Protein 3MCZ (pdb70)

Secondary structure (DSSP, 8-state):
-TTS---S-----SHHHHHHHHHTHHHHHHHHHHHHTTHHHHTTS-B-HHHHHHHH--HHHHHHHHHHHHHTTSEEEETTEEEE-HHHHHHHSTT-TT--HHHHHHHHTTTTTGGGHHHHHT-SS--TTSHHHHTTT-HHHHHHHHH--TTT---HHHHT-GGGTT--EEEEET-TT-HHHHHHHHH-TT-EEEEEE-GGGHHHHHHHHHHTT-GGGEEEEE--TT-GGGGTT--EEE--BS-GGGS-HHHHHHHHHHHHHTEEEEEEEEEE---TTSSSSHHHHHHHH---STT--PPPHHHHHHHHHHTT-EEEEEEETTEEEEEEE----/---SHHHHHHHHHTHHHHHHHHHHHHTTHHHHTTS-B-HHHHHHHH--HHHHHHHHHHHHHTTSEEEETTEEEE-HHHHHHSSTTSTT--HHHHHHHHTTTTTGGGHHHHHT-SS--TTSHHHHHHH-HHHHHHHHH---TT---HHHHT-GGGTT-SEEEEET-TT-HHHHHHHHH-TT-EEEEEE-GGGHHHHHHHHHHTT-TTTEEEEE--TT-GGGGTT--EEE--BS-GGGS-HHHHHHHHHHHHHHEEEEEEEEEE---TTSS-SHHHHHHHH---STT--PPPHHHHHHHHHHTTPEEEEEEETTEEEEEEEPPTT-

Radius of gyration: 29.86 Å; Cα contacts (8 Å, |Δi|>4): 1244; chains: 2; bounding box: 69×85×73 Å

Organism: Burkholderia thailandensis (strain ATCC 700388 / DSM 13276 / CCUG 48851 / CIP 106301 / E264) (NCBI:txid271848)

B-factor: mean 19.83, std 7.29, range [2.05, 66.86]

Solvent-accessible surface area: 27080 Å² total

Structure (mmCIF, N/CA/C/O backbone):
data_3MCZ
#
_entry.id   3MCZ
#
_cell.length_a   41.252
_cell.length_b   136.595
_cell.length_c   56.080
_cell.angle_alpha   90.000
_cell.angle_beta   102.550
_cell.angle_gamma   90.000
#
_symmetry.space_group_name_H-M   'P 1 21 1'
#
loop_
_entity.id
_entity.type
_entity.pdbx_description
1 polymer O-methyltransferase
2 non-polymer GLYCEROL
3 water water
#
loop_
_atom_site.group_PDB
_atom_site.id
_atom_site.type_symbol
_atom_site.label_atom_id
_atom_site.label_alt_id
_atom_site.label_comp_id
_atom_site.label_asym_id
_atom_site.label_entity_id
_atom_site.label_seq_id
_atom_site.pdbx_PDB_ins_code
_atom_site.Cartn_x
_atom_site.Cartn_y
_atom_site.Cartn_z
_atom_site.occupancy
_atom_site.B_iso_or_equiv
_atom_site.auth_seq_id
_atom_site.auth_comp_id
_atom_site.auth_asym_id
_atom_site.auth_atom_id
_atom_site.pdbx_PDB_model_num
ATOM 1 N N . THR A 1 11 ? -4.667 53.576 -0.709 1.00 48.82 8 THR A N 1
ATOM 2 C CA . THR A 1 11 ? -4.196 54.944 -1.091 1.00 48.84 8 THR A CA 1
ATOM 3 C C . THR A 1 11 ? -3.823 55.762 0.153 1.00 48.73 8 THR A C 1
ATOM 4 O O . THR A 1 11 ? -4.572 55.781 1.131 1.00 48.89 8 THR A O 1
ATOM 8 N N . ILE A 1 12 ? -2.678 56.445 0.107 1.00 48.35 9 ILE A N 1
ATOM 9 C CA . ILE A 1 12 ? -2.083 57.052 1.312 1.00 48.35 9 ILE A CA 1
ATOM 10 C C . ILE A 1 12 ? -2.975 58.152 1.908 1.00 48.25 9 ILE A C 1
ATOM 11 O O . ILE A 1 12 ? -3.080 58.279 3.139 1.00 48.30 9 ILE A O 1
ATOM 16 N N . TYR A 1 13 ? -3.621 58.916 1.018 1.00 47.60 10 TYR A N 1
ATOM 17 C CA . TYR A 1 13 ? -4.562 59.978 1.384 1.00 46.99 10 TYR A CA 1
ATOM 18 C C . TYR A 1 13 ? -5.759 59.509 2.234 1.00 46.38 10 TYR A C 1
ATOM 19 O O . TYR A 1 13 ? -6.405 60.344 2.866 1.00 45.55 10 TYR A O 1
ATOM 21 N N . GLU A 1 14 ? -6.054 58.198 2.241 1.00 45.77 11 GLU A N 1
ATOM 22 C CA . GLU A 1 14 ? -7.189 57.632 3.014 1.00 45.18 11 GLU A CA 1
ATOM 23 C C . GLU A 1 14 ? -7.131 58.066 4.480 1.00 44.43 11 GLU A C 1
ATOM 24 O O . GLU A 1 14 ? -6.041 58.268 5.032 1.00 44.83 11 GLU A O 1
ATOM 26 N N . SER A 1 15 ? -8.302 58.216 5.102 1.00 43.20 12 SER A N 1
ATOM 27 C CA . SER A 1 15 ? -8.409 58.922 6.388 1.00 42.26 12 SER A CA 1
ATOM 28 C C . SER A 1 15 ? -7.658 58.248 7.549 1.00 41.07 12 SER A C 1
ATOM 29 O O . SER A 1 15 ? -7.168 57.125 7.415 1.00 40.56 12 SER A O 1
ATOM 32 N N . THR A 1 16 ? -7.574 58.953 8.683 1.00 39.57 13 THR A N 1
ATOM 33 C CA . THR A 1 16 ? -6.768 58.507 9.829 1.00 38.22 13 THR A CA 1
ATOM 34 C C . THR A 1 16 ? -7.431 58.752 11.209 1.00 36.77 13 THR A C 1
ATOM 35 O O . THR A 1 16 ? -8.289 59.628 11.379 1.00 36.59 13 THR A O 1
ATOM 39 N N . GLU A 1 17 ? -6.962 57.988 12.190 1.00 34.64 14 GLU A N 1
ATOM 40 C CA . GLU A 1 17 ? -7.487 57.979 13.558 1.00 33.07 14 GLU A CA 1
ATOM 41 C C . GLU A 1 17 ? -7.297 59.276 14.339 1.00 32.40 14 GLU A C 1
ATOM 42 O O . GLU A 1 17 ? -6.263 59.936 14.231 1.00 32.11 14 GLU A O 1
ATOM 48 N N . ASP A 1 18 ? -8.262 59.602 15.187 1.00 31.19 15 ASP A N 1
ATOM 49 C CA . ASP A 1 18 ? -8.092 60.708 16.130 1.00 30.96 15 ASP A CA 1
ATOM 50 C C . ASP A 1 18 ? -6.879 60.506 17.071 1.00 30.63 15 ASP A C 1
ATOM 51 O O . ASP A 1 18 ? -6.154 61.454 17.378 1.00 29.34 15 ASP A O 1
ATOM 56 N N . LYS A 1 19 ? -6.671 59.262 17.508 1.00 29.67 16 LYS A N 1
ATOM 57 C CA . LYS A 1 19 ? -5.677 58.942 18.539 1.00 29.92 16 LYS A CA 1
ATOM 58 C C . LYS A 1 19 ? -4.550 58.043 18.004 1.00 28.67 16 LYS A C 1
ATOM 59 O O . LYS A 1 19 ? -4.803 57.123 17.242 1.00 28.50 16 LYS A O 1
ATOM 65 N N . ALA A 1 20 ? -3.314 58.341 18.401 1.00 27.75 17 ALA A N 1
ATOM 66 C CA . ALA A 1 20 ? -2.122 57.552 18.041 1.00 27.01 17 ALA A CA 1
ATOM 67 C C . ALA A 1 20 ? -1.202 57.366 19.268 1.00 26.21 17 ALA A C 1
ATOM 68 O O . ALA A 1 20 ? 0.002 57.236 19.120 1.00 26.11 17 ALA A O 1
ATOM 70 N N . ALA A 1 21 ? -1.769 57.361 20.470 1.00 24.83 18 ALA A N 1
ATOM 71 C CA . ALA A 1 21 ? -0.971 57.355 21.694 1.00 23.90 18 ALA A CA 1
ATOM 72 C C . ALA A 1 21 ? -0.210 56.025 21.870 1.00 22.87 18 ALA A C 1
ATOM 73 O O . ALA A 1 21 ? -0.762 54.945 21.592 1.00 21.48 18 ALA A O 1
ATOM 75 N N . LEU A 1 22 ? 1.055 56.116 22.304 1.00 21.37 19 LEU A N 1
ATOM 76 C CA . LEU A 1 22 ? 1.801 54.942 22.812 1.00 21.09 19 LEU A CA 1
ATOM 77 C C . LEU A 1 22 ? 1.270 54.642 24.195 1.00 20.33 19 LEU A C 1
ATOM 78 O O . LEU A 1 22 ? 1.023 55.568 24.969 1.00 20.94 19 LEU A O 1
ATOM 83 N N . THR A 1 23 ? 1.051 53.373 24.501 1.00 19.91 20 THR A N 1
ATOM 84 C CA . THR A 1 23 ? 0.431 53.032 25.773 1.00 20.33 20 THR A CA 1
ATOM 85 C C . THR A 1 23 ? 1.119 51.884 26.477 1.00 20.12 20 THR A C 1
ATOM 86 O O . THR A 1 23 ? 0.568 51.327 27.412 1.00 20.91 20 THR A O 1
ATOM 90 N N . SER A 1 24 ? 2.325 51.524 26.049 1.00 19.84 21 SER A N 1
ATOM 91 C CA . SER A 1 24 ? 3.082 50.457 26.710 1.00 19.51 21 SER A CA 1
ATOM 92 C C . SER A 1 24 ? 4.561 50.703 26.438 1.00 19.42 21 SER A C 1
ATOM 93 O O . SER A 1 24 ? 4.911 51.287 25.393 1.00 18.27 21 SER A O 1
ATOM 96 N N . VAL A 1 25 ? 5.412 50.221 27.343 1.00 18.74 22 VAL A N 1
ATOM 97 C CA . VAL A 1 25 ? 6.852 50.340 27.182 1.00 18.64 22 VAL A CA 1
ATOM 98 C C . VAL A 1 25 ? 7.353 49.537 25.980 1.00 19.14 22 VAL A C 1
ATOM 99 O O . VAL A 1 25 ? 8.290 49.968 25.305 1.00 17.75 22 VAL A O 1
ATOM 103 N N . VAL A 1 26 ? 6.705 48.405 25.692 1.00 19.76 23 VAL A N 1
ATOM 104 C CA . VAL A 1 26 ? 7.037 47.640 24.476 1.00 20.51 23 VAL A CA 1
ATOM 105 C C . VAL A 1 26 ? 6.887 48.538 23.218 1.00 20.77 23 VAL A C 1
ATOM 106 O O . VAL A 1 26 ? 7.779 48.610 22.367 1.00 18.99 23 VAL A O 1
ATOM 110 N N . ASP A 1 27 ? 5.763 49.242 23.132 1.00 20.84 24 ASP A N 1
ATOM 111 C CA . ASP A 1 27 ? 5.486 50.093 21.977 1.00 21.38 24 ASP A CA 1
ATOM 112 C C . ASP A 1 27 ? 6.503 51.249 21.921 1.00 19.88 24 ASP A C 1
ATOM 113 O O . ASP A 1 27 ? 6.954 51.649 20.848 1.00 19.09 24 ASP A O 1
ATOM 118 N N . LEU A 1 28 ? 6.937 51.716 23.082 1.00 18.61 25 LEU A N 1
ATOM 119 C CA . LEU A 1 28 ? 7.966 52.750 23.170 1.00 17.33 25 LEU A CA 1
ATOM 120 C C . LEU A 1 28 ? 9.345 52.316 22.634 1.00 16.59 25 LEU A C 1
ATOM 121 O O . LEU A 1 28 ? 9.954 53.017 21.794 1.00 13.75 25 LEU A O 1
ATOM 126 N N . VAL A 1 29 ? 9.822 51.146 23.068 1.00 14.33 26 VAL A N 1
ATOM 127 C CA . VAL A 1 29 ? 11.088 50.611 22.535 1.00 14.41 26 VAL A CA 1
ATOM 128 C C . VAL A 1 29 ? 10.969 50.305 21.036 1.00 13.79 26 VAL A C 1
ATOM 129 O O . VAL A 1 29 ? 11.916 50.527 20.291 1.00 13.31 26 VAL A O 1
ATOM 133 N N . LYS A 1 30 ? 9.822 49.789 20.602 1.00 13.36 27 LYS A N 1
ATOM 134 C CA . LYS A 1 30 ? 9.594 49.500 19.180 1.00 14.19 27 LYS A CA 1
ATOM 135 C C . LYS A 1 30 ? 9.668 50.780 18.357 1.00 13.06 27 LYS A C 1
ATOM 136 O O . LYS A 1 30 ? 10.327 50.819 17.324 1.00 11.41 27 LYS A O 1
ATOM 142 N N . LEU A 1 31 ? 9.056 51.844 18.866 1.00 12.84 28 LEU A N 1
ATOM 143 C CA . LEU A 1 31 ? 9.080 53.128 18.170 1.00 12.48 28 LEU A CA 1
ATOM 144 C C . LEU A 1 31 ? 10.496 53.682 18.019 1.00 11.83 28 LEU A C 1
ATOM 145 O O . LEU A 1 31 ? 10.849 54.161 16.960 1.00 11.34 28 LEU A O 1
ATOM 150 N N . SER A 1 32 ? 11.294 53.599 19.078 1.00 11.29 29 SER A N 1
ATOM 151 C CA . SER A 1 32 ? 12.672 54.052 19.063 1.00 11.62 29 SER A CA 1
ATOM 152 C C . SER A 1 32 ? 13.547 53.237 18.109 1.00 11.28 29 SER A C 1
ATOM 153 O O . SER A 1 32 ? 14.564 53.731 17.616 1.00 10.44 29 SER A O 1
ATOM 156 N N . ASP A 1 33 ? 13.120 52.016 17.821 1.00 11.52 30 ASP A N 1
ATOM 157 C CA . ASP A 1 33 ? 13.886 51.040 17.015 1.00 11.78 30 ASP A CA 1
ATOM 158 C C . ASP A 1 33 ? 13.432 50.971 15.558 1.00 11.80 30 ASP A C 1
ATOM 159 O O . ASP A 1 33 ? 14.122 50.391 14.703 1.00 9.92 30 ASP A O 1
ATOM 164 N N . GLN A 1 34 ? 12.251 51.533 15.273 1.00 12.84 31 GLN A N 1
ATOM 165 C CA . GLN A 1 34 ? 11.582 51.252 14.012 1.00 13.19 31 GLN A CA 1
ATOM 166 C C . GLN A 1 34 ? 12.252 51.857 12.791 1.00 13.54 31 GLN A C 1
ATOM 167 O O . GLN A 1 34 ? 11.963 51.440 11.657 1.00 14.02 31 GLN A O 1
ATOM 173 N N . TYR A 1 35 ? 13.167 52.806 12.999 1.00 12.89 32 TYR A N 1
ATOM 174 C CA . TYR A 1 35 ? 13.887 53.402 11.895 1.00 12.20 32 TYR A CA 1
ATOM 175 C C . TYR A 1 35 ? 14.650 52.341 11.086 1.00 12.03 32 TYR A C 1
ATOM 176 O O . TYR A 1 35 ? 14.875 52.520 9.896 1.00 11.17 32 TYR A O 1
ATOM 185 N N . ARG A 1 36 ? 15.075 51.261 11.724 1.00 11.12 33 ARG A N 1
ATOM 186 C CA . ARG A 1 36 ? 15.894 50.275 10.996 1.00 11.11 33 ARG A CA 1
ATOM 187 C C . ARG A 1 36 ? 15.187 49.729 9.780 1.00 10.99 33 ARG A C 1
ATOM 188 O O . ARG A 1 36 ? 15.811 49.528 8.752 1.00 10.85 33 ARG A O 1
ATOM 196 N N . GLN A 1 37 ? 13.900 49.424 9.899 1.00 10.30 34 GLN A N 1
ATOM 197 C CA . GLN A 1 37 ? 13.163 48.883 8.769 1.00 12.18 34 GLN A CA 1
ATOM 198 C C . GLN A 1 37 ? 13.138 49.869 7.591 1.00 12.66 34 GLN A C 1
ATOM 199 O O . GLN A 1 37 ? 13.251 49.460 6.427 1.00 13.54 34 GLN A O 1
ATOM 205 N N . SER A 1 38 ? 13.000 51.167 7.874 1.00 13.38 35 SER A N 1
ATOM 206 C CA . SER A 1 38 ? 13.091 52.193 6.810 1.00 13.17 35 SER A CA 1
ATOM 207 C C . SER A 1 38 ? 14.376 52.057 6.055 1.00 13.24 35 SER A C 1
ATOM 208 O O . SER A 1 38 ? 14.376 52.007 4.810 1.00 13.18 35 SER A O 1
ATOM 211 N N . ALA A 1 39 ? 15.483 52.013 6.811 1.00 13.02 36 ALA A N 1
ATOM 212 C CA . ALA A 1 39 ? 16.828 51.970 6.209 1.00 12.72 36 ALA A CA 1
ATOM 213 C C . ALA A 1 39 ? 17.015 50.755 5.305 1.00 12.56 36 ALA A C 1
ATOM 214 O O . ALA A 1 39 ? 17.629 50.854 4.259 1.00 12.85 36 ALA A O 1
ATOM 216 N N . ILE A 1 40 ? 16.464 49.611 5.711 1.00 13.40 37 ILE A N 1
ATOM 217 C CA . ILE A 1 40 ? 16.546 48.372 4.907 1.00 13.64 37 ILE A CA 1
ATOM 218 C C . ILE A 1 40 ? 15.856 48.569 3.538 1.00 13.75 37 ILE A C 1
ATOM 219 O O . ILE A 1 40 ? 16.423 48.253 2.485 1.00 13.38 37 ILE A O 1
ATOM 224 N N . LEU A 1 41 ? 14.625 49.073 3.563 1.00 12.96 38 LEU A N 1
ATOM 225 C CA . LEU A 1 41 ? 13.927 49.351 2.334 1.00 13.17 38 LEU A CA 1
ATOM 226 C C . LEU A 1 41 ? 14.613 50.400 1.498 1.00 13.07 38 LEU A C 1
ATOM 227 O O . LEU A 1 41 ? 14.693 50.268 0.278 1.00 14.16 38 LEU A O 1
ATOM 232 N N . HIS A 1 42 ? 15.086 51.465 2.146 1.00 13.31 39 HIS A N 1
ATOM 233 C CA . HIS A 1 42 ? 15.798 52.506 1.446 1.00 14.02 39 HIS A CA 1
ATOM 234 C C . HIS A 1 42 ? 16.972 51.913 0.708 1.00 14.01 39 HIS A C 1
ATOM 235 O O . HIS A 1 42 ? 17.192 52.246 -0.475 1.00 14.99 39 HIS A O 1
ATOM 242 N N . TYR A 1 43 ? 17.727 51.042 1.373 1.00 13.74 40 TYR A N 1
ATOM 243 C CA . TYR A 1 43 ? 18.910 50.432 0.749 1.00 12.78 40 TYR A CA 1
ATOM 244 C C . TYR A 1 43 ? 18.529 49.585 -0.487 1.00 12.72 40 TYR A C 1
ATOM 245 O O . TYR A 1 43 ? 19.144 49.726 -1.561 1.00 11.66 40 TYR A O 1
ATOM 254 N N . ALA A 1 44 ? 17.513 48.719 -0.333 1.00 12.05 41 ALA A N 1
ATOM 255 C CA . ALA A 1 44 ? 17.135 47.786 -1.380 1.00 12.48 41 ALA A CA 1
ATOM 256 C C . ALA A 1 44 ? 16.694 48.554 -2.633 1.00 12.76 41 ALA A C 1
ATOM 257 O O . ALA A 1 44 ? 17.021 48.180 -3.761 1.00 12.79 41 ALA A O 1
ATOM 259 N N . VAL A 1 45 ? 16.005 49.656 -2.406 1.00 12.73 42 VAL A N 1
ATOM 260 C CA . VAL A 1 45 ? 15.491 50.501 -3.475 1.00 13.92 42 VAL A CA 1
ATOM 261 C C . VAL A 1 45 ? 16.639 51.258 -4.153 1.00 14.74 42 VAL A C 1
ATOM 262 O O . VAL A 1 45 ? 16.699 51.280 -5.403 1.00 14.73 42 VAL A O 1
ATOM 266 N N . ALA A 1 46 ? 17.548 51.828 -3.342 1.00 15.89 43 ALA A N 1
ATOM 267 C CA . ALA A 1 46 ? 18.673 52.654 -3.856 1.00 16.40 43 ALA A CA 1
ATOM 268 C C . ALA A 1 46 ? 19.626 51.882 -4.721 1.00 17.54 43 ALA A C 1
ATOM 269 O O . ALA A 1 46 ? 20.111 52.400 -5.739 1.00 16.71 43 ALA A O 1
ATOM 271 N N . ASP A 1 47 ? 19.932 50.650 -4.308 1.00 17.50 44 ASP A N 1
ATOM 272 C CA . ASP A 1 47 ? 20.847 49.795 -5.046 1.00 18.26 44 ASP A CA 1
ATOM 273 C C . ASP A 1 47 ? 20.098 49.000 -6.127 1.00 17.53 44 ASP A C 1
ATOM 274 O O . ASP A 1 47 ? 20.698 48.182 -6.813 1.00 16.71 44 ASP A O 1
ATOM 279 N N . LYS A 1 48 ? 18.797 49.249 -6.286 1.00 16.56 45 LYS A N 1
ATOM 280 C CA . LYS A 1 48 ? 17.958 48.567 -7.289 1.00 16.89 45 LYS A CA 1
ATOM 281 C C . LYS A 1 48 ? 18.066 47.022 -7.210 1.00 15.36 45 LYS A C 1
ATOM 282 O O . LYS A 1 48 ? 18.172 46.333 -8.234 1.00 14.57 45 LYS A O 1
ATOM 288 N N . LEU A 1 49 ? 18.055 46.491 -5.997 1.00 14.44 46 LEU A N 1
ATOM 289 C CA A LEU A 1 49 ? 18.175 45.050 -5.796 0.50 14.69 46 LEU A CA 1
ATOM 290 C CA B LEU A 1 49 ? 18.193 45.041 -5.812 0.50 14.77 46 LEU A CA 1
ATOM 291 C C . LEU A 1 49 ? 17.012 44.306 -6.441 1.00 14.35 46 LEU A C 1
ATOM 292 O O . LEU A 1 49 ? 17.172 43.220 -6.998 1.00 14.82 46 LEU A O 1
ATOM 301 N N . PHE A 1 50 ? 15.828 44.900 -6.377 1.00 14.57 47 PHE A N 1
ATOM 302 C CA . PHE A 1 50 ? 14.610 44.217 -6.836 1.00 15.17 47 PHE A CA 1
ATOM 303 C C . PHE A 1 50 ? 14.481 44.086 -8.361 1.00 15.73 47 PHE A C 1
ATOM 304 O O . PHE A 1 50 ? 13.657 43.302 -8.864 1.00 15.09 47 PHE A O 1
ATOM 312 N N . ASP A 1 51 ? 15.295 44.845 -9.085 1.00 16.46 48 ASP A N 1
ATOM 313 C CA . ASP A 1 51 ? 15.395 44.694 -10.522 1.00 17.28 48 ASP A CA 1
ATOM 314 C C . ASP A 1 51 ? 16.103 43.379 -10.834 1.00 17.74 48 ASP A C 1
ATOM 315 O O . ASP A 1 51 ? 15.762 42.717 -11.815 1.00 17.72 48 ASP A O 1
ATOM 320 N N . LEU A 1 52 ? 17.096 43.008 -10.022 1.00 17.27 49 LEU A N 1
ATOM 321 C CA . LEU A 1 52 ? 17.804 41.725 -10.213 1.00 17.09 49 LEU A CA 1
ATOM 322 C C . LEU A 1 52 ? 16.903 40.533 -9.907 1.00 16.93 49 LEU A C 1
ATOM 323 O O . LEU A 1 52 ? 16.925 39.522 -10.622 1.00 16.83 49 LEU A O 1
ATOM 328 N N . THR A 1 53 ? 16.092 40.662 -8.857 1.00 16.82 50 THR A N 1
ATOM 329 C CA . THR A 1 53 ? 15.243 39.580 -8.387 1.00 16.93 50 THR A CA 1
ATOM 330 C C . THR A 1 53 ? 13.869 39.530 -9.085 1.00 17.80 50 THR A C 1
ATOM 331 O O . THR A 1 53 ? 12.964 38.864 -8.606 1.00 16.90 50 THR A O 1
ATOM 335 N N . GLN A 1 54 ? 13.719 40.203 -10.229 1.00 19.45 51 GLN A N 1
ATOM 336 C CA . GLN A 1 54 ? 12.536 40.004 -11.093 1.00 20.73 51 GLN A CA 1
ATOM 337 C C . GLN A 1 54 ? 12.461 38.554 -11.561 1.00 21.18 51 GLN A C 1
ATOM 338 O O . GLN A 1 54 ? 11.378 38.022 -11.836 1.00 21.38 51 GLN A O 1
ATOM 344 N N . THR A 1 55 ? 13.614 37.913 -11.640 1.00 20.82 52 THR A N 1
ATOM 345 C CA . THR A 1 55 ? 13.641 36.468 -11.745 1.00 21.33 52 THR A CA 1
ATOM 346 C C . THR A 1 55 ? 14.440 35.872 -10.577 1.00 20.84 52 THR A C 1
ATOM 347 O O . THR A 1 55 ? 15.200 36.575 -9.906 1.00 21.42 52 THR A O 1
ATOM 351 N N . GLY A 1 56 ? 14.219 34.598 -10.307 1.00 19.69 53 GLY A N 1
ATOM 352 C CA . GLY A 1 56 ? 14.804 33.968 -9.138 1.00 19.16 53 GLY A CA 1
ATOM 353 C C . GLY A 1 56 ? 16.326 34.032 -9.107 1.00 18.11 53 GLY A C 1
ATOM 354 O O . GLY A 1 56 ? 16.990 33.727 -10.097 1.00 17.69 53 GLY A O 1
ATOM 355 N N . ARG A 1 57 ? 16.885 34.411 -7.961 1.00 16.49 54 ARG A N 1
ATOM 356 C CA . ARG A 1 57 ? 18.325 34.425 -7.789 1.00 16.58 54 ARG A CA 1
ATOM 357 C C . ARG A 1 57 ? 18.735 33.787 -6.467 1.00 16.21 54 ARG A C 1
ATOM 358 O O . ARG A 1 57 ? 18.081 34.019 -5.426 1.00 15.94 54 ARG A O 1
ATOM 366 N N . THR A 1 58 ? 19.857 33.066 -6.491 1.00 15.04 55 THR A N 1
ATOM 367 C CA . THR A 1 58 ? 20.488 32.564 -5.255 1.00 14.85 55 THR A CA 1
ATOM 368 C C . THR A 1 58 ? 21.310 33.675 -4.610 1.00 14.73 55 THR A C 1
ATOM 369 O O . THR A 1 58 ? 21.666 34.643 -5.280 1.00 13.98 55 THR A O 1
ATOM 373 N N . PRO A 1 59 ? 21.616 33.541 -3.308 1.00 14.92 56 PRO A N 1
ATOM 374 C CA . PRO A 1 59 ? 22.531 34.520 -2.692 1.00 14.66 56 PRO A CA 1
ATOM 375 C C . PRO A 1 59 ? 23.890 34.610 -3.389 1.00 14.77 56 PRO A C 1
ATOM 376 O O . PRO A 1 59 ? 24.424 35.712 -3.513 1.00 14.14 56 PRO A O 1
ATOM 380 N N . ALA A 1 60 ? 24.427 33.482 -3.867 1.00 15.28 57 ALA A N 1
ATOM 381 C CA . ALA A 1 60 ? 25.649 33.503 -4.689 1.00 15.42 57 ALA A CA 1
ATOM 382 C C . ALA A 1 60 ? 25.524 34.405 -5.911 1.00 15.55 57 ALA A C 1
ATOM 383 O O . ALA A 1 60 ? 26.457 35.151 -6.216 1.00 15.37 57 ALA A O 1
ATOM 385 N N . GLU A 1 61 ? 24.393 34.318 -6.615 1.00 15.62 58 GLU A N 1
ATOM 386 C CA . GLU A 1 61 ? 24.157 35.121 -7.821 1.00 15.91 58 GLU A CA 1
ATOM 387 C C . GLU A 1 61 ? 23.975 36.599 -7.486 1.00 15.94 58 GLU A C 1
ATOM 388 O O . GLU A 1 61 ? 24.553 37.461 -8.144 1.00 15.91 58 GLU A O 1
ATOM 394 N N . VAL A 1 62 ? 23.177 36.900 -6.460 1.00 15.68 59 VAL A N 1
ATOM 395 C CA . VAL A 1 62 ? 23.036 38.276 -6.004 1.00 15.42 59 VAL A CA 1
ATOM 396 C C . VAL A 1 62 ? 24.400 38.856 -5.616 1.00 15.85 59 VAL A C 1
ATOM 397 O O . VAL A 1 62 ? 24.719 39.993 -5.992 1.00 17.14 59 VAL A O 1
ATOM 401 N N . ALA A 1 63 ? 25.190 38.081 -4.877 1.00 15.62 60 ALA A N 1
ATOM 402 C CA . ALA A 1 63 ? 26.492 38.522 -4.360 1.00 15.88 60 ALA A CA 1
ATOM 403 C C . ALA A 1 63 ? 27.468 38.778 -5.486 1.00 16.56 60 ALA A C 1
ATOM 404 O O . ALA A 1 63 ? 28.192 39.773 -5.461 1.00 17.21 60 ALA A O 1
ATOM 406 N N . ALA A 1 64 ? 27.469 37.891 -6.474 1.00 17.25 61 ALA A N 1
ATOM 407 C CA . ALA A 1 64 ? 28.356 38.048 -7.639 1.00 18.69 61 ALA A CA 1
ATOM 408 C C . ALA A 1 64 ? 28.001 39.326 -8.401 1.00 19.70 61 ALA A C 1
ATOM 409 O O . ALA A 1 64 ? 28.898 40.072 -8.791 1.00 20.63 61 ALA A O 1
ATOM 411 N N . SER A 1 65 ? 26.703 39.574 -8.594 1.00 20.71 62 SER A N 1
ATOM 412 C CA . SER A 1 65 ? 26.221 40.750 -9.323 1.00 21.30 62 SER A CA 1
ATOM 413 C C . SER A 1 65 ? 26.615 42.049 -8.670 1.00 21.21 62 SER A C 1
ATOM 414 O O . SER A 1 65 ? 27.001 42.986 -9.355 1.00 21.08 62 SER A O 1
ATOM 417 N N . PHE A 1 66 ? 26.456 42.114 -7.350 1.00 20.93 63 PHE A N 1
ATOM 418 C CA . PHE A 1 66 ? 26.637 43.336 -6.588 1.00 21.34 63 PHE A CA 1
ATOM 419 C C . PHE A 1 66 ? 27.997 43.436 -5.901 1.00 21.08 63 PHE A C 1
ATOM 420 O O . PHE A 1 66 ? 28.274 44.431 -5.233 1.00 22.16 63 PHE A O 1
ATOM 428 N N . GLY A 1 67 ? 28.817 42.399 -6.002 1.00 20.24 64 GLY A N 1
ATOM 429 C CA . GLY A 1 67 ? 30.095 42.388 -5.298 1.00 19.86 64 GLY A CA 1
ATOM 430 C C . GLY A 1 67 ? 29.969 42.305 -3.780 1.00 19.25 64 GLY A C 1
ATOM 431 O O . GLY A 1 67 ? 30.755 42.919 -3.044 1.00 19.18 64 GLY A O 1
ATOM 440 N N . VAL A 1 69 ? 29.717 39.981 -0.063 1.00 15.68 66 VAL A N 1
ATOM 441 C CA . VAL A 1 69 ? 30.002 38.745 0.624 1.00 15.12 66 VAL A CA 1
ATOM 442 C C . VAL A 1 69 ? 28.742 37.873 0.563 1.00 15.45 66 VAL A C 1
ATOM 443 O O . VAL A 1 69 ? 27.642 38.298 0.975 1.00 14.64 66 VAL A O 1
ATOM 447 N N . GLU A 1 70 ? 28.901 36.649 0.059 1.00 14.79 67 GLU A N 1
ATOM 448 C CA . GLU A 1 70 ? 27.769 35.758 -0.139 1.00 15.37 67 GLU A CA 1
ATOM 449 C C . GLU A 1 70 ? 26.956 35.551 1.139 1.00 14.30 67 GLU A C 1
ATOM 450 O O . GLU A 1 70 ? 25.728 35.651 1.127 1.00 14.33 67 GLU A O 1
ATOM 456 N N . GLY A 1 71 ? 27.635 35.282 2.239 1.00 13.27 68 GLY A N 1
ATOM 457 C CA . GLY A 1 71 ? 26.962 35.043 3.505 1.00 13.03 68 GLY A CA 1
ATOM 458 C C . GLY A 1 71 ? 26.122 36.221 3.971 1.00 13.39 68 GLY A C 1
ATOM 459 O O . GLY A 1 71 ? 25.018 36.050 4.513 1.00 13.23 68 GLY A O 1
ATOM 460 N N . LYS A 1 72 ? 26.636 37.424 3.748 1.00 12.44 69 LYS A N 1
ATOM 461 C CA . LYS A 1 72 ? 25.921 38.657 4.101 1.00 12.50 69 LYS A CA 1
ATOM 462 C C . LYS A 1 72 ? 24.759 38.940 3.163 1.00 12.04 69 LYS A C 1
ATOM 463 O O . LYS A 1 72 ? 23.680 39.332 3.619 1.00 12.32 69 LYS A O 1
ATOM 469 N N . ALA A 1 73 ? 24.929 38.666 1.871 1.00 12.03 70 ALA A N 1
ATOM 470 C CA . ALA A 1 73 ? 23.825 38.812 0.928 1.00 11.12 70 ALA A CA 1
ATOM 471 C C . ALA A 1 73 ? 22.686 37.901 1.329 1.00 10.78 70 ALA A C 1
ATOM 472 O O . ALA A 1 73 ? 21.527 38.310 1.247 1.00 9.59 70 ALA A O 1
ATOM 474 N N . ALA A 1 74 ? 23.018 36.677 1.757 1.00 11.91 71 ALA A N 1
ATOM 475 C CA . ALA A 1 74 ? 22.012 35.719 2.254 1.00 11.39 71 ALA A CA 1
ATOM 476 C C . ALA A 1 74 ? 21.234 36.280 3.436 1.00 11.03 71 ALA A C 1
ATOM 477 O O . ALA A 1 74 ? 20.038 36.174 3.469 1.00 11.45 71 ALA A O 1
ATOM 479 N N . ILE A 1 75 ? 21.920 36.880 4.395 1.00 10.71 72 ILE A N 1
ATOM 480 C CA . ILE A 1 75 ? 21.251 37.482 5.541 1.00 10.71 72 ILE A CA 1
ATOM 481 C C . ILE A 1 75 ? 20.232 38.577 5.086 1.00 10.71 72 ILE A C 1
ATOM 482 O O . ILE A 1 75 ? 19.092 38.626 5.567 1.00 9.68 72 ILE A O 1
ATOM 487 N N . LEU A 1 76 ? 20.654 39.437 4.152 1.00 10.36 73 LEU A N 1
ATOM 488 C CA . LEU A 1 76 ? 19.780 40.483 3.666 1.00 10.71 73 LEU A CA 1
ATOM 489 C C . LEU A 1 76 ? 18.575 39.874 2.952 1.00 10.99 73 LEU A C 1
ATOM 490 O O . LEU A 1 76 ? 17.455 40.311 3.163 1.00 10.43 73 LEU A O 1
ATOM 495 N N . LEU A 1 77 ? 18.816 38.876 2.108 1.00 11.68 74 LEU A N 1
ATOM 496 C CA . LEU A 1 77 ? 17.743 38.351 1.291 1.00 12.55 74 LEU A CA 1
ATOM 497 C C . LEU A 1 77 ? 16.706 37.693 2.182 1.00 13.00 74 LEU A C 1
ATOM 498 O O . LEU A 1 77 ? 15.516 37.829 1.940 1.00 11.88 74 LEU A O 1
ATOM 503 N N . HIS A 1 78 ? 17.179 36.961 3.193 1.00 13.46 75 HIS A N 1
ATOM 504 C CA . HIS A 1 78 ? 16.278 36.383 4.190 1.00 13.07 75 HIS A CA 1
ATOM 505 C C . HIS A 1 78 ? 15.441 37.415 4.911 1.00 12.09 75 HIS A C 1
ATOM 506 O O . HIS A 1 78 ? 14.246 37.234 5.069 1.00 11.57 75 HIS A O 1
ATOM 513 N N . ALA A 1 79 ? 16.030 38.533 5.315 1.00 11.22 76 ALA A N 1
ATOM 514 C CA . ALA A 1 79 ? 15.264 39.584 5.958 1.00 11.92 76 ALA A CA 1
ATOM 515 C C . ALA A 1 79 ? 14.226 40.217 5.016 1.00 12.00 76 ALA A C 1
ATOM 516 O O . ALA A 1 79 ? 13.092 40.522 5.444 1.00 12.49 76 ALA A O 1
ATOM 518 N N . LEU A 1 80 ? 14.593 40.391 3.743 1.00 12.07 77 LEU A N 1
ATOM 519 C CA . LEU A 1 80 ? 13.650 40.892 2.735 1.00 11.91 77 LEU A CA 1
ATOM 520 C C . LEU A 1 80 ? 12.495 39.919 2.469 1.00 12.39 77 LEU A C 1
ATOM 521 O O . LEU A 1 80 ? 11.340 40.336 2.319 1.00 13.17 77 LEU A O 1
ATOM 526 N N . ALA A 1 81 ? 12.790 38.627 2.476 1.00 12.66 78 ALA A N 1
ATOM 527 C CA . ALA A 1 81 ? 11.759 37.612 2.336 1.00 12.50 78 ALA A CA 1
ATOM 528 C C . ALA A 1 81 ? 10.782 37.659 3.527 1.00 13.52 78 ALA A C 1
ATOM 529 O O . ALA A 1 81 ? 9.537 37.664 3.365 1.00 14.71 78 ALA A O 1
ATOM 531 N N . ALA A 1 82 ? 11.343 37.740 4.723 1.00 13.58 79 ALA A N 1
ATOM 532 C CA . ALA A 1 82 ? 10.561 37.844 5.946 1.00 14.65 79 ALA A CA 1
ATOM 533 C C . ALA A 1 82 ? 9.675 39.076 5.963 1.00 15.48 79 ALA A C 1
ATOM 534 O O . ALA A 1 82 ? 8.586 39.029 6.526 1.00 15.52 79 ALA A O 1
ATOM 536 N N . LEU A 1 83 ? 10.149 40.177 5.385 1.00 16.16 80 LEU A N 1
ATOM 537 C CA . LEU A 1 83 ? 9.329 41.394 5.210 1.00 17.37 80 LEU A CA 1
ATOM 538 C C . LEU A 1 83 ? 8.168 41.271 4.205 1.00 18.08 80 LEU A C 1
ATOM 539 O O . LEU A 1 83 ? 7.275 42.127 4.192 1.00 19.80 80 LEU A O 1
ATOM 544 N N . GLY A 1 84 ? 8.157 40.225 3.383 1.00 17.92 81 GLY A N 1
ATOM 545 C CA . GLY A 1 84 ? 7.137 40.046 2.337 1.00 17.93 81 GLY A CA 1
ATOM 546 C C . GLY A 1 84 ? 7.536 40.674 1.013 1.00 17.77 81 GLY A C 1
ATOM 547 O O . GLY A 1 84 ? 6.696 40.868 0.110 1.00 19.26 81 GLY A O 1
ATOM 548 N N . LEU A 1 85 ? 8.819 40.994 0.874 1.00 17.82 82 LEU A N 1
ATOM 549 C CA . LEU A 1 85 ? 9.323 41.615 -0.345 1.00 17.26 82 LEU A CA 1
ATOM 550 C C . LEU A 1 85 ? 9.889 40.617 -1.328 1.00 17.20 82 LEU A C 1
ATOM 551 O O . LEU A 1 85 ? 9.975 40.919 -2.521 1.00 17.49 82 LEU A O 1
ATOM 556 N N . LEU A 1 86 ? 10.261 39.431 -0.836 1.00 16.89 83 LEU A N 1
ATOM 557 C CA . LEU A 1 86 ? 10.759 38.350 -1.657 1.00 16.42 83 LEU A CA 1
ATOM 558 C C . LEU A 1 86 ? 10.117 37.042 -1.243 1.00 17.11 83 LEU A C 1
ATOM 559 O O . LEU A 1 86 ? 9.603 36.916 -0.131 1.00 16.30 83 LEU A O 1
ATOM 564 N N . THR A 1 87 ? 10.135 36.093 -2.170 1.00 17.85 84 THR A N 1
ATOM 565 C CA . THR A 1 87 ? 9.677 34.733 -1.929 1.00 19.34 84 THR A CA 1
ATOM 566 C C . THR A 1 87 ? 10.888 33.848 -2.114 1.00 20.00 84 THR A C 1
ATOM 567 O O . THR A 1 87 ? 11.549 33.904 -3.165 1.00 20.13 84 THR A O 1
ATOM 571 N N . LYS A 1 88 ? 11.197 33.043 -1.097 1.00 20.85 85 LYS A N 1
ATOM 572 C CA . LYS A 1 88 ? 12.280 32.062 -1.208 1.00 21.28 85 LYS A CA 1
ATOM 573 C C . LYS A 1 88 ? 11.711 30.740 -1.727 1.00 22.27 85 LYS A C 1
ATOM 574 O O . LYS A 1 88 ? 10.865 30.143 -1.063 1.00 21.81 85 LYS A O 1
ATOM 580 N N . GLU A 1 89 ? 12.164 30.307 -2.907 1.00 23.20 86 GLU A N 1
ATOM 581 C CA . GLU A 1 89 ? 11.777 29.010 -3.483 1.00 23.86 86 GLU A CA 1
ATOM 582 C C . GLU A 1 89 ? 13.012 28.149 -3.646 1.00 24.11 86 GLU A C 1
ATOM 583 O O . GLU A 1 89 ? 13.851 28.437 -4.489 1.00 24.93 86 GLU A O 1
ATOM 585 N N . GLY A 1 90 ? 13.130 27.096 -2.845 1.00 24.52 87 GLY A N 1
ATOM 586 C CA . GLY A 1 90 ? 14.369 26.316 -2.789 1.00 24.59 87 GLY A CA 1
ATOM 587 C C . GLY A 1 90 ? 15.443 27.199 -2.185 1.00 24.00 87 GLY A C 1
ATOM 588 O O . GLY A 1 90 ? 15.264 27.695 -1.071 1.00 24.78 87 GLY A O 1
ATOM 589 N N . ASP A 1 91 ? 16.529 27.421 -2.928 1.00 23.21 88 ASP A N 1
ATOM 590 C CA . ASP A 1 91 ? 17.575 28.367 -2.524 1.00 23.37 88 ASP A CA 1
ATOM 591 C C . ASP A 1 91 ? 17.505 29.713 -3.263 1.00 21.58 88 ASP A C 1
ATOM 592 O O . ASP A 1 91 ? 18.391 30.530 -3.101 1.00 20.56 88 ASP A O 1
ATOM 597 N N . ALA A 1 92 ? 16.459 29.931 -4.062 1.00 20.41 89 ALA A N 1
ATOM 598 C CA . ALA A 1 92 ? 16.339 31.136 -4.880 1.00 19.35 89 ALA A CA 1
ATOM 599 C C . ALA A 1 92 ? 15.326 32.137 -4.304 1.00 18.32 89 ALA A C 1
ATOM 600 O O . ALA A 1 92 ? 14.331 31.754 -3.670 1.00 19.02 89 ALA A O 1
ATOM 602 N N . PHE A 1 93 ? 15.582 33.414 -4.551 1.00 16.20 90 PHE A N 1
ATOM 603 C CA . PHE A 1 93 ? 14.729 34.498 -4.112 1.00 15.25 90 PHE A CA 1
ATOM 604 C C . PHE A 1 93 ? 14.240 35.265 -5.315 1.00 15.29 90 PHE A C 1
ATOM 605 O O . PHE A 1 93 ? 15.037 35.623 -6.193 1.00 14.29 90 PHE A O 1
ATOM 613 N N . ARG A 1 94 ? 12.939 35.534 -5.315 1.00 15.51 91 ARG A N 1
ATOM 614 C CA A ARG A 1 94 ? 12.299 36.295 -6.376 0.50 15.77 91 ARG A CA 1
ATOM 615 C CA B ARG A 1 94 ? 12.255 36.248 -6.384 0.50 16.00 91 ARG A CA 1
ATOM 616 C C . ARG A 1 94 ? 11.283 37.257 -5.766 1.00 15.55 91 ARG A C 1
ATOM 617 O O . ARG A 1 94 ? 10.788 37.046 -4.654 1.00 15.61 91 ARG A O 1
ATOM 632 N N . ASN A 1 95 ? 11.000 38.332 -6.492 1.00 15.06 92 ASN A N 1
ATOM 633 C CA . ASN A 1 95 ? 10.063 39.353 -6.050 1.00 14.26 92 ASN A CA 1
ATOM 634 C C . ASN A 1 95 ? 8.666 38.844 -5.815 1.00 14.66 92 ASN A C 1
ATOM 635 O O . ASN A 1 95 ? 8.122 38.086 -6.611 1.00 14.83 92 ASN A O 1
ATOM 640 N N . THR A 1 96 ? 8.057 39.341 -4.751 1.00 14.38 93 THR A N 1
ATOM 641 C CA . THR A 1 96 ? 6.634 39.148 -4.535 1.00 15.34 93 THR A CA 1
ATOM 642 C C . THR A 1 96 ? 5.838 40.096 -5.436 1.00 15.54 93 THR A C 1
ATOM 643 O O . THR A 1 96 ? 6.412 40.985 -6.071 1.00 14.87 93 THR A O 1
ATOM 647 N N . ALA A 1 97 ? 4.520 39.891 -5.470 1.00 15.42 94 ALA A N 1
ATOM 648 C CA . ALA A 1 97 ? 3.627 40.717 -6.278 1.00 16.01 94 ALA A CA 1
ATOM 649 C C . ALA A 1 97 ? 3.777 42.198 -5.923 1.00 16.05 94 ALA A C 1
ATOM 650 O O . ALA A 1 97 ? 3.950 43.041 -6.788 1.00 15.87 94 ALA A O 1
ATOM 652 N N . LEU A 1 98 ? 3.744 42.507 -4.632 1.00 16.26 95 LEU A N 1
ATOM 653 C CA . LEU A 1 98 ? 3.921 43.891 -4.164 1.00 15.61 95 LEU A CA 1
ATOM 654 C C . LEU A 1 98 ? 5.236 44.504 -4.678 1.00 15.05 95 LEU A C 1
ATOM 655 O O . LEU A 1 98 ? 5.268 45.602 -5.228 1.00 14.52 95 LEU A O 1
ATOM 660 N N . THR A 1 99 ? 6.327 43.785 -4.487 1.00 14.53 96 THR A N 1
ATOM 661 C CA . THR A 1 99 ? 7.625 44.251 -4.943 1.00 14.87 96 THR A CA 1
ATOM 662 C C . THR A 1 99 ? 7.648 44.444 -6.452 1.00 14.69 96 THR A C 1
ATOM 663 O O . THR A 1 99 ? 8.120 45.448 -6.951 1.00 14.09 96 THR A O 1
ATOM 667 N N . GLU A 1 100 ? 7.107 43.485 -7.194 1.00 14.69 97 GLU A N 1
ATOM 668 C CA . GLU A 1 100 ? 7.165 43.586 -8.635 1.00 14.91 97 GLU A CA 1
ATOM 669 C C . GLU A 1 100 ? 6.415 44.852 -9.096 1.00 14.39 97 GLU A C 1
ATOM 670 O O . GLU A 1 100 ? 6.907 45.606 -9.942 1.00 13.92 97 GLU A O 1
ATOM 676 N N . ARG A 1 101 ? 5.254 45.103 -8.502 1.00 13.07 98 ARG A N 1
ATOM 677 C CA . ARG A 1 101 ? 4.438 46.209 -8.925 1.00 13.76 98 ARG A CA 1
ATOM 678 C C . ARG A 1 101 ? 5.012 47.575 -8.540 1.00 13.33 98 ARG A C 1
ATOM 679 O O . ARG A 1 101 ? 4.943 48.509 -9.313 1.00 13.98 98 ARG A O 1
ATOM 687 N N . TYR A 1 102 ? 5.534 47.713 -7.334 1.00 12.94 99 TYR A N 1
ATOM 688 C CA . TYR A 1 102 ? 5.869 49.056 -6.809 1.00 13.63 99 TYR A CA 1
ATOM 689 C C . TYR A 1 102 ? 7.345 49.335 -6.646 1.00 14.07 99 TYR A C 1
ATOM 690 O O . TYR A 1 102 ? 7.746 50.478 -6.459 1.00 14.29 99 TYR A O 1
ATOM 699 N N . LEU A 1 103 ? 8.182 48.302 -6.696 1.00 14.63 100 LEU A N 1
ATOM 700 C CA . LEU A 1 103 ? 9.597 48.474 -6.349 1.00 14.51 100 LEU A CA 1
ATOM 701 C C . LEU A 1 103 ? 10.560 48.077 -7.472 1.00 15.01 100 LEU A C 1
ATOM 702 O O . LEU A 1 103 ? 11.772 47.997 -7.255 1.00 15.77 100 LEU A O 1
ATOM 707 N N . THR A 1 104 ? 10.026 47.824 -8.669 1.00 15.91 101 THR A N 1
ATOM 708 C CA . THR A 1 104 ? 10.837 47.569 -9.844 1.00 16.04 101 THR A CA 1
ATOM 709 C C . THR A 1 104 ? 10.860 48.828 -10.723 1.00 17.13 101 THR A C 1
ATOM 710 O O . THR A 1 104 ? 9.809 49.429 -10.980 1.00 16.23 101 THR A O 1
ATOM 714 N N . THR A 1 105 ? 12.049 49.216 -11.186 1.00 17.52 102 THR A N 1
ATOM 715 C CA . THR A 1 105 ? 12.220 50.494 -11.886 1.00 18.89 102 THR A CA 1
ATOM 716 C C . THR A 1 105 ? 11.401 50.587 -13.197 1.00 20.11 102 THR A C 1
ATOM 717 O O . THR A 1 105 ? 11.035 51.673 -13.637 1.00 20.97 102 THR A O 1
ATOM 721 N N . THR A 1 106 ? 11.100 49.440 -13.784 1.00 20.52 103 THR A N 1
ATOM 722 C CA . THR A 1 106 ? 10.387 49.377 -15.042 1.00 21.48 103 THR A CA 1
ATOM 723 C C . THR A 1 106 ? 8.874 49.424 -14.849 1.00 21.04 103 THR A C 1
ATOM 724 O O . THR A 1 106 ? 8.146 49.473 -15.842 1.00 21.63 103 THR A O 1
ATOM 728 N N . SER A 1 107 ? 8.377 49.388 -13.610 1.00 20.23 104 SER A N 1
ATOM 729 C CA . SER A 1 107 ? 6.933 49.338 -13.423 1.00 19.58 104 SER A CA 1
ATOM 730 C C . SER A 1 107 ? 6.340 50.712 -13.533 1.00 19.77 104 SER A C 1
ATOM 731 O O . SER A 1 107 ? 6.845 51.668 -12.934 1.00 20.52 104 SER A O 1
ATOM 734 N N . ALA A 1 108 ? 5.215 50.800 -14.233 1.00 19.25 105 ALA A N 1
ATOM 735 C CA . ALA A 1 108 ? 4.434 52.035 -14.274 1.00 19.14 105 ALA A CA 1
ATOM 736 C C . ALA A 1 108 ? 4.013 52.529 -12.872 1.00 18.97 105 ALA A C 1
ATOM 737 O O . ALA A 1 108 ? 3.728 53.704 -12.695 1.00 18.42 105 ALA A O 1
ATOM 739 N N . ASP A 1 109 ? 3.960 51.626 -11.887 1.00 18.54 106 ASP A N 1
ATOM 740 C CA . ASP A 1 109 ? 3.542 51.978 -10.540 1.00 18.25 106 ASP A CA 1
ATOM 741 C C . ASP A 1 109 ? 4.717 52.149 -9.590 1.00 17.13 106 ASP A C 1
ATOM 742 O O . ASP A 1 109 ? 4.514 52.297 -8.388 1.00 16.18 106 ASP A O 1
ATOM 747 N N . TYR A 1 110 ? 5.931 52.169 -10.121 1.00 16.50 107 TYR A N 1
ATOM 748 C CA . TYR A 1 110 ? 7.146 52.280 -9.308 1.00 16.14 107 TYR A CA 1
ATOM 749 C C . TYR A 1 110 ? 7.086 53.451 -8.339 1.00 16.46 107 TYR A C 1
ATOM 750 O O . TYR A 1 110 ? 6.818 54.565 -8.753 1.00 15.65 107 TYR A O 1
ATOM 759 N N . ILE A 1 111 ? 7.350 53.207 -7.052 1.00 15.39 108 ILE A N 1
ATOM 760 C CA . ILE A 1 111 ? 7.355 54.307 -6.046 1.00 15.76 108 ILE A CA 1
ATOM 761 C C . ILE A 1 111 ? 8.773 54.776 -5.703 1.00 15.42 108 ILE A C 1
ATOM 762 O O . ILE A 1 111 ? 9.005 55.390 -4.677 1.00 16.67 108 ILE A O 1
ATOM 767 N N . GLY A 1 112 ? 9.729 54.529 -6.584 1.00 16.21 109 GLY A N 1
ATOM 768 C CA . GLY A 1 112 ? 11.113 54.945 -6.324 1.00 17.15 109 GLY A CA 1
ATOM 769 C C . GLY A 1 112 ? 11.232 56.382 -5.821 1.00 17.74 109 GLY A C 1
ATOM 770 O O . GLY A 1 112 ? 11.873 56.644 -4.801 1.00 18.47 109 GLY A O 1
ATOM 771 N N . PRO A 1 113 ? 10.634 57.336 -6.556 1.00 18.25 110 PRO A N 1
ATOM 772 C CA . PRO A 1 113 ? 10.796 58.741 -6.161 1.00 17.91 110 PRO A CA 1
ATOM 773 C C . PRO A 1 113 ? 10.354 59.054 -4.726 1.00 17.41 110 PRO A C 1
ATOM 774 O O . PRO A 1 113 ? 10.986 59.871 -4.058 1.00 17.54 110 PRO A O 1
ATOM 778 N N . ILE A 1 114 ? 9.265 58.427 -4.278 1.00 17.04 111 ILE A N 1
ATOM 779 C CA . ILE A 1 114 ? 8.760 58.599 -2.929 1.00 16.51 111 ILE A CA 1
ATOM 780 C C . ILE A 1 114 ? 9.807 58.079 -1.942 1.00 17.62 111 ILE A C 1
ATOM 781 O O . ILE A 1 114 ? 10.170 58.778 -0.984 1.00 17.50 111 ILE A O 1
ATOM 786 N N . VAL A 1 115 ? 10.293 56.849 -2.169 1.00 16.91 112 VAL A N 1
ATOM 787 C CA . VAL A 1 115 ? 11.294 56.248 -1.286 1.00 16.91 112 VAL A CA 1
ATOM 788 C C . VAL A 1 115 ? 12.574 57.093 -1.227 1.00 16.64 112 VAL A C 1
ATOM 789 O O . VAL A 1 115 ? 13.097 57.371 -0.143 1.00 16.15 112 VAL A O 1
ATOM 793 N N . GLU A 1 116 ? 12.996 57.586 -2.384 1.00 17.58 113 GLU A N 1
ATOM 794 C CA . GLU A 1 116 ? 14.212 58.390 -2.495 1.00 18.21 113 GLU A CA 1
ATOM 795 C C . GLU A 1 116 ? 14.067 59.725 -1.778 1.00 18.83 113 GLU A C 1
ATOM 796 O O . GLU A 1 116 ? 14.989 60.175 -1.086 1.00 19.29 113 GLU A O 1
ATOM 802 N N . HIS A 1 117 ? 12.899 60.339 -1.922 1.00 18.42 114 HIS A N 1
ATOM 803 C CA . HIS A 1 117 ? 12.628 61.591 -1.246 1.00 18.65 114 HIS A CA 1
ATOM 804 C C . HIS A 1 117 ? 12.735 61.350 0.274 1.00 18.48 114 HIS A C 1
ATOM 805 O O . HIS A 1 117 ? 13.310 62.152 1.014 1.00 18.80 114 HIS A O 1
ATOM 812 N N . GLN A 1 118 ? 12.151 60.249 0.727 1.00 18.34 115 GLN A N 1
ATOM 813 C CA . GLN A 1 118 ? 12.183 59.902 2.150 1.00 17.51 115 GLN A CA 1
ATOM 814 C C . GLN A 1 118 ? 13.608 59.588 2.642 1.00 17.29 115 GLN A C 1
ATOM 815 O O . GLN A 1 118 ? 14.037 60.114 3.656 1.00 17.98 115 GLN A O 1
ATOM 821 N N . TYR A 1 119 ? 14.361 58.753 1.952 1.00 16.62 116 TYR A N 1
ATOM 822 C CA . TYR A 1 119 ? 15.706 58.488 2.464 1.00 16.92 116 TYR A CA 1
ATOM 823 C C . TYR A 1 119 ? 16.649 59.653 2.387 1.00 16.19 116 TYR A C 1
ATOM 824 O O . TYR A 1 119 ? 17.570 59.751 3.177 1.00 13.80 116 TYR A O 1
ATOM 833 N N . LEU A 1 120 ? 16.381 60.590 1.486 1.00 16.99 117 LEU A N 1
ATOM 834 C CA . LEU A 1 120 ? 17.194 61.814 1.442 1.00 18.11 117 LEU A CA 1
ATOM 835 C C . LEU A 1 120 ? 17.008 62.750 2.663 1.00 18.59 117 LEU A C 1
ATOM 836 O O . LEU A 1 120 ? 17.791 63.710 2.822 1.00 19.70 117 LEU A O 1
ATOM 841 N N . GLN A 1 121 ? 15.996 62.510 3.510 1.00 17.70 118 GLN A N 1
ATOM 842 C CA . GLN A 1 121 ? 15.846 63.327 4.734 1.00 17.42 118 GLN A CA 1
ATOM 843 C C . GLN A 1 121 ? 16.439 62.661 5.986 1.00 16.55 118 GLN A C 1
ATOM 844 O O . GLN A 1 121 ? 16.323 63.201 7.092 1.00 15.34 118 GLN A O 1
ATOM 850 N N . TRP A 1 122 ? 17.118 61.521 5.811 1.00 15.07 119 TRP A N 1
ATOM 851 C CA . TRP A 1 122 ? 17.598 60.735 6.948 1.00 15.67 119 TRP A CA 1
ATOM 852 C C . TRP A 1 122 ? 18.470 61.519 7.915 1.00 15.96 119 TRP A C 1
ATOM 853 O O . TRP A 1 122 ? 18.352 61.390 9.140 1.00 16.13 119 TRP A O 1
ATOM 864 N N . ASP A 1 123 ? 19.393 62.282 7.360 1.00 16.65 120 ASP A N 1
ATOM 865 C CA . ASP A 1 123 ? 20.315 63.061 8.174 1.00 18.14 120 ASP A CA 1
ATOM 866 C C . ASP A 1 123 ? 19.708 64.334 8.772 1.00 18.33 120 ASP A C 1
ATOM 867 O O . ASP A 1 123 ? 20.317 64.961 9.641 1.00 19.60 120 ASP A O 1
ATOM 872 N N . ASN A 1 124 ? 18.534 64.754 8.312 1.00 17.36 121 ASN A N 1
ATOM 873 C CA . ASN A 1 124 ? 17.968 65.988 8.829 1.00 17.18 121 ASN A CA 1
ATOM 874 C C . ASN A 1 124 ? 17.257 65.816 10.182 1.00 16.83 121 ASN A C 1
ATOM 875 O O . ASN A 1 124 ? 17.291 66.704 11.036 1.00 15.95 121 ASN A O 1
ATOM 880 N N . TRP A 1 125 ? 16.625 64.650 10.354 1.00 15.88 122 TRP A N 1
ATOM 881 C CA . TRP A 1 125 ? 15.788 64.375 11.522 1.00 15.32 122 TRP A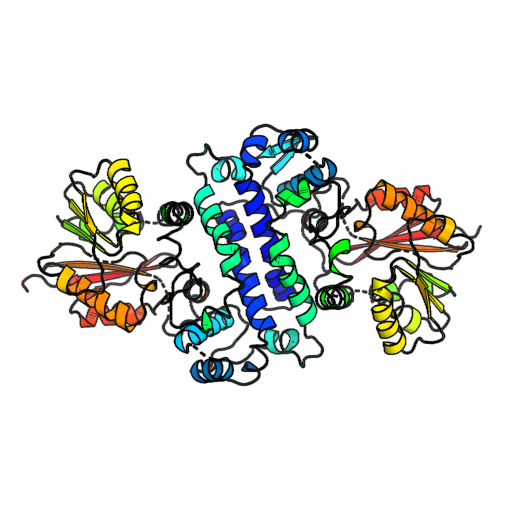 CA 1
ATOM 882 C C . TRP A 1 125 ? 16.514 64.391 12.859 1.00 14.57 122 TRP A C 1
ATOM 883 O O . TRP A 1 125 ? 16.001 64.983 13.816 1.00 14.84 122 TRP A O 1
ATOM 894 N N . PRO A 1 126 ? 17.741 63.849 12.936 1.00 14.47 123 PRO A N 1
ATOM 895 C CA . PRO A 1 126 ? 18.488 63.961 14.167 1.00 14.31 123 PRO A CA 1
ATOM 896 C C . PRO A 1 126 ? 18.932 65.392 14.480 1.00 13.57 123 PRO A C 1
ATOM 897 O O . PRO A 1 126 ? 19.470 65.638 15.553 1.00 13.08 123 PRO A O 1
ATOM 901 N N . ARG A 1 127 ? 18.687 66.327 13.562 1.00 12.58 124 ARG A N 1
ATOM 902 C CA . ARG A 1 127 ? 19.090 67.712 13.789 1.00 13.50 124 ARG A CA 1
ATOM 903 C C . ARG A 1 127 ? 17.933 68.549 14.244 1.00 13.02 124 ARG A C 1
ATOM 904 O O . ARG A 1 127 ? 18.005 69.787 14.198 1.00 12.27 124 ARG A O 1
ATOM 912 N N . LEU A 1 128 ? 16.881 67.891 14.753 1.00 13.31 125 LEU A N 1
ATOM 913 C CA . LEU A 1 128 ? 15.758 68.576 15.310 1.00 13.86 125 LEU A CA 1
ATOM 914 C C . LEU A 1 128 ? 16.119 69.675 16.266 1.00 13.11 125 LEU A C 1
ATOM 915 O O . LEU A 1 128 ? 15.497 70.740 16.235 1.00 12.13 125 LEU A O 1
ATOM 920 N N . GLY A 1 129 ? 17.043 69.391 17.186 1.00 12.30 126 GLY A N 1
ATOM 921 C CA . GLY A 1 129 ? 17.461 70.364 18.206 1.00 11.68 126 GLY A CA 1
ATOM 922 C C . GLY A 1 129 ? 17.940 71.677 17.607 1.00 13.06 126 GLY A C 1
ATOM 923 O O . GLY A 1 129 ? 17.700 72.735 18.164 1.00 12.46 126 GLY A O 1
ATOM 924 N N . GLU A 1 130 ? 18.633 71.614 16.472 1.00 13.58 127 GLU A N 1
ATOM 925 C CA . GLU A 1 130 ? 19.114 72.828 15.803 1.00 13.48 127 GLU A CA 1
ATOM 926 C C . GLU A 1 130 ? 17.958 73.611 15.167 1.00 12.77 127 GLU A C 1
ATOM 927 O O . GLU A 1 130 ? 17.953 74.851 15.183 1.00 12.34 127 GLU A O 1
ATOM 933 N N . ILE A 1 131 ? 17.040 72.887 14.548 1.00 11.60 128 ILE A N 1
ATOM 934 C CA . ILE A 1 131 ? 15.884 73.490 13.858 1.00 11.91 128 ILE A CA 1
ATOM 935 C C . ILE A 1 131 ? 15.011 74.221 14.834 1.00 11.03 128 ILE A C 1
ATOM 936 O O . ILE A 1 131 ? 14.578 75.352 14.564 1.00 10.93 128 ILE A O 1
ATOM 941 N N . LEU A 1 132 ? 14.766 73.585 15.980 1.00 9.83 129 LEU A N 1
ATOM 942 C CA . LEU A 1 132 ? 13.956 74.173 17.021 1.00 10.11 129 LEU A CA 1
ATOM 943 C C . LEU A 1 132 ? 14.541 75.486 17.544 1.00 10.32 129 LEU A C 1
ATOM 944 O O . LEU A 1 132 ? 13.813 76.356 18.022 1.00 9.27 129 LEU A O 1
ATOM 949 N N . ARG A 1 133 ? 15.855 75.612 17.453 1.00 10.16 130 ARG A N 1
ATOM 950 C CA . ARG A 1 133 ? 16.523 76.775 17.997 1.00 12.03 130 ARG A CA 1
ATOM 951 C C . ARG A 1 133 ? 16.889 77.861 16.962 1.00 13.75 130 ARG A C 1
ATOM 952 O O . ARG A 1 133 ? 17.536 78.860 17.309 1.00 14.37 130 ARG A O 1
ATOM 960 N N . SER A 1 134 ? 16.459 77.694 15.712 1.00 14.15 131 SER A N 1
ATOM 961 C CA . SER A 1 134 ? 16.802 78.646 14.669 1.00 14.95 131 SER A CA 1
ATOM 962 C C . SER A 1 134 ? 15.591 79.404 14.164 1.00 14.57 131 SER A C 1
ATOM 963 O O . SER A 1 134 ? 14.594 78.798 13.761 1.00 12.26 131 SER A O 1
ATOM 966 N N . GLU A 1 135 ? 15.699 80.728 14.159 1.00 15.08 132 GLU A N 1
ATOM 967 C CA . GLU A 1 135 ? 14.654 81.583 13.551 1.00 18.11 132 GLU A CA 1
ATOM 968 C C . GLU A 1 135 ? 14.806 81.654 12.026 1.00 17.56 132 GLU A C 1
ATOM 969 O O . GLU A 1 135 ? 13.907 82.100 11.332 1.00 17.26 132 GLU A O 1
ATOM 975 N N . LYS A 1 136 ? 15.955 81.221 11.523 1.00 18.20 133 LYS A N 1
ATOM 976 C CA . LYS A 1 136 ? 16.303 81.288 10.105 1.00 18.85 133 LYS A CA 1
ATOM 977 C C . LYS A 1 136 ? 16.400 79.878 9.482 1.00 18.25 133 LYS A C 1
ATOM 978 O O . LYS A 1 136 ? 16.647 78.895 10.190 1.00 17.21 133 LYS A O 1
ATOM 984 N N . PRO A 1 137 ? 16.246 79.786 8.156 1.00 17.59 134 PRO A N 1
ATOM 985 C CA . PRO A 1 137 ? 16.337 78.484 7.511 1.00 17.24 134 PRO A CA 1
ATOM 986 C C . PRO A 1 137 ? 17.725 77.910 7.720 1.00 17.22 134 PRO A C 1
ATOM 987 O O . PRO A 1 137 ? 18.708 78.652 7.733 1.00 16.82 134 PRO A O 1
ATOM 991 N N . LEU A 1 138 ? 17.806 76.611 7.910 1.00 16.76 135 LEU A N 1
ATOM 992 C CA . LEU A 1 138 ? 19.091 75.941 8.104 1.00 17.84 135 LEU A CA 1
ATOM 993 C C . LEU A 1 138 ? 19.562 75.375 6.774 1.00 16.98 135 LEU A C 1
ATOM 994 O O . LEU A 1 138 ? 18.779 75.205 5.829 1.00 16.80 135 LEU A O 1
ATOM 999 N N . ALA A 1 139 ? 20.852 75.122 6.697 1.00 18.87 136 ALA A N 1
ATOM 1000 C CA . ALA A 1 139 ? 21.483 74.769 5.416 1.00 19.65 136 ALA A CA 1
ATOM 1001 C C . ALA A 1 139 ? 20.890 73.515 4.741 1.00 20.18 136 ALA A C 1
ATOM 1002 O O . ALA A 1 139 ? 20.929 73.418 3.522 1.00 20.91 136 ALA A O 1
ATOM 1004 N N . PHE A 1 140 ? 20.275 72.610 5.510 1.00 21.50 137 PHE A N 1
ATOM 1005 C CA . PHE A 1 140 ? 19.672 71.359 4.980 1.00 21.51 137 PHE A CA 1
ATOM 1006 C C . PHE A 1 140 ? 18.156 71.407 4.616 1.00 22.62 137 PHE A C 1
ATOM 1007 O O . PHE A 1 140 ? 17.612 70.486 3.985 1.00 23.24 137 PHE A O 1
ATOM 1015 N N . GLN A 1 141 ? 17.464 72.490 4.969 1.00 22.24 138 GLN A N 1
ATOM 1016 C CA . GLN A 1 141 ? 16.050 72.611 4.664 1.00 21.32 138 GLN A CA 1
ATOM 1017 C C . GLN A 1 141 ? 15.799 72.955 3.178 1.00 22.50 138 GLN A C 1
ATOM 1018 O O . GLN A 1 141 ? 16.722 73.384 2.456 1.00 22.33 138 GLN A O 1
ATOM 1024 N N . GLN A 1 142 ? 14.562 72.767 2.726 1.00 22.18 139 GLN A N 1
ATOM 1025 C CA . GLN A 1 142 ? 14.248 72.754 1.283 1.00 23.18 139 GLN A CA 1
ATOM 1026 C C . GLN A 1 142 ? 14.578 74.044 0.538 1.00 23.23 139 GLN A C 1
ATOM 1027 O O . GLN A 1 142 ? 15.071 74.014 -0.606 1.00 22.34 139 GLN A O 1
ATOM 1033 N N . GLU A 1 143 ? 14.314 75.171 1.183 1.00 23.49 140 GLU A N 1
ATOM 1034 C CA . GLU A 1 143 ? 14.587 76.463 0.572 1.00 24.73 140 GLU A CA 1
ATOM 1035 C C . GLU A 1 143 ? 16.097 76.666 0.315 1.00 24.89 140 GLU A C 1
ATOM 1036 O O . GLU A 1 143 ? 16.458 77.384 -0.625 1.00 25.94 140 GLU A O 1
ATOM 1042 N N . SER A 1 144 ? 16.958 75.982 1.081 1.00 24.55 141 SER A N 1
ATOM 1043 C CA . SER A 1 144 ? 18.434 76.076 0.929 1.00 24.10 141 SER A CA 1
ATOM 1044 C C . SER A 1 144 ? 19.014 74.964 0.076 1.00 23.16 141 SER A C 1
ATOM 1045 O O . SER A 1 144 ? 20.194 75.036 -0.338 1.00 22.90 141 SER A O 1
ATOM 1048 N N . ARG A 1 145 ? 18.217 73.914 -0.132 1.00 22.46 142 ARG A N 1
ATOM 1049 C CA . ARG A 1 145 ? 18.668 72.657 -0.743 1.00 22.36 142 ARG A CA 1
ATOM 1050 C C . ARG A 1 145 ? 18.305 72.535 -2.219 1.00 22.67 142 ARG A C 1
ATOM 1051 O O . ARG A 1 145 ? 19.111 72.072 -2.996 1.00 21.72 142 ARG A O 1
ATOM 1059 N N . PHE A 1 146 ? 17.096 72.917 -2.601 1.00 23.57 143 PHE A N 1
ATOM 1060 C CA . PHE A 1 146 ? 16.638 72.606 -3.968 1.00 24.93 143 PHE A CA 1
ATOM 1061 C C . PHE A 1 146 ? 17.353 73.320 -5.142 1.00 26.27 143 PHE A C 1
ATOM 1062 O O . PHE A 1 146 ? 17.271 72.832 -6.288 1.00 27.72 143 PHE A O 1
ATOM 1070 N N . ALA A 1 147 ? 18.078 74.416 -4.903 1.00 27.16 144 ALA A N 1
ATOM 1071 C CA . ALA A 1 147 ? 18.809 75.059 -6.017 1.00 27.32 144 ALA A CA 1
ATOM 1072 C C . ALA A 1 147 ? 19.998 74.227 -6.501 1.00 27.37 144 ALA A C 1
ATOM 1073 O O . ALA A 1 147 ? 20.358 74.304 -7.670 1.00 29.34 144 ALA A O 1
ATOM 1075 N N . HIS A 1 148 ? 20.603 73.426 -5.630 1.00 26.30 145 HIS A N 1
ATOM 1076 C CA . HIS A 1 148 ? 21.795 72.659 -6.002 1.00 24.94 145 HIS A CA 1
ATOM 1077 C C . HIS A 1 148 ? 21.557 71.140 -6.019 1.00 24.86 145 HIS A C 1
ATOM 1078 O O . HIS A 1 148 ? 22.306 70.387 -6.686 1.00 22.78 145 HIS A O 1
ATOM 1085 N N . ASP A 1 149 ? 20.548 70.678 -5.265 1.00 24.00 146 ASP A N 1
ATOM 1086 C CA . ASP A 1 149 ? 20.320 69.228 -5.121 1.00 24.64 146 ASP A CA 1
ATOM 1087 C C . ASP A 1 149 ? 19.155 68.863 -6.053 1.00 24.94 146 ASP A C 1
ATOM 1088 O O . ASP A 1 149 ? 17.974 68.786 -5.632 1.00 23.88 146 ASP A O 1
ATOM 1093 N N . THR A 1 150 ? 19.499 68.714 -7.331 1.00 25.12 147 THR A N 1
ATOM 1094 C CA . THR A 1 150 ? 18.521 68.364 -8.374 1.00 25.74 147 THR A CA 1
ATOM 1095 C C . THR A 1 150 ? 17.845 67.036 -8.069 1.00 25.64 147 THR A C 1
ATOM 1096 O O . THR A 1 150 ? 16.641 66.893 -8.282 1.00 25.67 147 THR A O 1
ATOM 1100 N N . ARG A 1 151 ? 18.617 66.090 -7.549 1.00 25.73 148 ARG A N 1
ATOM 1101 C CA . ARG A 1 151 ? 18.111 64.788 -7.149 1.00 26.30 148 ARG A CA 1
ATOM 1102 C C . ARG A 1 151 ? 16.991 64.936 -6.109 1.00 25.21 148 ARG A C 1
ATOM 1103 O O . ARG A 1 151 ? 15.921 64.341 -6.253 1.00 24.16 148 ARG A O 1
ATOM 1111 N N . ALA A 1 152 ? 17.235 65.724 -5.065 1.00 23.33 149 ALA A N 1
ATOM 1112 C CA . ALA A 1 152 ? 16.255 65.870 -3.998 1.00 22.61 149 ALA A CA 1
ATOM 1113 C C . ALA A 1 152 ? 15.041 66.696 -4.472 1.00 21.66 149 ALA A C 1
ATOM 1114 O O . ALA A 1 152 ? 13.908 66.417 -4.060 1.00 21.89 149 ALA A O 1
ATOM 1116 N N . ARG A 1 153 ? 15.286 67.706 -5.307 1.00 20.29 150 ARG A N 1
ATOM 1117 C CA A ARG A 1 153 ? 14.202 68.516 -5.875 0.50 20.66 150 ARG A CA 1
ATOM 1118 C CA B ARG A 1 153 ? 14.215 68.524 -5.882 0.50 20.81 150 ARG A CA 1
ATOM 1119 C C . ARG A 1 153 ? 13.287 67.642 -6.736 1.00 20.46 150 ARG A C 1
ATOM 1120 O O . ARG A 1 153 ? 12.066 67.665 -6.580 1.00 18.41 150 ARG A O 1
ATOM 1135 N N . ASP A 1 154 ? 13.884 66.860 -7.630 1.00 19.81 151 ASP A N 1
ATOM 1136 C CA . ASP A 1 154 ? 13.124 66.001 -8.546 1.00 20.50 151 ASP A CA 1
ATOM 1137 C C . ASP A 1 154 ? 12.393 64.839 -7.830 1.00 20.30 151 ASP A C 1
ATOM 1138 O O . ASP A 1 154 ? 11.248 64.514 -8.174 1.00 20.53 151 ASP A O 1
ATOM 1143 N N . ALA A 1 155 ? 13.041 64.234 -6.836 1.00 19.45 152 ALA A N 1
ATOM 1144 C CA . ALA A 1 155 ? 12.408 63.206 -6.024 1.00 19.49 152 ALA A CA 1
ATOM 1145 C C . ALA A 1 155 ? 11.191 63.777 -5.298 1.00 19.54 152 ALA A C 1
ATOM 1146 O O . ALA A 1 155 ? 10.114 63.171 -5.291 1.00 18.87 152 ALA A O 1
ATOM 1148 N N . PHE A 1 156 ? 11.366 64.944 -4.698 1.00 19.91 153 PHE A N 1
ATOM 1149 C CA . PHE A 1 156 ? 10.288 65.600 -3.980 1.00 20.34 153 PHE A CA 1
ATOM 1150 C C . PHE A 1 156 ? 9.138 65.899 -4.949 1.00 20.53 153 PHE A C 1
ATOM 1151 O O . PHE A 1 156 ? 8.006 65.522 -4.666 1.00 19.57 153 PHE A O 1
ATOM 1159 N N . ASN A 1 157 ? 9.424 66.528 -6.089 1.00 20.32 154 ASN A N 1
ATOM 1160 C CA . ASN A 1 157 ? 8.368 66.869 -7.062 1.00 20.97 154 ASN A CA 1
ATOM 1161 C C . ASN A 1 157 ? 7.651 65.599 -7.610 1.00 20.56 154 ASN A C 1
ATOM 1162 O O . ASN A 1 157 ? 6.413 65.522 -7.654 1.00 19.59 154 ASN A O 1
ATOM 1167 N N . ASP A 1 158 ? 8.430 64.597 -8.005 1.00 19.90 155 ASP A N 1
ATOM 1168 C CA . ASP A 1 158 ? 7.865 63.328 -8.476 1.00 20.03 155 ASP A CA 1
ATOM 1169 C C . ASP A 1 158 ? 7.069 62.605 -7.368 1.00 18.74 155 ASP A C 1
ATOM 1170 O O . ASP A 1 158 ? 6.033 61.999 -7.647 1.00 18.96 155 ASP A O 1
ATOM 1175 N N . ALA A 1 159 ? 7.540 62.680 -6.133 1.00 17.92 156 ALA A N 1
ATOM 1176 C CA . ALA A 1 159 ? 6.855 62.033 -5.003 1.00 18.41 156 ALA A CA 1
ATOM 1177 C C . ALA A 1 159 ? 5.487 62.685 -4.760 1.00 19.00 156 ALA A C 1
ATOM 1178 O O . ALA A 1 159 ? 4.526 61.994 -4.448 1.00 17.60 156 ALA A O 1
ATOM 1188 N N . VAL A 1 161 ? 3.669 64.349 -7.003 1.00 21.41 158 VAL A N 1
ATOM 1189 C CA . VAL A 1 161 ? 2.766 64.057 -8.107 1.00 21.97 158 VAL A CA 1
ATOM 1190 C C . VAL A 1 161 ? 2.059 62.742 -7.854 1.00 21.65 158 VAL A C 1
ATOM 1191 O O . VAL A 1 161 ? 0.848 62.608 -8.085 1.00 21.88 158 VAL A O 1
ATOM 1195 N N . ARG A 1 162 ? 2.817 61.774 -7.378 1.00 21.08 159 ARG A N 1
ATOM 1196 C CA . ARG A 1 162 ? 2.278 60.451 -7.157 1.00 22.22 159 ARG A CA 1
ATOM 1197 C C . ARG A 1 162 ? 1.328 60.472 -5.951 1.00 22.34 159 ARG A C 1
ATOM 1198 O O . ARG A 1 162 ? 0.171 60.034 -6.030 1.00 22.41 159 ARG A O 1
ATOM 1206 N N . LEU A 1 163 ? 1.810 61.029 -4.849 1.00 22.56 160 LEU A N 1
ATOM 1207 C CA . LEU A 1 163 ? 1.051 61.042 -3.600 1.00 23.65 160 LEU A CA 1
ATOM 1208 C C . LEU A 1 163 ? -0.226 61.889 -3.704 1.00 23.60 160 LEU A C 1
ATOM 1209 O O . LEU A 1 163 ? -1.202 61.618 -3.007 1.00 23.78 160 LEU A O 1
ATOM 1214 N N . SER A 1 164 ? -0.226 62.884 -4.594 1.00 22.97 161 SER A N 1
ATOM 1215 C CA . SER A 1 164 ? -1.362 63.764 -4.749 1.00 23.10 161 SER A CA 1
ATOM 1216 C C . SER A 1 164 ? -2.492 63.214 -5.627 1.00 22.72 161 SER A C 1
ATOM 1217 O O . SER A 1 164 ? -3.573 63.785 -5.625 1.00 22.23 161 SER A O 1
ATOM 1220 N N . GLN A 1 165 ? -2.270 62.118 -6.350 1.00 22.32 162 GLN A N 1
ATOM 1221 C CA . GLN A 1 165 ? -3.254 61.674 -7.367 1.00 22.89 162 GLN A CA 1
ATOM 1222 C C . GLN A 1 165 ? -4.689 61.468 -6.876 1.00 22.74 162 GLN A C 1
ATOM 1223 O O . GLN A 1 165 ? -5.645 61.793 -7.597 1.00 22.56 162 GLN A O 1
ATOM 1229 N N . PRO A 1 166 ? -4.862 60.878 -5.690 1.00 22.51 163 PRO A N 1
ATOM 1230 C CA . PRO A 1 166 ? -6.259 60.694 -5.247 1.00 22.14 163 PRO A CA 1
ATOM 1231 C C . PRO A 1 166 ? -7.002 61.996 -5.151 1.00 20.75 163 PRO A C 1
ATOM 1232 O O . PRO A 1 166 ? -8.137 62.063 -5.558 1.00 21.86 163 PRO A O 1
ATOM 1249 N N . VAL A 1 168 ? -6.213 64.848 -6.725 1.00 18.21 165 VAL A N 1
ATOM 1250 C CA . VAL A 1 168 ? -6.310 65.400 -8.093 1.00 17.88 165 VAL A CA 1
ATOM 1251 C C . VAL A 1 168 ? -7.602 64.972 -8.783 1.00 18.48 165 VAL A C 1
ATOM 1252 O O . VAL A 1 168 ? -8.301 65.781 -9.394 1.00 17.34 165 VAL A O 1
ATOM 1256 N N . ASP A 1 169 ? -7.927 63.697 -8.665 1.00 19.82 166 ASP A N 1
ATOM 1257 C CA . ASP A 1 169 ? -9.137 63.152 -9.286 1.00 20.86 166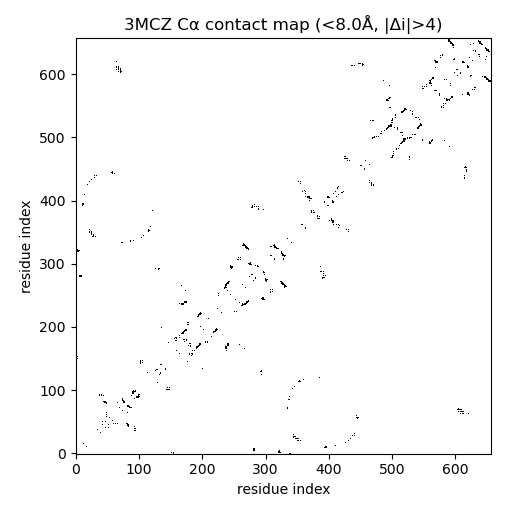 ASP A CA 1
ATOM 1258 C C . ASP A 1 169 ? -10.406 63.784 -8.705 1.00 20.56 166 ASP A C 1
ATOM 1259 O O . ASP A 1 169 ? -11.323 64.108 -9.453 1.00 20.81 166 ASP A O 1
ATOM 1264 N N . VAL A 1 170 ? -10.428 64.025 -7.392 1.00 19.56 167 VAL A N 1
ATOM 1265 C CA . VAL A 1 170 ? -11.571 64.694 -6.753 1.00 19.41 167 VAL A CA 1
ATOM 1266 C C . VAL A 1 170 ? -11.682 66.156 -7.136 1.00 18.21 167 VAL A C 1
ATOM 1267 O O . VAL A 1 170 ? -12.759 66.630 -7.494 1.00 18.53 167 VAL A O 1
ATOM 1271 N N . VAL A 1 171 ? -10.567 66.882 -7.108 1.00 16.67 168 VAL A N 1
ATOM 1272 C CA . VAL A 1 171 ? -10.589 68.284 -7.508 1.00 16.16 168 VAL A CA 1
ATOM 1273 C C . VAL A 1 171 ? -11.079 68.444 -8.953 1.00 16.92 168 VAL A C 1
ATOM 1274 O O . VAL A 1 171 ? -11.897 69.327 -9.257 1.00 15.66 168 VAL A O 1
ATOM 1278 N N . SER A 1 172 ? -10.601 67.583 -9.848 1.00 17.32 169 SER A N 1
ATOM 1279 C CA . SER A 1 172 ? -10.963 67.728 -11.262 1.00 19.13 169 SER A CA 1
ATOM 1280 C C . SER A 1 172 ? -12.470 67.546 -11.528 1.00 19.49 169 SER A C 1
ATOM 1281 O O . SER A 1 172 ? -12.971 68.090 -12.517 1.00 21.78 169 SER A O 1
ATOM 1284 N N . GLU A 1 173 ? -13.186 66.818 -10.665 1.00 19.57 170 GLU A N 1
ATOM 1285 C CA . GLU A 1 173 ? -14.661 66.623 -10.808 1.00 19.21 170 GLU A CA 1
ATOM 1286 C C . GLU A 1 173 ? -15.522 67.654 -10.092 1.00 18.95 170 GLU A C 1
ATOM 1287 O O . GLU A 1 173 ? -16.745 67.537 -10.093 1.00 18.34 170 GLU A O 1
ATOM 1289 N N . LEU A 1 174 ? -14.915 68.648 -9.465 1.00 17.93 171 LEU A N 1
ATOM 1290 C CA . LEU A 1 174 ? -15.700 69.679 -8.791 1.00 18.41 171 LEU A CA 1
ATOM 1291 C C . LEU A 1 174 ? -16.616 70.424 -9.770 1.00 17.59 171 LEU A C 1
ATOM 1292 O O . LEU A 1 174 ? -16.218 70.721 -10.882 1.00 15.28 171 LEU A O 1
ATOM 1297 N N . GLY A 1 175 ? -17.822 70.744 -9.322 1.00 16.67 172 GLY A N 1
ATOM 1298 C CA . GLY A 1 175 ? -18.793 71.466 -10.137 1.00 16.52 172 GLY A CA 1
ATOM 1299 C C . GLY A 1 175 ? -18.451 72.911 -10.464 1.00 16.08 172 GLY A C 1
ATOM 1300 O O . GLY A 1 175 ? -18.976 73.470 -11.433 1.00 17.13 172 GLY A O 1
ATOM 1301 N N . VAL A 1 176 ? -17.536 73.516 -9.721 1.00 14.97 173 VAL A N 1
ATOM 1302 C CA . VAL A 1 176 ? -17.177 74.895 -9.966 1.00 14.38 173 VAL A CA 1
ATOM 1303 C C . VAL A 1 176 ? -16.482 75.073 -11.318 1.00 13.08 173 VAL A C 1
ATOM 1304 O O . VAL A 1 176 ? -16.356 76.191 -11.781 1.00 13.09 173 VAL A O 1
ATOM 1308 N N . PHE A 1 177 ? -16.016 73.983 -11.925 1.00 12.26 174 PHE A N 1
ATOM 1309 C CA . PHE A 1 177 ? -15.268 74.062 -13.193 1.00 12.25 174 PHE A CA 1
ATOM 1310 C C . PHE A 1 177 ? -16.150 74.056 -14.430 1.00 12.20 174 PHE A C 1
ATOM 1311 O O . PHE A 1 177 ? -15.733 74.577 -15.444 1.00 11.30 174 PHE A O 1
ATOM 1319 N N . ALA A 1 178 ? -17.380 73.531 -14.324 1.00 11.37 175 ALA A N 1
ATOM 1320 C CA . ALA A 1 178 ? -18.225 73.226 -15.495 1.00 12.69 175 ALA A CA 1
ATOM 1321 C C . ALA A 1 178 ? -18.569 74.498 -16.286 1.00 13.65 175 ALA A C 1
ATOM 1322 O O . ALA A 1 178 ? -18.564 74.469 -17.499 1.00 12.57 175 ALA A O 1
ATOM 1324 N N . ARG A 1 179 ? -18.822 75.613 -15.587 1.00 14.01 176 ARG A N 1
ATOM 1325 C CA . ARG A 1 179 ? -19.190 76.874 -16.235 1.00 15.65 176 ARG A CA 1
ATOM 1326 C C . ARG A 1 179 ? -18.084 77.941 -16.124 1.00 15.04 176 ARG A C 1
ATOM 1327 O O . ARG A 1 179 ? -18.298 79.110 -16.466 1.00 15.43 176 ARG A O 1
ATOM 1335 N N . ALA A 1 180 ? -16.930 77.537 -15.608 1.00 13.08 177 ALA A N 1
ATOM 1336 C CA . ALA A 1 180 ? -15.769 78.399 -15.475 1.00 12.21 177 ALA A CA 1
ATOM 1337 C C . ALA A 1 180 ? -15.067 78.481 -16.863 1.00 11.92 177 ALA A C 1
ATOM 1338 O O . ALA A 1 180 ? -15.299 77.641 -17.756 1.00 11.70 177 ALA A O 1
ATOM 1340 N N . ARG A 1 181 ? -14.267 79.526 -17.049 1.00 11.65 178 ARG A N 1
ATOM 1341 C CA . ARG A 1 181 ? -13.399 79.646 -18.216 1.00 11.68 178 ARG A CA 1
ATOM 1342 C C . ARG A 1 181 ? -11.942 79.731 -17.882 1.00 12.22 178 ARG A C 1
ATOM 1343 O O . ARG A 1 181 ? -11.120 79.296 -18.661 1.00 12.92 178 ARG A O 1
ATOM 1351 N N . THR A 1 182 ? -11.612 80.337 -16.742 1.00 11.94 179 THR A N 1
ATOM 1352 C CA . THR A 1 182 ? -10.223 80.562 -16.389 1.00 12.21 179 THR A CA 1
ATOM 1353 C C . THR A 1 182 ? -9.923 80.099 -14.976 1.00 11.77 179 THR A C 1
ATOM 1354 O O . THR A 1 182 ? -10.777 80.196 -14.075 1.00 11.54 179 THR A O 1
ATOM 1358 N N . VAL A 1 183 ? -8.702 79.588 -14.824 1.00 10.91 180 VAL A N 1
ATOM 1359 C CA . VAL A 1 183 ? -8.179 79.061 -13.585 1.00 11.28 180 VAL A CA 1
ATOM 1360 C C . VAL A 1 183 ? -6.757 79.589 -13.334 1.00 12.25 180 VAL A C 1
ATOM 1361 O O . VAL A 1 183 ? -5.903 79.601 -14.235 1.00 12.39 180 VAL A O 1
ATOM 1365 N N . ILE A 1 184 ? -6.487 79.957 -12.092 1.00 12.87 181 ILE A N 1
ATOM 1366 C CA . ILE A 1 184 ? -5.155 80.292 -11.629 1.00 12.93 181 ILE A CA 1
ATOM 1367 C C . ILE A 1 184 ? -4.741 79.290 -10.526 1.00 13.89 181 ILE A C 1
ATOM 1368 O O . ILE A 1 184 ? -5.470 79.115 -9.546 1.00 13.42 181 ILE A O 1
ATOM 1373 N N . ASP A 1 185 ? -3.608 78.606 -10.725 1.00 14.50 182 ASP A N 1
ATOM 1374 C CA . ASP A 1 185 ? -3.048 77.620 -9.761 1.00 16.17 182 ASP A CA 1
ATOM 1375 C C . ASP A 1 185 ? -1.849 78.285 -9.045 1.00 16.22 182 ASP A C 1
ATOM 1376 O O . ASP A 1 185 ? -0.747 78.422 -9.611 1.00 15.36 182 ASP A O 1
ATOM 1381 N N . LEU A 1 186 ? -2.070 78.693 -7.810 1.00 15.81 183 LEU A N 1
ATOM 1382 C CA . LEU A 1 186 ? -1.087 79.436 -7.049 1.00 16.52 183 LEU A CA 1
ATOM 1383 C C . LEU A 1 186 ? -0.117 78.447 -6.372 1.00 17.83 183 LEU A C 1
ATOM 1384 O O . LEU A 1 186 ? -0.537 77.520 -5.688 1.00 18.02 183 LEU A O 1
ATOM 1389 N N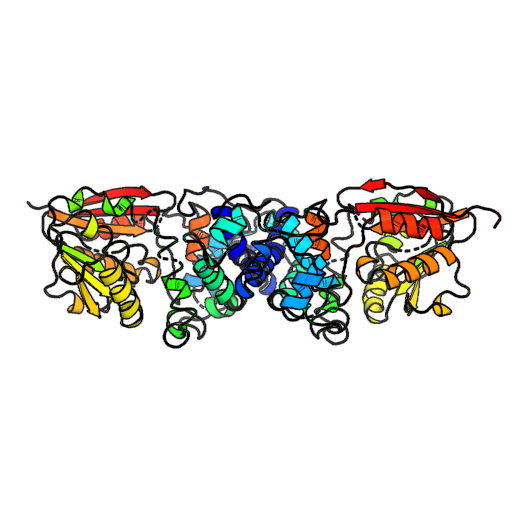 . ALA A 1 187 ? 1.184 78.627 -6.583 1.00 19.83 184 ALA A N 1
ATOM 1390 C CA . ALA A 1 187 ? 2.141 77.691 -6.007 1.00 21.48 184 ALA A CA 1
ATOM 1391 C C . ALA A 1 187 ? 1.894 76.325 -6.638 1.00 23.42 184 ALA A C 1
ATOM 1392 O O . ALA A 1 187 ? 2.041 75.285 -5.975 1.00 24.50 184 ALA A O 1
ATOM 1394 N N . GLY A 1 188 ? 1.501 76.335 -7.912 1.00 24.70 185 GLY A N 1
ATOM 1395 C CA . GLY A 1 188 ? 0.987 75.140 -8.570 1.00 25.98 185 GLY A CA 1
ATOM 1396 C C . GLY A 1 188 ? 2.024 74.051 -8.731 1.00 27.74 185 GLY A C 1
ATOM 1397 O O . GLY A 1 188 ? 1.675 72.867 -8.845 1.00 28.87 185 GLY A O 1
ATOM 1398 N N . GLY A 1 189 ? 3.295 74.456 -8.781 1.00 28.36 186 GLY A N 1
ATOM 1399 C CA . GLY A 1 189 ? 4.429 73.524 -8.727 1.00 28.70 186 GLY A CA 1
ATOM 1400 C C . GLY A 1 189 ? 4.460 72.552 -9.869 1.00 28.96 186 GLY A C 1
ATOM 1401 O O . GLY A 1 189 ? 4.571 72.958 -11.038 1.00 29.01 186 GLY A O 1
ATOM 1402 N N . HIS A 1 190 ? 4.363 71.263 -9.529 1.00 29.17 187 HIS A N 1
ATOM 1403 C CA . HIS A 1 190 ? 4.344 70.202 -10.543 1.00 29.04 187 HIS A CA 1
ATOM 1404 C C . HIS A 1 190 ? 3.173 70.407 -11.505 1.00 28.41 187 HIS A C 1
ATOM 1405 O O . HIS A 1 190 ? 3.304 70.211 -12.720 1.00 28.54 187 HIS A O 1
ATOM 1412 N N . GLY A 1 191 ? 2.044 70.842 -10.954 1.00 27.23 188 GLY A N 1
ATOM 1413 C CA . GLY A 1 191 ? 0.937 71.331 -11.759 1.00 25.73 188 GLY A CA 1
ATOM 1414 C C . GLY A 1 191 ? -0.081 70.280 -12.138 1.00 24.67 188 GLY A C 1
ATOM 1415 O O . GLY A 1 191 ? -0.870 70.488 -13.081 1.00 23.04 188 GLY A O 1
ATOM 1416 N N . THR A 1 192 ? -0.087 69.164 -11.400 1.00 22.22 189 THR A N 1
ATOM 1417 C CA . THR A 1 192 ? -0.924 68.040 -11.772 1.00 21.43 189 THR A CA 1
ATOM 1418 C C . THR A 1 192 ? -2.407 68.374 -11.589 1.00 19.73 189 THR A C 1
ATOM 1419 O O . THR A 1 192 ? -3.222 67.914 -12.381 1.00 19.39 189 THR A O 1
ATOM 1423 N N . TYR A 1 193 ? -2.756 69.174 -10.581 1.00 18.10 190 TYR A N 1
ATOM 1424 C CA . TYR A 1 193 ? -4.170 69.513 -10.387 1.00 17.98 190 TYR A CA 1
ATOM 1425 C C . TYR A 1 193 ? -4.667 70.314 -11.599 1.00 17.55 190 TYR A C 1
ATOM 1426 O O . TYR A 1 193 ? -5.695 69.986 -12.181 1.00 17.84 190 TYR A O 1
ATOM 1435 N N . LEU A 1 194 ? -3.929 71.341 -11.986 1.00 16.50 191 LEU A N 1
ATOM 1436 C CA . LEU A 1 194 ? -4.387 72.185 -13.090 1.00 16.71 191 LEU A CA 1
ATOM 1437 C C . LEU A 1 194 ? -4.496 71.415 -14.392 1.00 16.35 191 LEU A C 1
ATOM 1438 O O . LEU A 1 194 ? -5.488 71.540 -15.102 1.00 15.03 191 LEU A O 1
ATOM 1443 N N . ALA A 1 195 ? -3.473 70.610 -14.697 1.00 16.33 192 ALA A N 1
ATOM 1444 C CA . ALA A 1 195 ? -3.441 69.851 -15.919 1.00 16.51 192 ALA A CA 1
ATOM 1445 C C . ALA A 1 195 ? -4.628 68.893 -16.000 1.00 16.55 192 ALA A C 1
ATOM 1446 O O . ALA A 1 195 ? -5.270 68.784 -17.047 1.00 16.16 192 ALA A O 1
ATOM 1448 N N . GLN A 1 196 ? -4.930 68.193 -14.906 1.00 15.89 193 GLN A N 1
ATOM 1449 C CA A GLN A 1 196 ? -6.003 67.215 -14.927 0.50 16.31 193 GLN A CA 1
ATOM 1450 C CA B GLN A 1 196 ? -5.998 67.219 -14.943 0.50 16.04 193 GLN A CA 1
ATOM 1451 C C . GLN A 1 196 ? -7.356 67.912 -15.032 1.00 16.06 193 GLN A C 1
ATOM 1452 O O . GLN A 1 196 ? -8.271 67.394 -15.665 1.00 17.20 193 GLN A O 1
ATOM 1463 N N . VAL A 1 197 ? -7.468 69.073 -14.405 1.00 15.56 194 VAL A N 1
ATOM 1464 C CA . VAL A 1 197 ? -8.673 69.900 -14.473 1.00 15.05 194 VAL A CA 1
ATOM 1465 C C . VAL A 1 197 ? -8.874 70.344 -15.941 1.00 14.25 194 VAL A C 1
ATOM 1466 O O . VAL A 1 197 ? -9.948 70.184 -16.477 1.00 13.22 194 VAL A O 1
ATOM 1470 N N . LEU A 1 198 ? -7.828 70.858 -16.593 1.00 13.22 195 LEU A N 1
ATOM 1471 C CA . LEU A 1 198 ? -7.962 71.302 -17.993 1.00 13.87 195 LEU A CA 1
ATOM 1472 C C . LEU A 1 198 ? -8.304 70.143 -18.944 1.00 14.85 195 LEU A C 1
ATOM 1473 O O . LEU A 1 198 ? -9.079 70.327 -19.871 1.00 14.88 195 LEU A O 1
ATOM 1478 N N . ARG A 1 199 ? -7.780 68.949 -18.697 1.00 16.13 196 ARG A N 1
ATOM 1479 C CA . ARG A 1 199 ? -8.022 67.803 -19.582 1.00 17.92 196 ARG A CA 1
ATOM 1480 C C . ARG A 1 199 ? -9.489 67.470 -19.650 1.00 17.85 196 ARG A C 1
ATOM 1481 O O . ARG A 1 199 ? -10.032 67.184 -20.716 1.00 16.68 196 ARG A O 1
ATOM 1489 N N . ARG A 1 200 ? -10.119 67.566 -18.485 1.00 17.41 197 ARG A N 1
ATOM 1490 C CA . ARG A 1 200 ? -11.492 67.184 -18.287 1.00 18.49 197 ARG A CA 1
ATOM 1491 C C . ARG A 1 200 ? -12.481 68.276 -18.741 1.00 16.85 197 ARG A C 1
ATOM 1492 O O . ARG A 1 200 ? -13.651 67.996 -19.002 1.00 16.27 197 ARG A O 1
ATOM 1500 N N . HIS A 1 201 ? -12.003 69.510 -18.796 1.00 14.89 198 HIS A N 1
ATOM 1501 C CA . HIS A 1 201 ? -12.839 70.681 -19.046 1.00 13.33 198 HIS A CA 1
ATOM 1502 C C . HIS A 1 201 ? -12.254 71.502 -20.191 1.00 12.64 198 HIS A C 1
ATOM 1503 O O . HIS A 1 201 ? -11.494 72.446 -19.962 1.00 11.89 198 HIS A O 1
ATOM 1510 N N . PRO A 1 202 ? -12.604 71.155 -21.453 1.00 12.00 199 PRO A N 1
ATOM 1511 C CA . PRO A 1 202 ? -11.916 71.733 -22.617 1.00 12.33 199 PRO A CA 1
ATOM 1512 C C . PRO A 1 202 ? -12.084 73.239 -22.784 1.00 12.80 199 PRO A C 1
ATOM 1513 O O . PRO A 1 202 ? -11.311 73.860 -23.515 1.00 13.09 199 PRO A O 1
ATOM 1517 N N . GLN A 1 203 ? -13.097 73.821 -22.139 1.00 12.33 200 GLN A N 1
ATOM 1518 C CA . GLN A 1 203 ? -13.311 75.261 -22.197 1.00 12.71 200 GLN A CA 1
ATOM 1519 C C . GLN A 1 203 ? -12.348 76.076 -21.343 1.00 12.40 200 GLN A C 1
ATOM 1520 O O . GLN A 1 203 ? -12.356 77.315 -21.409 1.00 13.33 200 GLN A O 1
ATOM 1526 N N . LEU A 1 204 ? -11.578 75.418 -20.481 1.00 11.92 201 LEU A N 1
ATOM 1527 C CA . LEU A 1 204 ? -10.748 76.134 -19.511 1.00 11.64 201 LEU A CA 1
ATOM 1528 C C . LEU A 1 204 ? -9.340 76.449 -20.082 1.00 11.05 201 LEU A C 1
ATOM 1529 O O . LEU A 1 204 ? -8.754 75.659 -20.815 1.00 10.75 201 LEU A O 1
ATOM 1534 N N . THR A 1 205 ? -8.826 77.609 -19.716 1.00 11.05 202 THR A N 1
ATOM 1535 C CA . THR A 1 205 ? -7.403 77.917 -19.826 1.00 11.34 202 THR A CA 1
ATOM 1536 C C . THR A 1 205 ? -6.863 78.235 -18.427 1.00 11.71 202 THR A C 1
ATOM 1537 O O . THR A 1 205 ? -7.624 78.522 -17.495 1.00 11.84 202 THR A O 1
ATOM 1541 N N . GLY A 1 206 ? -5.543 78.139 -18.260 1.00 11.92 203 GLY A N 1
ATOM 1542 C CA . GLY A 1 206 ? -4.950 78.115 -16.940 1.00 12.02 203 GLY A CA 1
ATOM 1543 C C . GLY A 1 206 ? -3.665 78.903 -16.852 1.00 12.56 203 GLY A C 1
ATOM 1544 O O . GLY A 1 206 ? -2.962 79.086 -17.856 1.00 13.36 203 GLY A O 1
ATOM 1545 N N . GLN A 1 207 ? -3.381 79.413 -15.660 1.00 13.25 204 GLN A N 1
ATOM 1546 C CA . GLN A 1 207 ? -2.050 79.993 -15.336 1.00 13.92 204 GLN A CA 1
ATOM 1547 C C . GLN A 1 207 ? -1.518 79.302 -14.090 1.00 14.68 204 GLN A C 1
ATOM 1548 O O . GLN A 1 207 ? -2.295 78.992 -13.154 1.00 12.14 204 GLN A O 1
ATOM 1554 N N . ILE A 1 208 ? -0.217 79.019 -14.101 1.00 14.91 205 ILE A N 1
ATOM 1555 C CA . ILE A 1 208 ? 0.466 78.523 -12.940 1.00 16.68 205 ILE A CA 1
ATOM 1556 C C . ILE A 1 208 ? 1.363 79.675 -12.469 1.00 16.63 205 ILE A C 1
ATOM 1557 O O . ILE A 1 208 ? 2.145 80.224 -13.252 1.00 16.43 205 ILE A O 1
ATOM 1562 N N . TRP A 1 209 ? 1.220 80.024 -11.193 1.00 17.03 206 TRP A N 1
ATOM 1563 C CA . TRP A 1 209 ? 1.989 81.085 -10.502 1.00 17.72 206 TRP A CA 1
ATOM 1564 C C . TRP A 1 209 ? 2.842 80.403 -9.451 1.00 18.90 206 TRP A C 1
ATOM 1565 O O . TRP A 1 209 ? 2.320 79.911 -8.451 1.00 18.75 206 TRP A O 1
ATOM 1576 N N . ASP A 1 210 ? 4.155 80.374 -9.661 1.00 21.16 207 ASP A N 1
ATOM 1577 C CA . ASP A 1 210 ? 5.070 79.752 -8.700 1.00 22.86 207 ASP A CA 1
ATOM 1578 C C . ASP A 1 210 ? 6.492 80.327 -8.856 1.00 23.80 207 ASP A C 1
ATOM 1579 O O . ASP A 1 210 ? 6.703 81.257 -9.632 1.00 21.98 207 ASP A O 1
ATOM 1584 N N . LEU A 1 211 ? 7.438 79.777 -8.095 1.00 26.28 208 LEU A N 1
ATOM 1585 C CA . LEU A 1 211 ? 8.840 80.244 -8.103 1.00 27.74 208 LEU A CA 1
ATOM 1586 C C . LEU A 1 211 ? 9.622 79.613 -9.266 1.00 28.89 208 LEU A C 1
ATOM 1587 O O . LEU A 1 211 ? 9.136 78.683 -9.904 1.00 29.38 208 LEU A O 1
ATOM 1592 N N . PRO A 1 212 ? 10.829 80.131 -9.566 1.00 30.42 209 PRO A N 1
ATOM 1593 C CA . PRO A 1 212 ? 11.695 79.550 -10.625 1.00 31.23 209 PRO A CA 1
ATOM 1594 C C . PRO A 1 212 ? 11.977 78.041 -10.489 1.00 32.33 209 PRO A C 1
ATOM 1595 O O . PRO A 1 212 ? 12.073 77.350 -11.505 1.00 32.23 209 PRO A O 1
ATOM 1599 N N . THR A 1 213 ? 12.088 77.547 -9.248 1.00 33.37 210 THR A N 1
ATOM 1600 C CA . THR A 1 213 ? 12.449 76.138 -8.978 1.00 34.23 210 THR A CA 1
ATOM 1601 C C . THR A 1 213 ? 11.450 75.114 -9.540 1.00 33.95 210 THR A C 1
ATOM 1602 O O . THR A 1 213 ? 11.845 73.997 -9.900 1.00 34.17 210 THR A O 1
ATOM 1606 N N . THR A 1 214 ? 10.175 75.509 -9.625 1.00 33.75 211 THR A N 1
ATOM 1607 C CA . THR A 1 214 ? 9.088 74.658 -10.119 1.00 32.92 211 THR A CA 1
ATOM 1608 C C . THR A 1 214 ? 8.902 74.654 -11.643 1.00 32.09 211 THR A C 1
ATOM 1609 O O . THR A 1 214 ? 8.211 73.778 -12.172 1.00 30.94 211 THR A O 1
ATOM 1613 N N . ARG A 1 215 ? 9.490 75.632 -12.333 1.00 31.21 212 ARG A N 1
ATOM 1614 C CA . ARG A 1 215 ? 9.160 75.904 -13.741 1.00 30.91 212 ARG A CA 1
ATOM 1615 C C . ARG A 1 215 ? 9.442 74.779 -14.769 1.00 29.85 212 ARG A C 1
ATOM 1616 O O . ARG A 1 215 ? 8.708 74.629 -15.748 1.00 29.70 212 ARG A O 1
ATOM 1624 N N . ASP A 1 216 ? 10.501 74.013 -14.570 1.00 29.16 213 ASP A N 1
ATOM 1625 C CA . ASP A 1 216 ? 10.794 72.892 -15.460 1.00 28.05 213 ASP A CA 1
ATOM 1626 C C . ASP A 1 216 ? 9.818 71.750 -15.200 1.00 26.98 213 ASP A C 1
ATOM 1627 O O . ASP A 1 216 ? 9.447 71.031 -16.124 1.00 26.56 213 ASP A O 1
ATOM 1632 N N . ALA A 1 217 ? 9.410 71.581 -13.947 1.00 25.74 214 ALA A N 1
ATOM 1633 C CA . ALA A 1 217 ? 8.480 70.524 -13.597 1.00 25.86 214 ALA A CA 1
ATOM 1634 C C . ALA A 1 217 ? 7.102 70.823 -14.233 1.00 25.55 214 ALA A C 1
ATOM 1635 O O . ALA A 1 217 ? 6.412 69.906 -14.680 1.00 24.87 214 ALA A O 1
ATOM 1637 N N . ALA A 1 218 ? 6.757 72.110 -14.309 1.00 25.50 215 ALA A N 1
ATOM 1638 C CA . ALA A 1 218 ? 5.476 72.549 -14.884 1.00 26.24 215 ALA A CA 1
ATOM 1639 C C . ALA A 1 218 ? 5.456 72.321 -16.385 1.00 25.77 215 ALA A C 1
ATOM 1640 O O . ALA A 1 218 ? 4.447 71.848 -16.918 1.00 25.94 215 ALA A O 1
ATOM 1642 N N . ARG A 1 219 ? 6.559 72.666 -17.051 1.00 25.04 216 ARG A N 1
ATOM 1643 C CA . ARG A 1 219 ? 6.709 72.493 -18.500 1.00 24.57 216 ARG A CA 1
ATOM 1644 C C . ARG A 1 219 ? 6.567 71.014 -18.908 1.00 24.04 216 ARG A C 1
ATOM 1645 O O . ARG A 1 219 ? 5.919 70.714 -19.899 1.00 23.26 216 ARG A O 1
ATOM 1653 N N . LYS A 1 220 ? 7.180 70.108 -18.137 1.00 23.54 217 LYS A N 1
ATOM 1654 C CA . LYS A 1 220 ? 6.964 68.655 -18.288 1.00 22.88 217 LYS A CA 1
ATOM 1655 C C . LYS A 1 220 ? 5.482 68.285 -18.204 1.00 21.15 217 LYS A C 1
ATOM 1656 O O . LYS A 1 220 ? 4.918 67.714 -19.137 1.00 21.45 217 LYS A O 1
ATOM 1662 N N . THR A 1 221 ? 4.859 68.607 -17.083 1.00 20.12 218 THR A N 1
ATOM 1663 C CA . THR A 1 221 ? 3.430 68.315 -16.885 1.00 19.55 218 THR A CA 1
ATOM 1664 C C . THR A 1 221 ? 2.576 68.857 -18.035 1.00 17.81 218 THR A C 1
ATOM 1665 O O . THR A 1 221 ? 1.789 68.129 -18.614 1.00 16.42 218 THR A O 1
ATOM 1669 N N . ILE A 1 222 ? 2.738 70.135 -18.354 1.00 17.34 219 ILE A N 1
ATOM 1670 C CA . ILE A 1 222 ? 1.957 70.776 -19.425 1.00 16.92 219 ILE A CA 1
ATOM 1671 C C . ILE A 1 222 ? 2.072 70.043 -20.754 1.00 17.16 219 ILE A C 1
ATOM 1672 O O . ILE A 1 222 ? 1.060 69.763 -21.382 1.00 16.62 219 ILE A O 1
ATOM 1677 N N . HIS A 1 223 ? 3.303 69.757 -21.199 1.00 16.76 220 HIS A N 1
ATOM 1678 C CA . HIS A 1 223 ? 3.503 69.042 -22.452 1.00 16.17 220 HIS A CA 1
ATOM 1679 C C . HIS A 1 223 ? 3.030 67.592 -22.350 1.00 15.63 220 HIS A C 1
ATOM 1680 O O . HIS A 1 223 ? 2.504 67.039 -23.320 1.00 13.97 220 HIS A O 1
ATOM 1687 N N . ALA A 1 224 ? 3.222 66.984 -21.183 1.00 15.37 221 ALA A N 1
ATOM 1688 C CA . ALA A 1 224 ? 2.818 65.593 -20.953 1.00 16.02 221 ALA A CA 1
ATOM 1689 C C . ALA A 1 224 ? 1.320 65.401 -21.155 1.00 16.84 221 ALA A C 1
ATOM 1690 O O . ALA A 1 224 ? 0.890 64.341 -21.618 1.00 16.18 221 ALA A O 1
ATOM 1692 N N . HIS A 1 225 ? 0.534 66.427 -20.809 1.00 17.76 222 HIS A N 1
ATOM 1693 C CA . HIS A 1 225 ? -0.913 66.395 -21.010 1.00 19.43 222 HIS A CA 1
ATOM 1694 C C . HIS A 1 225 ? -1.381 67.107 -22.283 1.00 19.75 222 HIS A C 1
ATOM 1695 O O . HIS A 1 225 ? -2.578 67.317 -22.465 1.00 19.05 222 HIS A O 1
ATOM 1702 N N . ASP A 1 226 ? -0.450 67.494 -23.152 1.00 20.42 223 ASP A N 1
ATOM 1703 C CA . ASP A 1 226 ? -0.783 68.194 -24.403 1.00 21.09 223 ASP A CA 1
ATOM 1704 C C . ASP A 1 226 ? -1.550 69.501 -24.179 1.00 20.07 223 ASP A C 1
ATOM 1705 O O . ASP A 1 226 ? -2.516 69.759 -24.890 1.00 20.21 223 ASP A O 1
ATOM 1710 N N . LEU A 1 227 ? -1.117 70.328 -23.227 1.00 18.74 224 LEU A N 1
ATOM 1711 C CA . LEU A 1 227 ? -1.865 71.549 -22.876 1.00 18.66 224 LEU A CA 1
ATOM 1712 C C . LEU A 1 227 ? -1.119 72.842 -23.246 1.00 19.28 224 LEU A C 1
ATOM 1713 O O . LEU A 1 227 ? -1.393 73.916 -22.691 1.00 18.91 224 LEU A O 1
ATOM 1718 N N . GLY A 1 228 ? -0.193 72.737 -24.198 1.00 19.92 225 GLY A N 1
ATOM 1719 C CA . GLY A 1 228 ? 0.682 73.837 -24.574 1.00 20.64 225 GLY A CA 1
ATOM 1720 C C . GLY A 1 228 ? 0.013 75.187 -24.748 1.00 20.38 225 GLY A C 1
ATOM 1721 O O . GLY A 1 228 ? 0.417 76.168 -24.120 1.00 22.07 225 GLY A O 1
ATOM 1722 N N . GLY A 1 229 ? -1.014 75.244 -25.580 1.00 19.37 226 GLY A N 1
ATOM 1723 C CA . GLY A 1 229 ? -1.686 76.513 -25.819 1.00 18.94 226 GLY A CA 1
ATOM 1724 C C . GLY A 1 229 ? -2.731 76.905 -24.783 1.00 18.23 226 GLY A C 1
ATOM 1725 O O . GLY A 1 229 ? -3.449 77.868 -24.991 1.00 19.52 226 GLY A O 1
ATOM 1726 N N . ARG A 1 230 ? -2.844 76.172 -23.680 1.00 16.22 227 ARG A N 1
ATOM 1727 C CA . ARG A 1 230 ? -3.937 76.435 -22.723 1.00 15.84 227 ARG A CA 1
ATOM 1728 C C . ARG A 1 230 ? -3.473 76.882 -21.340 1.00 15.69 227 ARG A C 1
ATOM 1729 O O . ARG A 1 230 ? -4.305 77.314 -20.525 1.00 16.13 227 ARG A O 1
ATOM 1737 N N . VAL A 1 231 ? -2.164 76.747 -21.080 1.00 15.31 228 VAL A N 1
ATOM 1738 C CA . VAL A 1 231 ? -1.558 77.065 -19.785 1.00 16.01 228 VAL A CA 1
ATOM 1739 C C . VAL A 1 231 ? -0.371 77.977 -20.010 1.00 17.51 228 VAL A C 1
ATOM 1740 O O . VAL A 1 231 ? 0.409 77.799 -20.965 1.00 16.58 228 VAL A O 1
ATOM 1744 N N . GLU A 1 232 ? -0.250 78.998 -19.169 1.00 19.17 229 GLU A N 1
ATOM 1745 C CA . GLU A 1 232 ? 0.963 79.836 -19.127 1.00 20.73 229 GLU A CA 1
ATOM 1746 C C . GLU A 1 232 ? 1.576 79.745 -17.721 1.00 20.78 229 GLU A C 1
ATOM 1747 O O . GLU A 1 232 ? 0.845 79.757 -16.729 1.00 19.33 229 GLU A O 1
ATOM 1753 N N . PHE A 1 233 ? 2.910 79.714 -17.649 1.00 21.26 230 PHE A N 1
ATOM 1754 C CA . PHE A 1 233 ? 3.622 79.744 -16.373 1.00 21.94 230 PHE A CA 1
ATOM 1755 C C . PHE A 1 233 ? 4.085 81.155 -16.066 1.00 21.45 230 PHE A C 1
ATOM 1756 O O . PHE A 1 233 ? 4.596 81.819 -16.934 1.00 20.75 230 PHE A O 1
ATOM 1764 N N . PHE A 1 234 ? 3.906 81.585 -14.815 1.00 21.02 231 PHE A N 1
ATOM 1765 C CA . PHE A 1 234 ? 4.314 82.909 -14.362 1.00 20.95 231 PHE A CA 1
ATOM 1766 C C . PHE A 1 234 ? 5.130 82.772 -13.107 1.00 20.51 231 PHE A C 1
ATOM 1767 O O . PHE A 1 234 ? 4.690 82.134 -12.146 1.00 19.45 231 PHE A O 1
ATOM 1775 N N . GLU A 1 235 ? 6.307 83.391 -13.106 1.00 20.15 232 GLU A N 1
ATOM 1776 C CA . GLU A 1 235 ? 7.126 83.457 -11.911 1.00 20.74 232 GLU A CA 1
ATOM 1777 C C . GLU A 1 235 ? 6.535 84.516 -10.973 1.00 20.91 232 GLU A C 1
ATOM 1778 O O . GLU A 1 235 ? 6.549 85.705 -11.293 1.00 20.81 232 GLU A O 1
ATOM 1780 N N . LYS A 1 236 ? 6.045 84.086 -9.814 1.00 21.12 233 LYS A N 1
ATOM 1781 C CA . LYS A 1 236 ? 5.371 84.992 -8.878 1.00 21.63 233 LYS A CA 1
ATOM 1782 C C . LYS A 1 236 ? 5.735 84.686 -7.429 1.00 21.79 233 LYS A C 1
ATOM 1783 O O . LYS A 1 236 ? 5.909 83.518 -7.056 1.00 22.36 233 LYS A O 1
ATOM 1789 N N . ASN A 1 237 ? 5.865 85.745 -6.627 1.00 20.55 234 ASN A N 1
ATOM 1790 C CA . ASN A 1 237 ? 6.023 85.629 -5.187 1.00 20.45 234 ASN A CA 1
ATOM 1791 C C . ASN A 1 237 ? 4.679 85.891 -4.545 1.00 19.98 234 ASN A C 1
ATOM 1792 O O . ASN A 1 237 ? 4.177 87.021 -4.563 1.00 20.18 234 ASN A O 1
ATOM 1797 N N . LEU A 1 238 ? 4.104 84.851 -3.965 1.00 19.67 235 LEU A N 1
ATOM 1798 C CA . LEU A 1 238 ? 2.756 84.945 -3.413 1.00 19.90 235 LEU A CA 1
ATOM 1799 C C . LEU A 1 238 ? 2.680 85.864 -2.190 1.00 20.26 235 LEU A C 1
ATOM 1800 O O . LEU A 1 238 ? 1.616 86.325 -1.826 1.00 19.36 235 LEU A O 1
ATOM 1805 N N . LEU A 1 239 ? 3.816 86.147 -1.575 1.00 21.43 236 LEU A N 1
ATOM 1806 C CA . LEU A 1 239 ? 3.865 87.115 -0.453 1.00 22.61 236 LEU A CA 1
ATOM 1807 C C . LEU A 1 239 ? 3.912 88.592 -0.875 1.00 23.02 236 LEU A C 1
ATOM 1808 O O . LEU A 1 239 ? 3.813 89.475 -0.040 1.00 23.95 236 LEU A O 1
ATOM 1813 N N . ASP A 1 240 ? 4.056 88.869 -2.166 1.00 23.44 237 ASP A N 1
ATOM 1814 C CA . ASP A 1 240 ? 4.148 90.242 -2.649 1.00 23.14 237 ASP A CA 1
ATOM 1815 C C . ASP A 1 240 ? 2.809 90.675 -3.211 1.00 22.16 237 ASP A C 1
ATOM 1816 O O . ASP A 1 240 ? 2.394 90.181 -4.250 1.00 22.06 237 ASP A O 1
ATOM 1821 N N . ALA A 1 241 ? 2.128 91.587 -2.521 1.00 20.83 238 ALA A N 1
ATOM 1822 C CA . ALA A 1 241 ? 0.784 91.980 -2.921 1.00 20.90 238 ALA A CA 1
ATOM 1823 C C . ALA A 1 241 ? 0.721 92.510 -4.329 1.00 20.68 238 ALA A C 1
ATOM 1824 O O . ALA A 1 241 ? -0.279 92.327 -5.018 1.00 20.63 238 ALA A O 1
ATOM 1826 N N . ARG A 1 242 ? 1.775 93.185 -4.777 1.00 20.35 239 ARG A N 1
ATOM 1827 C CA . ARG A 1 242 ? 1.727 93.831 -6.086 1.00 19.98 239 ARG A CA 1
ATOM 1828 C C . ARG A 1 242 ? 1.657 92.815 -7.214 1.00 19.27 239 ARG A C 1
ATOM 1829 O O . ARG A 1 242 ? 1.122 93.115 -8.274 1.00 17.75 239 ARG A O 1
ATOM 1837 N N . ASN A 1 243 ? 2.189 91.619 -6.975 1.00 19.34 240 ASN A N 1
ATOM 1838 C CA . ASN A 1 243 ? 2.105 90.504 -7.936 1.00 19.85 240 ASN A CA 1
ATOM 1839 C C . ASN A 1 243 ? 0.700 90.070 -8.262 1.00 19.22 240 ASN A C 1
ATOM 1840 O O . ASN A 1 243 ? 0.488 89.392 -9.249 1.00 20.48 240 ASN A O 1
ATOM 1845 N N . PHE A 1 244 ? -0.260 90.450 -7.441 1.00 18.87 241 PHE A N 1
ATOM 1846 C CA . PHE A 1 244 ? -1.660 90.109 -7.694 1.00 18.04 241 PHE A CA 1
ATOM 1847 C C . PHE A 1 244 ? -2.452 91.194 -8.422 1.00 18.61 241 PHE A C 1
ATOM 1848 O O . PHE A 1 244 ? -3.576 90.945 -8.873 1.00 17.20 241 PHE A O 1
ATOM 1856 N N . GLU A 1 245 ? -1.873 92.395 -8.554 1.00 18.99 242 GLU A N 1
ATOM 1857 C CA . GLU A 1 245 ? -2.516 93.473 -9.320 1.00 19.13 242 GLU A CA 1
ATOM 1858 C C . GLU A 1 245 ? -2.911 93.016 -10.721 1.00 19.32 242 GLU A C 1
ATOM 1859 O O . GLU A 1 245 ? -2.104 92.450 -11.467 1.00 19.69 242 GLU A O 1
ATOM 1861 N N . GLY A 1 246 ? -4.173 93.248 -11.069 1.00 19.55 243 GLY A N 1
ATOM 1862 C CA . GLY A 1 246 ? -4.697 92.926 -12.393 1.00 19.40 243 GLY A CA 1
ATOM 1863 C C . GLY A 1 246 ? -4.907 91.456 -12.710 1.00 19.05 243 GLY A C 1
ATOM 1864 O O . GLY A 1 246 ? -5.145 91.124 -13.856 1.00 19.20 243 GLY A O 1
ATOM 1865 N N . GLY A 1 247 ? -4.779 90.562 -11.720 1.00 18.54 244 GLY A N 1
ATOM 1866 C CA . GLY A 1 247 ? -5.053 89.146 -11.966 1.00 17.90 244 GLY A CA 1
ATOM 1867 C C . GLY A 1 247 ? -6.509 88.889 -11.663 1.00 16.89 244 GLY A C 1
ATOM 1868 O O . GLY A 1 247 ? -7.091 89.557 -10.811 1.00 16.66 244 GLY A O 1
ATOM 1869 N N . ALA A 1 248 ? -7.095 87.931 -12.364 1.00 16.06 245 ALA A N 1
ATOM 1870 C CA . ALA A 1 248 ? -8.482 87.539 -12.128 1.00 15.02 245 ALA A CA 1
ATOM 1871 C C . ALA A 1 248 ? -8.731 86.180 -12.790 1.00 14.15 245 ALA A C 1
ATOM 1872 O O . ALA A 1 248 ? -8.261 85.929 -13.933 1.00 15.46 245 ALA A O 1
ATOM 1874 N N . ALA A 1 249 ? -9.462 85.303 -12.099 1.00 12.17 246 ALA A N 1
ATOM 1875 C CA . ALA A 1 249 ? -9.906 84.053 -12.700 1.00 11.12 246 ALA A CA 1
ATOM 1876 C C . ALA A 1 249 ? -11.212 83.624 -12.083 1.00 11.02 246 ALA A C 1
ATOM 1877 O O . ALA A 1 249 ? -11.567 84.076 -10.993 1.00 11.18 246 ALA A O 1
ATOM 1879 N N . ASP A 1 250 ? -11.900 82.709 -12.768 1.00 10.52 247 ASP A N 1
ATOM 1880 C CA . ASP A 1 250 ? -13.124 82.111 -12.232 1.00 11.35 247 ASP A CA 1
ATOM 1881 C C . ASP A 1 250 ? -12.859 81.162 -11.058 1.00 11.58 247 ASP A C 1
ATOM 1882 O O . ASP A 1 250 ? -13.669 81.071 -10.134 1.00 12.48 247 ASP A O 1
ATOM 1887 N N . VAL A 1 251 ? -11.752 80.440 -11.137 1.00 11.29 248 VAL A N 1
ATOM 1888 C CA . VAL A 1 251 ? -11.297 79.538 -10.100 1.00 12.05 248 VAL A CA 1
ATOM 1889 C C . VAL A 1 251 ? -9.826 79.769 -9.782 1.00 11.68 248 VAL A C 1
ATOM 1890 O O . VAL A 1 251 ? -8.963 79.839 -10.668 1.00 13.72 248 VAL A O 1
ATOM 1894 N N . VAL A 1 252 ? -9.531 79.947 -8.489 1.00 12.47 249 VAL A N 1
ATOM 1895 C CA . VAL A 1 252 ? -8.172 80.175 -8.023 1.00 11.36 249 VAL A CA 1
ATOM 1896 C C . VAL A 1 252 ? -7.868 79.039 -7.061 1.00 12.41 249 VAL A C 1
ATOM 1897 O O . VAL A 1 252 ? -8.681 78.718 -6.209 1.00 10.68 249 VAL A O 1
ATOM 1909 N N . LEU A 1 254 ? -5.223 77.079 -4.255 1.00 16.41 251 LEU A N 1
ATOM 1910 C CA . LEU A 1 254 ? -4.121 77.005 -3.304 1.00 17.71 251 LEU A CA 1
ATOM 1911 C C . LEU A 1 254 ? -4.086 75.573 -2.779 1.00 18.43 251 LEU A C 1
ATOM 1912 O O . LEU A 1 254 ? -4.654 75.285 -1.734 1.00 18.61 251 LEU A O 1
ATOM 1917 N N . ASN A 1 255 ? -3.433 74.669 -3.491 1.00 19.21 252 ASN A N 1
ATOM 1918 C CA . ASN A 1 255 ? -3.573 73.255 -3.159 1.00 20.70 252 ASN A CA 1
ATOM 1919 C C . ASN A 1 255 ? -2.369 72.765 -2.377 1.00 20.39 252 ASN A C 1
ATOM 1920 O O . ASN A 1 255 ? -1.261 72.812 -2.893 1.00 19.40 252 ASN A O 1
ATOM 1925 N N . ASP A 1 256 ? -2.588 72.360 -1.112 1.00 20.19 253 ASP A N 1
ATOM 1926 C CA . ASP A 1 256 ? -1.591 71.622 -0.328 1.00 18.53 253 ASP A CA 1
ATOM 1927 C C . ASP A 1 256 ? -0.291 72.415 -0.274 1.00 18.52 253 ASP A C 1
ATOM 1928 O O . ASP A 1 256 ? 0.780 71.843 -0.499 1.00 18.23 253 ASP A O 1
ATOM 1933 N N . CYS A 1 257 ? -0.392 73.720 0.044 1.00 17.44 254 CYS A N 1
ATOM 1934 C CA . CYS A 1 257 ? 0.755 74.646 0.082 1.00 17.44 254 CYS A CA 1
ATOM 1935 C C . CYS A 1 257 ? 0.738 75.679 1.206 1.00 16.09 254 CYS A C 1
ATOM 1936 O O . CYS A 1 257 ? 1.753 76.337 1.451 1.00 14.55 254 CYS A O 1
ATOM 1939 N N . LEU A 1 258 ? -0.387 75.856 1.904 1.00 15.23 255 LEU A N 1
ATOM 1940 C CA . LEU A 1 258 ? -0.415 76.8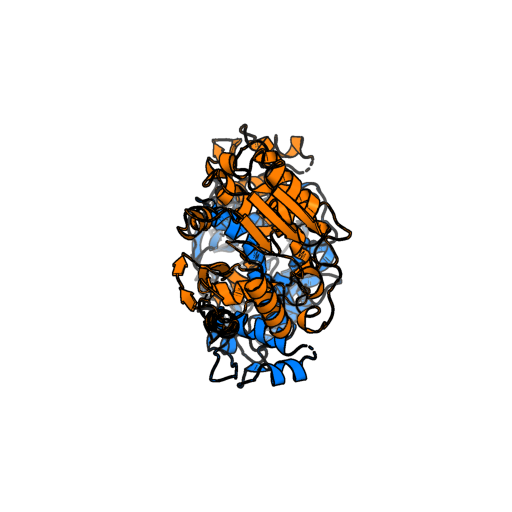59 2.981 1.00 15.01 255 LEU A CA 1
ATOM 1941 C C . LEU A 1 258 ? 0.524 76.554 4.152 1.00 14.06 255 LEU A C 1
ATOM 1942 O O . LEU A 1 258 ? 0.934 77.472 4.909 1.00 13.92 255 LEU A O 1
ATOM 1947 N N . HIS A 1 259 ? 0.934 75.292 4.275 1.00 12.44 256 HIS A N 1
ATOM 1948 C CA . HIS A 1 259 ? 1.808 74.891 5.330 1.00 12.59 256 HIS A CA 1
ATOM 1949 C C . HIS A 1 259 ? 3.287 75.296 5.148 1.00 12.37 256 HIS A C 1
ATOM 1950 O O . HIS A 1 259 ? 4.092 74.974 6.002 1.00 11.48 256 HIS A O 1
ATOM 1957 N N . TYR A 1 260 ? 3.619 75.980 4.053 1.00 11.73 257 TYR A N 1
ATOM 1958 C CA . TYR A 1 260 ? 4.917 76.633 3.909 1.00 13.12 257 TYR A CA 1
ATOM 1959 C C . TYR A 1 260 ? 4.984 78.011 4.554 1.00 13.47 257 TYR A C 1
ATOM 1960 O O . TYR A 1 260 ? 6.053 78.608 4.629 1.00 12.78 257 TYR A O 1
ATOM 1969 N N . PHE A 1 261 ? 3.844 78.507 5.021 1.00 13.65 258 PHE A N 1
ATOM 1970 C CA . PHE A 1 261 ? 3.740 79.864 5.518 1.00 14.48 258 PHE A CA 1
ATOM 1971 C C . PHE A 1 261 ? 3.473 79.870 7.020 1.00 14.57 258 PHE A C 1
ATOM 1972 O O . PHE A 1 261 ? 2.766 78.987 7.508 1.00 13.25 258 PHE A O 1
ATOM 1980 N N . ASP A 1 262 ? 4.041 80.842 7.753 1.00 15.48 259 ASP A N 1
ATOM 1981 C CA . ASP A 1 262 ? 3.537 81.116 9.117 1.00 16.27 259 ASP A CA 1
ATOM 1982 C C . ASP A 1 262 ? 2.111 81.693 9.073 1.00 16.07 259 ASP A C 1
ATOM 1983 O O . ASP A 1 262 ? 1.614 82.048 8.016 1.00 15.12 259 ASP A O 1
ATOM 1988 N N . ALA A 1 263 ? 1.465 81.813 10.214 1.00 16.15 260 ALA A N 1
ATOM 1989 C CA . ALA A 1 263 ? 0.042 82.231 10.216 1.00 16.33 260 ALA A CA 1
ATOM 1990 C C . ALA A 1 263 ? -0.160 83.623 9.615 1.00 16.30 260 ALA A C 1
ATOM 1991 O O . ALA A 1 263 ? -1.130 83.873 8.926 1.00 17.98 260 ALA A O 1
ATOM 1993 N N . ARG A 1 264 ? 0.744 84.542 9.875 1.00 16.38 261 ARG A N 1
ATOM 1994 C CA . ARG A 1 264 ? 0.615 85.877 9.331 1.00 17.61 261 ARG A CA 1
ATOM 1995 C C . ARG A 1 264 ? 0.686 85.822 7.805 1.00 16.62 261 ARG A C 1
ATOM 1996 O O . ARG A 1 264 ? -0.112 86.438 7.097 1.00 15.41 261 ARG A O 1
ATOM 2004 N N . GLU A 1 265 ? 1.698 85.115 7.329 1.00 16.16 262 GLU A N 1
ATOM 2005 C CA . GLU A 1 265 ? 1.903 84.968 5.903 1.00 17.47 262 GLU A CA 1
ATOM 2006 C C . GLU A 1 265 ? 0.718 84.268 5.240 1.00 17.10 262 GLU A C 1
ATOM 2007 O O . GLU A 1 265 ? 0.246 84.711 4.194 1.00 18.48 262 GLU A O 1
ATOM 2013 N N . ALA A 1 266 ? 0.242 83.195 5.858 1.00 17.09 263 ALA A N 1
ATOM 2014 C CA . ALA A 1 266 ? -0.859 82.411 5.320 1.00 16.72 263 ALA A CA 1
ATOM 2015 C C . ALA A 1 266 ? -2.131 83.270 5.206 1.00 16.85 263 ALA A C 1
ATOM 2016 O O . ALA A 1 266 ? -2.866 83.193 4.212 1.00 15.03 263 ALA A O 1
ATOM 2018 N N . ARG A 1 267 ? -2.370 84.135 6.196 1.00 17.15 264 ARG A N 1
ATOM 2019 C CA . ARG A 1 267 ? -3.542 85.043 6.132 1.00 17.27 264 ARG A CA 1
ATOM 2020 C C . ARG A 1 267 ? -3.409 86.003 4.952 1.00 16.90 264 ARG A C 1
ATOM 2021 O O . ARG A 1 267 ? -4.358 86.228 4.248 1.00 16.13 264 ARG A O 1
ATOM 2029 N N . GLU A 1 268 ? -2.209 86.538 4.707 1.00 16.44 265 GLU A N 1
ATOM 2030 C CA . GLU A 1 268 ? -2.001 87.418 3.572 1.00 17.14 265 GLU A CA 1
ATOM 2031 C C . GLU A 1 268 ? -2.167 86.735 2.223 1.00 15.80 265 GLU A C 1
ATOM 2032 O O . GLU A 1 268 ? -2.728 87.336 1.307 1.00 15.79 265 GLU A O 1
ATOM 2038 N N . VAL A 1 269 ? -1.687 85.500 2.110 1.00 15.15 266 VAL A N 1
ATOM 2039 C CA . VAL A 1 269 ? -1.775 84.725 0.865 1.00 15.23 266 VAL A CA 1
ATOM 2040 C C . VAL A 1 269 ? -3.227 84.410 0.546 1.00 14.38 266 VAL A C 1
ATOM 2041 O O . VAL A 1 269 ? -3.634 84.492 -0.589 1.00 14.55 266 VAL A O 1
ATOM 2045 N N . ILE A 1 270 ? -3.983 84.029 1.560 1.00 13.40 267 ILE A N 1
ATOM 2046 C CA . ILE A 1 270 ? -5.400 83.705 1.395 1.00 13.47 267 ILE A CA 1
ATOM 2047 C C . ILE A 1 270 ? -6.145 84.948 0.930 1.00 14.21 267 ILE A C 1
ATOM 2048 O O . ILE A 1 270 ? -6.937 84.887 -0.003 1.00 15.25 267 ILE A O 1
ATOM 2053 N N . GLY A 1 271 ? -5.887 86.092 1.563 1.00 14.69 268 GLY A N 1
ATOM 2054 C CA . GLY A 1 271 ? -6.486 87.333 1.110 1.00 15.67 268 GLY A CA 1
ATOM 2055 C C . GLY A 1 271 ? -6.198 87.732 -0.334 1.00 16.33 268 GLY A C 1
ATOM 2056 O O . GLY A 1 271 ? -7.093 88.155 -1.069 1.00 15.63 268 GLY A O 1
ATOM 2057 N N . HIS A 1 272 ? -4.941 87.614 -0.730 1.00 16.35 269 HIS A N 1
ATOM 2058 C CA . HIS A 1 272 ? -4.544 87.939 -2.084 1.00 17.04 269 HIS A CA 1
ATOM 2059 C C . HIS A 1 272 ? -5.233 86.984 -3.064 1.00 15.92 269 HIS A C 1
ATOM 2060 O O . HIS A 1 272 ? -5.710 87.407 -4.128 1.00 16.66 269 HIS A O 1
ATOM 2067 N N . ALA A 1 273 ? -5.252 85.711 -2.704 1.00 14.75 270 ALA A N 1
ATOM 2068 C CA . ALA A 1 273 ? -5.864 84.676 -3.527 1.00 14.43 270 ALA A CA 1
ATOM 2069 C C . ALA A 1 273 ? -7.331 84.965 -3.740 1.00 14.52 270 ALA A C 1
ATOM 2070 O O . ALA A 1 273 ? -7.841 84.888 -4.870 1.00 14.68 270 ALA A O 1
ATOM 2072 N N . ALA A 1 274 ? -7.998 85.284 -2.643 1.00 14.65 271 ALA A N 1
ATOM 2073 C CA . ALA A 1 274 ? -9.419 85.567 -2.673 1.00 15.18 271 ALA A CA 1
ATOM 2074 C C . ALA A 1 274 ? -9.666 86.782 -3.591 1.00 15.50 271 ALA A C 1
ATOM 2075 O O . ALA A 1 274 ? -10.621 86.787 -4.346 1.00 15.35 271 ALA A O 1
ATOM 2077 N N . GLY A 1 275 ? -8.792 87.785 -3.530 1.00 15.77 272 GLY A N 1
ATOM 2078 C CA . GLY A 1 275 ? -8.938 88.971 -4.376 1.00 16.10 272 GLY A CA 1
ATOM 2079 C C . GLY A 1 275 ? -8.898 88.650 -5.877 1.00 16.52 272 GLY A C 1
ATOM 2080 O O . GLY A 1 275 ? -9.438 89.397 -6.700 1.00 15.67 272 GLY A O 1
ATOM 2081 N N . LEU A 1 276 ? -8.279 87.526 -6.247 1.00 15.65 273 LEU A N 1
ATOM 2082 C CA . LEU A 1 276 ? -8.231 87.128 -7.667 1.00 15.91 273 LEU A CA 1
ATOM 2083 C C . LEU A 1 276 ? -9.543 86.509 -8.174 1.00 15.83 273 LEU A C 1
ATOM 2084 O O . LEU A 1 276 ? -9.733 86.402 -9.391 1.00 17.25 273 LEU A O 1
ATOM 2089 N N . VAL A 1 277 ? -10.427 86.107 -7.265 1.00 15.74 274 VAL A N 1
ATOM 2090 C CA . VAL A 1 277 ? -11.635 85.367 -7.601 1.00 15.00 274 VAL A CA 1
ATOM 2091 C C . VAL A 1 277 ? -12.728 86.298 -8.194 1.00 16.05 274 VAL A C 1
ATOM 2092 O O . VAL A 1 277 ? -13.207 87.203 -7.520 1.00 15.05 274 VAL A O 1
ATOM 2096 N N . LYS A 1 278 ? -13.134 86.029 -9.430 1.00 16.57 275 LYS A N 1
ATOM 2097 C CA . LYS A 1 278 ? -14.164 86.835 -10.097 1.00 17.16 275 LYS A CA 1
ATOM 2098 C C . LYS A 1 278 ? -15.489 86.580 -9.442 1.00 17.49 275 LYS A C 1
ATOM 2099 O O . LYS A 1 278 ? -15.680 85.558 -8.762 1.00 17.17 275 LYS A O 1
ATOM 2105 N N . PRO A 1 279 ? -16.431 87.514 -9.613 1.00 17.64 276 PRO A N 1
ATOM 2106 C CA . PRO A 1 279 ? -17.782 87.248 -9.123 1.00 17.60 276 PRO A CA 1
ATOM 2107 C C . PRO A 1 279 ? -18.348 85.958 -9.661 1.00 17.52 276 PRO A C 1
ATOM 2108 O O . PRO A 1 279 ? -18.180 85.646 -10.827 1.00 17.98 276 PRO A O 1
ATOM 2112 N N . GLY A 1 280 ? -19.015 85.211 -8.788 1.00 18.01 277 GLY A N 1
ATOM 2113 C CA . GLY A 1 280 ? -19.542 83.900 -9.109 1.00 17.81 277 GLY A CA 1
ATOM 2114 C C . GLY A 1 280 ? -18.490 82.797 -9.068 1.00 17.28 277 GLY A C 1
ATOM 2115 O O . GLY A 1 280 ? -18.823 81.647 -9.299 1.00 17.35 277 GLY A O 1
ATOM 2116 N N . GLY A 1 281 ? -17.228 83.156 -8.815 1.00 15.59 278 GLY A N 1
ATOM 2117 C CA . GLY A 1 281 ? -16.110 82.219 -8.887 1.00 14.25 278 GLY A CA 1
ATOM 2118 C C . GLY A 1 281 ? -15.821 81.575 -7.535 1.00 13.28 278 GLY A C 1
ATOM 2119 O O . GLY A 1 281 ? -16.547 81.765 -6.561 1.00 12.54 278 GLY A O 1
ATOM 2120 N N . ALA A 1 282 ? -14.735 80.823 -7.484 1.00 12.63 279 ALA A N 1
ATOM 2121 C CA . ALA A 1 282 ? -14.393 80.056 -6.283 1.00 11.98 279 ALA A CA 1
ATOM 2122 C C . ALA A 1 282 ? -12.903 80.060 -6.023 1.00 12.45 279 ALA A C 1
ATOM 2123 O O . ALA A 1 282 ? -12.085 80.013 -6.951 1.00 11.84 279 ALA A O 1
ATOM 2125 N N . LEU A 1 283 ? -12.577 80.081 -4.742 1.00 12.97 280 LEU A N 1
ATOM 2126 C CA . LEU A 1 283 ? -11.239 79.833 -4.247 1.00 13.31 280 LEU A CA 1
ATOM 2127 C C . LEU A 1 283 ? -11.217 78.412 -3.655 1.00 13.69 280 LEU A C 1
ATOM 2128 O O . LEU A 1 283 ? -12.073 78.065 -2.799 1.00 14.10 280 LEU A O 1
ATOM 2133 N N . LEU A 1 284 ? -10.266 77.587 -4.103 1.00 12.94 281 LEU A N 1
ATOM 2134 C CA . LEU A 1 284 ? -10.137 76.225 -3.606 1.00 13.61 281 LEU A CA 1
ATOM 2135 C C . LEU A 1 284 ? -8.880 76.137 -2.775 1.00 14.26 281 LEU A C 1
ATOM 2136 O O . LEU A 1 284 ? -7.813 76.545 -3.225 1.00 13.39 281 LEU A O 1
ATOM 2141 N N . ILE A 1 285 ? -9.016 75.624 -1.557 1.00 14.34 282 ILE A N 1
ATOM 2142 C CA . ILE A 1 285 ? -7.860 75.350 -0.720 1.00 15.28 282 ILE A CA 1
ATOM 2143 C C . ILE A 1 285 ? -7.902 73.909 -0.239 1.00 15.01 282 ILE A C 1
ATOM 2144 O O . ILE A 1 285 ? -8.805 73.512 0.454 1.00 15.84 282 ILE A O 1
ATOM 2149 N N . LEU A 1 286 ? -6.902 73.138 -0.632 1.00 15.67 283 LEU A N 1
ATOM 2150 C CA . LEU A 1 286 ? -6.763 71.778 -0.189 1.00 16.03 283 LEU A CA 1
ATOM 2151 C C . LEU A 1 286 ? -5.736 71.781 0.939 1.00 15.03 283 LEU A C 1
ATOM 2152 O O . LEU A 1 286 ? -4.628 72.290 0.780 1.00 14.77 283 LEU A O 1
ATOM 2157 N N . THR A 1 287 ? -6.104 71.211 2.071 1.00 15.36 284 THR A N 1
ATOM 2158 C CA . THR A 1 287 ? -5.264 71.263 3.237 1.00 15.48 284 THR A CA 1
ATOM 2159 C C . THR A 1 287 ? -5.483 70.009 4.096 1.00 16.11 284 THR A C 1
ATOM 2160 O O . THR A 1 287 ? -6.610 69.478 4.187 1.00 14.70 284 THR A O 1
ATOM 2172 N N . THR A 1 289 ? -6.458 67.899 7.068 1.00 14.03 286 THR A N 1
ATOM 2173 C CA . THR A 1 289 ? -7.453 68.238 8.097 1.00 14.26 286 THR A CA 1
ATOM 2174 C C . THR A 1 289 ? -6.799 68.314 9.485 1.00 14.96 286 THR A C 1
ATOM 2175 O O . THR A 1 289 ? -6.079 67.390 9.900 1.00 14.42 286 THR A O 1
ATOM 2192 N N . ASN A 1 291 ? -7.867 69.872 13.477 1.00 15.38 288 ASN A N 1
ATOM 2193 C CA . ASN A 1 291 ? -8.787 70.560 14.352 1.00 15.67 288 ASN A CA 1
ATOM 2194 C C . ASN A 1 291 ? -8.088 71.718 15.082 1.00 15.90 288 ASN A C 1
ATOM 2195 O O . ASN A 1 291 ? -6.842 71.796 15.113 1.00 14.11 288 ASN A O 1
ATOM 2200 N N . ASP A 1 292 ? -8.882 72.598 15.695 1.00 15.34 289 ASP A N 1
ATOM 2201 C CA . ASP A 1 292 ? -8.324 73.719 16.510 1.00 15.79 289 ASP A CA 1
ATOM 2202 C C . ASP A 1 292 ? -7.423 73.291 17.688 1.00 15.31 289 ASP A C 1
ATOM 2203 O O . ASP A 1 292 ? -6.563 74.039 18.114 1.00 15.81 289 ASP A O 1
ATOM 2208 N N . ASP A 1 293 ? -7.564 72.075 18.174 1.00 14.33 290 ASP A N 1
ATOM 2209 C CA . ASP A 1 293 ? -6.717 71.596 19.267 1.00 15.66 290 ASP A CA 1
ATOM 2210 C C . ASP A 1 293 ? -5.275 71.263 18.841 1.00 15.93 290 ASP A C 1
ATOM 2211 O O . ASP A 1 293 ? -4.419 71.061 19.680 1.00 16.64 290 ASP A O 1
ATOM 2216 N N . ARG A 1 294 ? -5.021 71.236 17.536 1.00 14.90 291 ARG A N 1
ATOM 2217 C CA . ARG A 1 294 ? -3.679 70.963 16.962 1.00 15.66 291 ARG A CA 1
ATOM 2218 C C . ARG A 1 294 ? -3.133 69.544 17.231 1.00 14.94 291 ARG A C 1
ATOM 2219 O O . ARG A 1 294 ? -1.984 69.249 16.922 1.00 13.86 291 ARG A O 1
ATOM 2227 N N . VAL A 1 295 ? -3.970 68.664 17.772 1.00 14.50 292 VAL A N 1
ATOM 2228 C CA . VAL A 1 295 ? -3.546 67.292 18.054 1.00 14.98 292 VAL A CA 1
ATOM 2229 C C . VAL A 1 295 ? -4.450 66.245 17.440 1.00 15.86 292 VAL A C 1
ATOM 2230 O O . VAL A 1 295 ? -4.131 65.059 17.527 1.00 16.84 292 VAL A O 1
ATOM 2234 N N . THR A 1 296 ? -5.573 66.661 16.852 1.00 15.27 293 THR A N 1
ATOM 2235 C CA . THR A 1 296 ? -6.506 65.754 16.260 1.00 16.64 293 THR A CA 1
ATOM 2236 C C . THR A 1 296 ? -6.810 66.214 14.844 1.00 17.72 293 THR A C 1
ATOM 2237 O O . THR A 1 296 ? -6.970 67.415 14.626 1.00 19.66 293 THR A O 1
ATOM 2241 N N . PRO A 1 297 ? -6.839 65.279 13.876 1.00 18.06 294 PRO A N 1
ATOM 2242 C CA . PRO A 1 297 ? -6.370 63.875 13.981 1.00 17.42 294 PRO A CA 1
ATOM 2243 C C . PRO A 1 297 ? -4.883 63.795 14.275 1.00 16.47 294 PRO A C 1
ATOM 2244 O O . PRO A 1 297 ? -4.146 64.702 13.914 1.00 14.55 294 PRO A O 1
ATOM 2248 N N . ALA A 1 298 ? -4.442 62.718 14.942 1.00 16.69 295 ALA A N 1
ATOM 2249 C CA . ALA A 1 298 ? -3.075 62.657 15.434 1.00 17.68 295 ALA A CA 1
ATOM 2250 C C . ALA A 1 298 ? -2.053 62.866 14.321 1.00 17.83 295 ALA A C 1
ATOM 2251 O O . ALA A 1 298 ? -0.990 63.486 14.528 1.00 18.78 295 ALA A O 1
ATOM 2253 N N . LEU A 1 299 ? -2.320 62.295 13.155 1.00 17.56 296 LEU A N 1
ATOM 2254 C CA . LEU A 1 299 ? -1.342 62.397 12.068 1.00 18.11 296 LEU A CA 1
ATOM 2255 C C . LEU A 1 299 ? -1.185 63.849 11.547 1.00 16.87 296 LEU A C 1
ATOM 2256 O O . LEU A 1 299 ? -0.149 64.195 10.989 1.00 15.86 296 LEU A O 1
ATOM 2261 N N . SER A 1 300 ? -2.134 64.731 11.838 1.00 15.42 297 SER A N 1
ATOM 2262 C CA . SER A 1 300 ? -1.978 66.164 11.531 1.00 15.48 297 SER A CA 1
ATOM 2263 C C . SER A 1 300 ? -0.882 66.851 12.329 1.00 13.72 297 SER A C 1
ATOM 2264 O O . SER A 1 300 ? -0.143 67.667 11.779 1.00 11.62 297 SER A O 1
ATOM 2267 N N . ALA A 1 301 ? -0.736 66.509 13.606 1.00 13.34 298 ALA A N 1
ATOM 2268 C CA . ALA A 1 301 ? 0.356 67.043 14.421 1.00 12.95 298 ALA A CA 1
ATOM 2269 C C . ALA A 1 301 ? 1.722 66.564 13.913 1.00 11.68 298 ALA A C 1
ATOM 2270 O O . ALA A 1 301 ? 2.686 67.339 13.875 1.00 11.02 298 ALA A O 1
ATOM 2272 N N . ASP A 1 302 ? 1.756 65.311 13.483 1.00 12.13 299 ASP A N 1
ATOM 2273 C CA . ASP A 1 302 ? 2.962 64.743 12.879 1.00 13.22 299 ASP A CA 1
ATOM 2274 C C . ASP A 1 302 ? 3.294 65.498 11.620 1.00 12.71 299 ASP A C 1
ATOM 2275 O O . ASP A 1 302 ? 4.440 65.849 11.396 1.00 11.76 299 ASP A O 1
ATOM 2280 N N . PHE A 1 303 ? 2.296 65.750 10.784 1.00 12.19 300 PHE A N 1
ATOM 2281 C CA . PHE A 1 303 ? 2.528 66.482 9.531 1.00 12.26 300 PHE A CA 1
ATOM 2282 C C . PHE A 1 303 ? 3.054 67.897 9.797 1.00 12.11 300 PHE A C 1
ATOM 2283 O O . PHE A 1 303 ? 3.957 68.332 9.113 1.00 11.83 300 PHE A O 1
ATOM 2291 N N . SER A 1 304 ? 2.477 68.597 10.782 1.00 11.42 301 SER A N 1
ATOM 2292 C CA . SER A 1 304 ? 2.972 69.932 11.151 1.00 12.05 301 SER A CA 1
ATOM 2293 C C . SER A 1 304 ? 4.454 69.921 11.487 1.00 11.12 301 SER A C 1
ATOM 2294 O O . SER A 1 304 ? 5.221 70.770 11.011 1.00 11.52 301 SER A O 1
ATOM 2297 N N . LEU A 1 305 ? 4.863 68.953 12.303 1.00 11.33 302 LEU A N 1
ATOM 2298 C CA . LEU A 1 305 ? 6.261 68.798 12.639 1.00 10.35 302 LEU A CA 1
ATOM 2299 C C . LEU A 1 305 ? 7.129 68.431 11.432 1.00 11.52 302 LEU A C 1
ATOM 2300 O O . LEU A 1 305 ? 8.260 68.915 11.303 1.00 11.44 302 LEU A O 1
ATOM 2305 N N . HIS A 1 306 ? 6.634 67.534 10.578 1.00 11.78 303 HIS A N 1
ATOM 2306 C CA . HIS A 1 306 ? 7.314 67.158 9.341 1.00 12.06 303 HIS A CA 1
ATOM 2307 C C . HIS A 1 306 ? 7.635 68.417 8.516 1.00 11.92 303 HIS A C 1
ATOM 2308 O O . HIS A 1 306 ? 8.758 68.607 8.028 1.00 12.54 303 HIS A O 1
ATOM 2331 N N . VAL A 1 309 ? 10.329 70.483 10.020 1.00 10.87 306 VAL A N 1
ATOM 2332 C CA . VAL A 1 309 ? 11.675 69.988 9.698 1.00 10.29 306 VAL A CA 1
ATOM 2333 C C . VAL A 1 309 ? 12.075 70.414 8.264 1.00 10.92 306 VAL A C 1
ATOM 2334 O O . VAL A 1 309 ? 13.247 70.795 8.034 1.00 11.02 306 VAL A O 1
ATOM 2338 N N . ASN A 1 310 ? 11.143 70.304 7.327 1.00 11.88 307 ASN A N 1
ATOM 2339 C CA . ASN A 1 310 ? 11.410 70.586 5.914 1.00 13.46 307 ASN A CA 1
ATOM 2340 C C . ASN A 1 310 ? 11.677 72.048 5.565 1.00 13.68 307 ASN A C 1
ATOM 2341 O O . ASN A 1 310 ? 12.467 72.322 4.687 1.00 13.05 307 ASN A O 1
ATOM 2346 N N . THR A 1 311 ? 10.993 72.973 6.204 1.00 13.16 308 THR A N 1
ATOM 2347 C CA . THR A 1 311 ? 11.139 74.388 5.854 1.00 14.94 308 THR A CA 1
ATOM 2348 C C . THR A 1 311 ? 11.003 75.284 7.105 1.00 13.85 308 THR A C 1
ATOM 2349 O O . THR A 1 311 ? 10.224 74.962 8.029 1.00 13.29 308 THR A O 1
ATOM 2353 N N . ASN A 1 312 ? 11.669 76.435 7.099 1.00 13.73 309 ASN A N 1
ATOM 2354 C CA . ASN A 1 312 ? 11.726 77.297 8.292 1.00 13.74 309 ASN A CA 1
ATOM 2355 C C . ASN A 1 312 ? 10.352 77.561 8.924 1.00 13.20 309 ASN A C 1
ATOM 2356 O O . ASN A 1 312 ? 10.179 77.357 10.097 1.00 12.96 309 ASN A O 1
ATOM 2361 N N . HIS A 1 313 ? 9.416 78.059 8.131 1.00 12.94 310 HIS A N 1
ATOM 2362 C CA . HIS A 1 313 ? 8.073 78.391 8.610 1.00 14.00 310 HIS A CA 1
ATOM 2363 C C . HIS A 1 313 ? 7.071 77.275 8.460 1.00 13.76 310 HIS A C 1
ATOM 2364 O O . HIS A 1 313 ? 5.868 77.492 8.612 1.00 15.17 310 HIS A O 1
ATOM 2371 N N . GLY A 1 314 ? 7.539 76.052 8.217 1.00 13.56 311 GLY A N 1
ATOM 2372 C CA . GLY A 1 314 ? 6.635 74.925 7.994 1.00 13.11 311 GLY A CA 1
ATOM 2373 C C . GLY A 1 314 ? 5.706 74.719 9.176 1.00 12.77 311 GLY A C 1
ATOM 2374 O O . GLY A 1 314 ? 6.149 74.675 10.344 1.00 13.17 311 GLY A O 1
ATOM 2375 N N . GLU A 1 315 ? 4.412 74.586 8.910 1.00 14.29 312 GLU A N 1
ATOM 2376 C CA . GLU A 1 315 ? 3.459 74.406 9.985 1.00 14.47 312 GLU A CA 1
ATOM 2377 C C . GLU A 1 315 ? 2.104 74.149 9.383 1.00 15.29 312 GLU A C 1
ATOM 2378 O O . GLU A 1 315 ? 1.734 74.848 8.420 1.00 17.10 312 GLU A O 1
ATOM 2384 N N . LEU A 1 316 ? 1.356 73.194 9.921 1.00 15.13 313 LEU A N 1
ATOM 2385 C CA . LEU A 1 316 ? 0.008 72.934 9.434 1.00 14.85 313 LEU A CA 1
ATOM 2386 C C . LEU A 1 316 ? -0.906 73.829 10.247 1.00 15.28 313 LEU A C 1
ATOM 2387 O O . LEU A 1 316 ? -0.888 73.759 11.435 1.00 17.31 313 LEU A O 1
ATOM 2392 N N . HIS A 1 317 ? -1.694 74.673 9.586 1.00 14.28 314 HIS A N 1
ATOM 2393 C CA . HIS A 1 317 ? -2.649 75.537 10.239 1.00 15.05 314 HIS A CA 1
ATOM 2394 C C . HIS A 1 317 ? -4.007 74.838 10.384 1.00 14.54 314 HIS A C 1
ATOM 2395 O O . HIS A 1 317 ? -4.419 74.085 9.481 1.00 13.91 314 HIS A O 1
ATOM 2402 N N . PRO A 1 318 ? -4.687 75.072 11.509 1.00 15.40 315 PRO A N 1
ATOM 2403 C CA . PRO A 1 318 ? -5.987 74.434 11.669 1.00 15.33 315 PRO A CA 1
ATOM 2404 C C . PRO A 1 318 ? -6.978 74.776 10.572 1.00 15.61 315 PRO A C 1
ATOM 2405 O O . PRO A 1 318 ? -7.078 75.921 10.141 1.00 15.52 315 PRO A O 1
ATOM 2409 N N . THR A 1 319 ? -7.744 73.766 10.174 1.00 14.92 316 THR A N 1
ATOM 2410 C CA . THR A 1 319 ? -8.699 73.905 9.096 1.00 14.76 316 THR A CA 1
ATOM 2411 C C . THR A 1 319 ? -9.801 74.904 9.393 1.00 14.83 316 THR A C 1
ATOM 2412 O O . THR A 1 319 ? -10.139 75.677 8.517 1.00 13.93 316 THR A O 1
ATOM 2416 N N . PRO A 1 320 ? -10.367 74.897 10.615 1.00 14.45 317 PRO A N 1
ATOM 2417 C CA . PRO A 1 320 ? -11.331 75.939 10.937 1.00 14.97 317 PRO A CA 1
ATOM 2418 C C . PRO A 1 320 ? -10.745 77.347 10.906 1.00 15.30 317 PRO A C 1
ATOM 2419 O O . PRO A 1 320 ? -11.469 78.302 10.605 1.00 14.68 317 PRO A O 1
ATOM 2423 N N . TRP A 1 321 ? -9.456 77.483 11.209 1.00 15.30 318 TRP A N 1
ATOM 2424 C CA . TRP A 1 321 ? -8.809 78.800 11.164 1.00 15.49 318 TRP A CA 1
ATOM 2425 C C . TRP A 1 321 ? -8.687 79.257 9.701 1.00 15.82 318 TRP A C 1
ATOM 2426 O O . TRP A 1 321 ? -9.010 80.406 9.374 1.00 14.67 318 TRP A O 1
ATOM 2437 N N . ILE A 1 322 ? -8.238 78.354 8.833 1.00 15.44 319 ILE A N 1
ATOM 2438 C CA . ILE A 1 322 ? -8.196 78.655 7.395 1.00 15.60 319 ILE A CA 1
ATOM 2439 C C . ILE A 1 322 ? -9.594 79.066 6.886 1.00 14.94 319 ILE A C 1
ATOM 2440 O O . ILE A 1 322 ? -9.743 80.068 6.184 1.00 13.69 319 ILE A O 1
ATOM 2445 N N . ALA A 1 323 ? -10.612 78.290 7.246 1.00 14.73 320 ALA A N 1
ATOM 2446 C CA . ALA A 1 323 ? -11.946 78.587 6.803 1.00 14.16 320 ALA A CA 1
ATOM 2447 C C . ALA A 1 323 ? -12.401 79.961 7.263 1.00 14.07 320 ALA A C 1
ATOM 2448 O O . ALA A 1 323 ? -13.046 80.691 6.488 1.00 14.74 320 ALA A O 1
ATOM 2450 N N . GLY A 1 324 ? -12.060 80.350 8.497 1.00 14.10 321 GLY A N 1
ATOM 2451 C CA . GLY A 1 324 ? -12.412 81.682 9.012 1.00 14.18 321 GLY A CA 1
ATOM 2452 C C . GLY A 1 324 ? -11.726 82.790 8.231 1.00 14.00 321 GLY A C 1
ATOM 2453 O O . GLY A 1 324 ? -12.343 83.822 7.964 1.00 14.69 321 GLY A O 1
ATOM 2454 N N . VAL A 1 325 ? -10.478 82.564 7.809 1.00 13.93 322 VAL A N 1
ATOM 2455 C CA . VAL A 1 325 ? -9.778 83.564 6.991 1.00 14.16 322 VAL A CA 1
ATOM 2456 C C . VAL A 1 325 ? -10.469 83.784 5.630 1.00 15.08 322 VAL A C 1
ATOM 2457 O O . VAL A 1 325 ? -10.672 84.917 5.173 1.00 15.04 322 VAL A O 1
ATOM 2461 N N . VAL A 1 326 ? -10.909 82.694 5.015 1.00 14.88 323 VAL A N 1
ATOM 2462 C CA . VAL A 1 326 ? -11.654 82.774 3.757 1.00 14.49 323 VAL A CA 1
ATOM 2463 C C . VAL A 1 326 ? -12.968 83.554 3.937 1.00 16.31 323 VAL A C 1
ATOM 2464 O O . VAL A 1 326 ? -13.300 84.425 3.105 1.00 15.11 323 VAL A O 1
ATOM 2468 N N . ARG A 1 327 ? -13.693 83.267 5.019 1.00 17.67 324 ARG A N 1
ATOM 2469 C CA . ARG A 1 327 ? -14.892 84.055 5.355 1.00 19.51 324 ARG A CA 1
ATOM 2470 C C . ARG A 1 327 ? -14.573 85.529 5.577 1.00 19.82 324 ARG A C 1
ATOM 2471 O O . ARG A 1 327 ? -15.261 86.383 5.044 1.00 19.04 324 ARG A O 1
ATOM 2479 N N . ASP A 1 328 ? -13.486 85.809 6.300 1.00 21.06 325 ASP A N 1
ATOM 2480 C CA . ASP A 1 328 ? -13.047 87.189 6.546 1.00 21.30 325 ASP A CA 1
ATOM 2481 C C . ASP A 1 328 ? -12.787 87.906 5.227 1.00 21.31 325 ASP A C 1
ATOM 2482 O O . ASP A 1 328 ? -12.965 89.111 5.161 1.00 21.62 325 ASP A O 1
ATOM 2487 N N . ALA A 1 329 ? -12.395 87.170 4.188 1.00 20.61 326 ALA A N 1
ATOM 2488 C CA . ALA A 1 329 ? -12.163 87.744 2.855 1.00 21.13 326 ALA A CA 1
ATOM 2489 C C . ALA A 1 329 ? -13.444 87.979 2.082 1.00 20.47 326 ALA A C 1
ATOM 2490 O O . ALA A 1 329 ? -13.406 88.468 0.965 1.00 22.30 326 ALA A O 1
ATOM 2492 N N . GLY A 1 330 ? -14.588 87.655 2.677 1.00 20.63 327 GLY A N 1
ATOM 2493 C CA . GLY A 1 330 ? -15.879 87.888 2.057 1.00 20.37 327 GLY A CA 1
ATOM 2494 C C . GLY A 1 330 ? -16.391 86.762 1.174 1.00 20.06 327 GLY A C 1
ATOM 2495 O O . GLY A 1 330 ? -17.264 86.996 0.359 1.00 21.82 327 GLY A O 1
ATOM 2496 N N . LEU A 1 331 ? -15.858 85.550 1.304 1.00 18.91 328 LEU A N 1
ATOM 2497 C CA . LEU A 1 331 ? -16.318 84.426 0.489 1.00 18.63 328 LEU A CA 1
ATOM 2498 C C . LEU A 1 331 ? -17.152 83.475 1.347 1.00 18.38 328 LEU A C 1
ATOM 2499 O O . LEU A 1 331 ? -16.928 83.368 2.544 1.00 18.44 328 LEU A O 1
ATOM 2504 N N . ALA A 1 332 ? -18.143 82.831 0.747 1.00 18.17 329 ALA A N 1
ATOM 2505 C CA . ALA A 1 332 ? -18.977 81.849 1.463 1.00 18.19 329 ALA A CA 1
ATOM 2506 C C . ALA A 1 332 ? -18.235 80.535 1.380 1.00 18.51 329 ALA A C 1
ATOM 2507 O O . ALA A 1 332 ? -17.799 80.163 0.280 1.00 20.22 329 ALA A O 1
ATOM 2509 N N . VAL A 1 333 ? -18.072 79.817 2.489 1.00 17.37 330 VAL A N 1
ATOM 2510 C CA . VAL A 1 333 ? -17.196 78.641 2.501 1.00 17.23 330 VAL A CA 1
ATOM 2511 C C . VAL A 1 333 ? -18.005 77.364 2.480 1.00 17.63 330 VAL A C 1
ATOM 2512 O O . VAL A 1 333 ? -18.916 77.202 3.283 1.00 17.26 330 VAL A O 1
ATOM 2516 N N . GLY A 1 334 ? -17.710 76.498 1.520 1.00 16.89 331 GLY A N 1
ATOM 2517 C CA . GLY A 1 334 ? -18.149 75.105 1.523 1.00 17.29 331 GLY A CA 1
ATOM 2518 C C . GLY A 1 334 ? -16.947 74.199 1.756 1.00 17.43 331 GLY A C 1
ATOM 2519 O O . GLY A 1 334 ? -15.826 74.647 1.742 1.00 15.86 331 GLY A O 1
ATOM 2520 N N . GLU A 1 335 ? -17.188 72.922 1.981 1.00 19.85 332 GLU A N 1
ATOM 2521 C CA . GLU A 1 335 ? -16.130 71.950 2.157 1.00 21.61 332 GLU A CA 1
ATOM 2522 C C . GLU A 1 335 ? -16.447 70.537 1.641 1.00 23.25 332 GLU A C 1
ATOM 2523 O O . GLU A 1 335 ? -17.607 70.178 1.390 1.00 24.90 332 GLU A O 1
ATOM 2529 N N . ARG A 1 336 ? -15.378 69.773 1.508 1.00 23.57 333 ARG A N 1
ATOM 2530 C CA . ARG A 1 336 ? -15.386 68.430 1.015 1.00 25.28 333 ARG A CA 1
ATOM 2531 C C . ARG A 1 336 ? -14.230 67.699 1.715 1.00 24.37 333 ARG A C 1
ATOM 2532 O O . ARG A 1 336 ? -13.107 68.189 1.725 1.00 23.97 333 ARG A O 1
ATOM 2540 N N . SER A 1 337 ? -14.517 66.530 2.287 1.00 23.68 334 SER A N 1
ATOM 2541 C CA . SER A 1 337 ? -13.495 65.653 2.859 1.00 23.74 334 SER A CA 1
ATOM 2542 C C . SER A 1 337 ? -12.919 64.806 1.759 1.00 22.93 334 SER A C 1
ATOM 2543 O O . SER A 1 337 ? -13.676 64.168 1.024 1.00 22.35 334 SER A O 1
ATOM 2546 N N . ILE A 1 338 ? -11.592 64.773 1.662 1.00 22.20 335 ILE A N 1
ATOM 2547 C CA . ILE A 1 338 ? -10.918 63.809 0.813 1.00 21.74 335 ILE A CA 1
ATOM 2548 C C . ILE A 1 338 ? -9.913 63.021 1.650 1.00 20.99 335 ILE A C 1
ATOM 2549 O O . ILE A 1 338 ? -8.746 63.407 1.773 1.00 21.35 335 ILE A O 1
ATOM 2554 N N . GLY A 1 339 ? -10.362 61.899 2.200 1.00 20.62 336 GLY A N 1
ATOM 2555 C CA . GLY A 1 339 ? -9.567 61.114 3.129 1.00 20.37 336 GLY A CA 1
ATOM 2556 C C . GLY A 1 339 ? -9.102 61.995 4.304 1.00 19.78 336 GLY A C 1
ATOM 2557 O O . GLY A 1 339 ? -9.909 62.591 4.993 1.00 20.11 336 GLY A O 1
ATOM 2558 N N . ARG A 1 340 ? -7.797 62.110 4.483 1.00 19.41 337 ARG A N 1
ATOM 2559 C CA . ARG A 1 340 ? -7.206 62.931 5.541 1.00 19.69 337 ARG A CA 1
ATOM 2560 C C . ARG A 1 340 ? -7.125 64.440 5.222 1.00 17.99 337 ARG A C 1
ATOM 2561 O O . ARG A 1 340 ? -6.566 65.224 6.018 1.00 16.25 337 ARG A O 1
ATOM 2569 N N . TYR A 1 341 ? -7.606 64.816 4.040 1.00 16.22 338 TYR A N 1
ATOM 2570 C CA . TYR A 1 341 ? -7.604 66.190 3.568 1.00 16.06 338 TYR A CA 1
ATOM 2571 C C . TYR A 1 341 ? -8.999 66.809 3.605 1.00 14.23 338 TYR A C 1
ATOM 2572 O O . TYR A 1 341 ? -10.027 66.116 3.523 1.00 14.82 338 TYR A O 1
ATOM 2581 N N . THR A 1 342 ? -9.028 68.132 3.750 1.00 13.81 339 THR A N 1
ATOM 2582 C CA . THR A 1 342 ? -10.219 68.924 3.558 1.00 13.54 339 THR A CA 1
ATOM 2583 C C . THR A 1 342 ? -9.993 69.846 2.354 1.00 12.68 339 THR A C 1
ATOM 2584 O O . THR A 1 342 ? -8.977 70.548 2.267 1.00 13.30 339 THR A O 1
ATOM 2588 N N . LEU A 1 343 ? -10.978 69.870 1.477 1.00 12.78 340 LEU A N 1
ATOM 2589 C CA . LEU A 1 343 ? -11.072 70.838 0.403 1.00 12.93 340 LEU A CA 1
ATOM 2590 C C . LEU A 1 343 ? -12.063 71.921 0.824 1.00 13.36 340 LEU A C 1
ATOM 2591 O O . LEU A 1 343 ? -13.241 71.639 1.133 1.00 14.29 340 LEU A O 1
ATOM 2596 N N . LEU A 1 344 ? -11.558 73.134 0.953 1.00 13.70 341 LEU A N 1
ATOM 2597 C CA . LEU A 1 344 ? -12.382 74.294 1.260 1.00 13.73 341 LEU A CA 1
ATOM 2598 C C . LEU A 1 344 ? -12.655 75.010 -0.040 1.00 14.18 341 LEU A C 1
ATOM 2599 O O . LEU A 1 344 ? -11.748 75.156 -0.881 1.00 14.02 341 LEU A O 1
ATOM 2604 N N . ILE A 1 345 ? -13.909 75.425 -0.218 1.00 13.42 342 ILE A N 1
ATOM 2605 C CA . ILE A 1 345 ? -14.340 76.081 -1.433 1.00 14.10 342 ILE A CA 1
ATOM 2606 C C . ILE A 1 345 ? -14.941 77.421 -1.004 1.00 14.77 342 ILE A C 1
ATOM 2607 O O . ILE A 1 345 ? -16.037 77.485 -0.436 1.00 15.10 342 ILE A O 1
ATOM 2612 N N . GLY A 1 346 ? -14.242 78.496 -1.294 1.00 14.33 343 GLY A N 1
ATOM 2613 C CA . GLY A 1 346 ? -14.753 79.813 -1.037 1.00 14.78 343 GLY A CA 1
ATOM 2614 C C . GLY A 1 346 ? -15.431 80.417 -2.231 1.00 16.20 343 GLY A C 1
ATOM 2615 O O . GLY A 1 346 ? -14.791 80.699 -3.242 1.00 18.07 343 GLY A O 1
ATOM 2616 N N . GLN A 1 347 ? -16.713 80.705 -2.121 1.00 16.26 344 GLN A N 1
ATOM 2617 C CA . GLN A 1 347 ? -17.468 81.131 -3.283 1.00 17.61 344 GLN A CA 1
ATOM 2618 C C . GLN A 1 347 ? -17.775 82.631 -3.206 1.00 17.54 344 GLN A C 1
ATOM 2619 O O . GLN A 1 347 ? -18.250 83.105 -2.169 1.00 16.59 344 GLN A O 1
ATOM 2625 N N . ARG A 1 348 ? -17.452 83.371 -4.268 1.00 18.49 345 ARG A N 1
ATOM 2626 C CA . ARG A 1 348 ? -17.755 84.801 -4.343 1.00 19.83 345 ARG A CA 1
ATOM 2627 C C . ARG A 1 348 ? -19.140 84.959 -4.957 1.00 21.85 345 ARG A C 1
ATOM 2628 O O . ARG A 1 348 ? -19.442 84.365 -5.988 1.00 20.45 345 ARG A O 1
ATOM 2636 N N . SER A 1 349 ? -19.991 85.733 -4.295 1.00 23.90 346 SER A N 1
ATOM 2637 C CA . SER A 1 349 ? -21.310 86.008 -4.823 1.00 26.34 346 SER A CA 1
ATOM 2638 C C . SER A 1 349 ? -21.199 86.775 -6.172 1.00 27.73 346 SER A C 1
ATOM 2639 O O . SER A 1 349 ? -20.277 87.576 -6.401 1.00 26.67 346 SER A O 1
ATOM 2642 N N . SER A 1 350 ? -22.129 86.495 -7.074 1.00 30.14 347 SER A N 1
ATOM 2643 C CA . SER A 1 350 ? -22.193 87.222 -8.340 1.00 32.46 347 SER A CA 1
ATOM 2644 C C . SER A 1 350 ? -23.083 88.468 -8.220 1.00 34.38 347 SER A C 1
ATOM 2645 O O . SER A 1 350 ? -23.064 89.339 -9.092 1.00 35.11 347 SER A O 1
ATOM 2648 N N . GLY A 1 351 ? -23.851 88.554 -7.135 1.00 36.09 348 GLY A N 1
ATOM 2649 C CA . GLY A 1 351 ? -24.855 89.611 -6.983 1.00 37.26 348 GLY A CA 1
ATOM 2650 C C . GLY A 1 351 ? -26.080 89.073 -6.267 1.00 37.56 348 GLY A C 1
ATOM 2651 O O . GLY A 1 351 ? -26.685 89.793 -5.480 1.00 39.15 348 GLY A O 1
ATOM 2652 N N . ALA B 1 21 ? 5.025 40.347 5.876 1.00 36.52 18 ALA B N 1
ATOM 2653 C CA . ALA B 1 21 ? 4.277 41.385 6.625 1.00 36.04 18 ALA B CA 1
ATOM 2654 C C . ALA B 1 21 ? 3.631 42.379 5.664 1.00 35.76 18 ALA B C 1
ATOM 2655 O O . ALA B 1 21 ? 2.413 42.561 5.713 1.00 36.33 18 ALA B O 1
ATOM 2657 N N . LEU B 1 22 ? 4.456 43.028 4.822 1.00 34.10 19 LEU B N 1
ATOM 2658 C CA . LEU B 1 22 ? 4.006 44.129 3.926 1.00 32.15 19 LEU B CA 1
ATOM 2659 C C . LEU B 1 22 ? 3.133 43.582 2.803 1.00 31.34 19 LEU B C 1
ATOM 2660 O O . LEU B 1 22 ? 3.568 42.690 2.071 1.00 30.97 19 LEU B O 1
ATOM 2665 N N . THR B 1 23 ? 1.928 44.125 2.661 1.00 30.01 20 THR B N 1
ATOM 2666 C CA . THR B 1 23 ? 0.939 43.613 1.710 1.00 29.60 20 THR B CA 1
ATOM 2667 C C . THR B 1 23 ? 0.289 44.668 0.797 1.00 28.26 20 THR B C 1
ATOM 2668 O O . THR B 1 23 ? -0.535 44.302 -0.026 1.00 28.06 20 THR B O 1
ATOM 2672 N N . SER B 1 24 ? 0.632 45.957 0.938 1.00 26.34 21 SER B N 1
ATOM 2673 C CA . SER B 1 24 ? 0.052 47.009 0.085 1.00 25.16 21 SER B CA 1
ATOM 2674 C C . SER B 1 24 ? 1.041 48.153 -0.132 1.00 23.90 21 SER B C 1
ATOM 2675 O O . SER B 1 24 ? 1.979 48.319 0.660 1.00 22.42 21 SER B O 1
ATOM 2678 N N . VAL B 1 25 ? 0.809 48.987 -1.145 1.00 22.47 22 VAL B N 1
ATOM 2679 C CA . VAL B 1 25 ? 1.709 50.130 -1.383 1.00 21.87 22 VAL B CA 1
ATOM 2680 C C . VAL B 1 25 ? 1.673 51.127 -0.223 1.00 21.16 22 VAL B C 1
ATOM 2681 O O . VAL B 1 25 ? 2.658 51.797 0.052 1.00 19.54 22 VAL B O 1
ATOM 2685 N N . VAL B 1 26 ? 0.530 51.239 0.451 1.00 21.16 23 VAL B N 1
ATOM 2686 C CA . VAL B 1 26 ? 0.451 52.116 1.617 1.00 21.06 23 VAL B CA 1
ATOM 2687 C C . VAL B 1 26 ? 1.387 51.625 2.715 1.00 20.68 23 VAL B C 1
ATOM 2688 O O . VAL B 1 26 ? 2.027 52.446 3.360 1.00 20.41 23 VAL B O 1
ATOM 2692 N N . ASP B 1 27 ? 1.472 50.305 2.918 1.00 20.45 24 ASP B N 1
ATOM 2693 C CA . ASP B 1 27 ? 2.403 49.739 3.899 1.00 20.74 24 ASP B CA 1
ATOM 2694 C C . ASP B 1 27 ? 3.846 50.129 3.527 1.00 19.57 24 ASP B C 1
ATOM 2695 O O . ASP B 1 27 ? 4.654 50.365 4.410 1.00 17.58 24 ASP B O 1
ATOM 2700 N N . LEU B 1 28 ? 4.169 50.134 2.223 1.00 18.25 25 LEU B N 1
ATOM 2701 C CA . LEU B 1 28 ? 5.545 50.435 1.770 1.00 16.72 25 LEU B CA 1
ATOM 2702 C C . LEU B 1 28 ? 5.928 51.849 2.061 1.00 16.85 25 LEU B C 1
ATOM 2703 O O . LEU B 1 28 ? 7.012 52.114 2.588 1.00 16.07 25 LEU B O 1
ATOM 2708 N N . VAL B 1 29 ? 5.045 52.782 1.708 1.00 16.73 26 VAL B N 1
ATOM 2709 C CA . VAL B 1 29 ? 5.319 54.172 1.940 1.00 16.82 26 VAL B CA 1
ATOM 2710 C C . VAL B 1 29 ? 5.426 54.432 3.443 1.00 16.69 26 VAL B C 1
ATOM 2711 O O . VAL B 1 29 ? 6.339 55.133 3.867 1.00 15.59 26 VAL B O 1
ATOM 2715 N N . LYS B 1 30 ? 4.519 53.845 4.228 1.00 16.67 27 LYS B N 1
ATOM 2716 C CA . LYS B 1 30 ? 4.582 53.984 5.683 1.00 18.76 27 LYS B CA 1
ATOM 2717 C C . LYS B 1 30 ? 5.908 53.453 6.256 1.00 17.07 27 LYS B C 1
ATOM 2718 O O . LYS B 1 30 ? 6.553 54.103 7.110 1.00 15.96 27 LYS B O 1
ATOM 2724 N N . LEU B 1 31 ? 6.327 52.285 5.771 1.00 16.24 28 LEU B N 1
ATOM 2725 C CA . LEU B 1 31 ? 7.574 51.662 6.235 1.00 16.00 28 LEU B CA 1
ATOM 2726 C C . LEU B 1 31 ? 8.779 52.539 5.916 1.00 15.49 28 LEU B C 1
ATOM 2727 O O . LEU B 1 31 ? 9.659 52.723 6.744 1.00 15.60 28 LEU B O 1
ATOM 2732 N N . SER B 1 32 ? 8.790 53.115 4.731 1.00 14.92 29 SER B N 1
ATOM 2733 C CA . SER B 1 32 ? 9.879 53.965 4.299 1.00 14.82 29 SER B CA 1
ATOM 2734 C C . SER B 1 32 ? 9.984 55.292 5.079 1.00 14.91 29 SER B C 1
ATOM 2735 O O . SER B 1 32 ? 11.060 55.859 5.194 1.00 13.78 29 SER B O 1
ATOM 2738 N N . ASP B 1 33 ? 8.858 55.728 5.629 1.00 14.64 30 ASP B N 1
ATOM 2739 C CA . ASP B 1 33 ? 8.744 57.009 6.331 1.00 15.77 30 ASP B CA 1
ATOM 2740 C C . ASP B 1 33 ? 8.859 56.897 7.842 1.00 14.32 30 ASP B C 1
ATOM 2741 O O . ASP B 1 33 ? 9.042 57.914 8.515 1.00 14.80 30 ASP B O 1
ATOM 2746 N N . GLN B 1 34 ? 8.748 55.683 8.374 1.00 13.68 31 GLN B N 1
ATOM 2747 C CA . GLN B 1 34 ? 8.544 55.492 9.803 1.00 13.32 31 GLN B CA 1
ATOM 2748 C C . GLN B 1 34 ? 9.743 55.868 10.693 1.00 12.10 31 GLN B C 1
ATOM 2749 O O . GLN B 1 34 ? 9.585 56.052 11.900 1.00 11.08 31 GLN B O 1
ATOM 2755 N N . TYR B 1 35 ? 10.925 55.979 10.102 1.00 11.57 32 TYR B N 1
ATOM 2756 C CA . TYR B 1 35 ? 12.079 56.439 10.825 1.00 11.89 32 TYR B CA 1
ATOM 2757 C C . TYR B 1 35 ? 11.910 57.792 11.518 1.00 11.97 32 TYR B C 1
ATOM 2758 O O . TYR B 1 35 ? 12.572 58.058 12.522 1.00 12.05 32 TYR B O 1
ATOM 2767 N N . ARG B 1 36 ? 11.077 58.681 10.950 1.00 11.95 33 ARG B N 1
ATOM 2768 C CA . ARG B 1 36 ? 10.933 59.993 11.548 1.00 12.56 33 ARG B CA 1
ATOM 2769 C C . ARG B 1 36 ? 10.461 59.927 13.015 1.00 13.03 33 ARG B C 1
ATOM 2770 O O . ARG B 1 36 ? 10.927 60.713 13.853 1.00 12.24 33 ARG B O 1
ATOM 2778 N N . GLN B 1 37 ? 9.521 59.027 13.323 1.00 14.12 34 GLN B N 1
ATOM 2779 C CA . GLN B 1 37 ? 9.042 58.894 14.691 1.00 15.36 34 GLN B CA 1
ATOM 2780 C C . GLN B 1 37 ? 10.176 58.483 15.649 1.00 15.21 34 GLN B C 1
ATOM 2781 O O . GLN B 1 37 ? 10.228 58.973 16.777 1.00 14.66 34 GLN B O 1
ATOM 2787 N N . SER B 1 38 ? 11.089 57.604 15.206 1.00 15.11 35 SER B N 1
ATOM 2788 C CA . SER B 1 38 ? 12.234 57.206 16.045 1.00 14.76 35 SER B CA 1
ATOM 2789 C C . SER B 1 38 ? 13.023 58.453 16.377 1.00 14.71 35 SER B C 1
ATOM 2790 O O . SER B 1 38 ? 13.400 58.676 17.532 1.00 13.03 35 SER B O 1
ATOM 2793 N N . ALA B 1 39 ? 13.254 59.285 15.351 1.00 13.43 36 ALA B N 1
ATOM 2794 C CA . ALA B 1 39 ? 14.112 60.447 15.542 1.00 13.49 36 ALA B CA 1
ATOM 2795 C C . ALA B 1 39 ? 13.469 61.441 16.527 1.00 12.72 36 ALA B C 1
ATOM 2796 O O . ALA B 1 39 ? 14.149 62.082 17.302 1.00 12.29 36 ALA B O 1
ATOM 2798 N N . ILE B 1 40 ? 12.150 61.565 16.485 1.00 13.31 37 ILE B N 1
ATOM 2799 C CA . ILE B 1 40 ? 11.478 62.471 17.380 1.00 13.52 37 ILE B CA 1
ATOM 2800 C C . ILE B 1 40 ? 11.701 62.043 18.826 1.00 13.59 37 ILE B C 1
ATOM 2801 O O . ILE B 1 40 ? 12.063 62.863 19.698 1.00 12.29 37 ILE B O 1
ATOM 2806 N N . LEU B 1 41 ? 11.502 60.758 19.087 1.00 13.59 38 LEU B N 1
ATOM 2807 C CA . LEU B 1 41 ? 11.731 60.234 20.446 1.00 14.07 38 LEU B CA 1
ATOM 2808 C C . LEU B 1 41 ? 13.189 60.353 20.883 1.00 13.44 38 LEU B C 1
ATOM 2809 O O . LEU B 1 41 ? 13.472 60.787 22.004 1.00 12.72 38 LEU B O 1
ATOM 2814 N N . HIS B 1 42 ? 14.100 60.009 19.984 1.00 13.54 39 HIS B N 1
ATOM 2815 C CA . HIS B 1 42 ? 15.521 60.118 20.257 1.00 13.67 39 HIS B CA 1
ATOM 2816 C C . HIS B 1 42 ? 15.864 61.511 20.704 1.00 13.95 39 HIS B C 1
ATOM 2817 O O . HIS B 1 42 ? 16.638 61.690 21.648 1.00 13.29 39 HIS B O 1
ATOM 2824 N N . TYR B 1 43 ? 15.338 62.503 20.003 1.00 14.75 40 TYR B N 1
ATOM 2825 C CA . TYR B 1 43 ? 15.654 63.890 20.318 1.00 14.39 40 TYR B CA 1
ATOM 2826 C C . TYR B 1 43 ? 15.159 64.284 21.717 1.00 13.94 40 TYR B C 1
ATOM 2827 O O . TYR B 1 43 ? 15.883 64.888 22.506 1.00 14.64 40 TYR B O 1
ATOM 2836 N N . ALA B 1 44 ? 13.911 63.951 22.016 1.00 14.23 41 ALA B N 1
ATOM 2837 C CA . ALA B 1 44 ? 13.259 64.354 23.273 1.00 14.27 41 ALA B CA 1
ATOM 2838 C C . ALA B 1 44 ? 13.996 63.725 24.479 1.00 14.26 41 ALA B C 1
ATOM 2839 O O . ALA B 1 44 ? 14.249 64.381 25.508 1.00 14.53 41 ALA B O 1
ATOM 2841 N N . VAL B 1 45 ? 14.416 62.488 24.321 1.00 14.33 42 VAL B N 1
ATOM 2842 C CA . VAL B 1 45 ? 15.240 61.794 25.318 1.00 13.74 42 VAL B CA 1
ATOM 2843 C C . VAL B 1 45 ? 16.627 62.443 25.413 1.00 14.37 42 VAL B C 1
ATOM 2844 O O . VAL B 1 45 ? 17.061 62.776 26.530 1.00 13.17 42 VAL B O 1
ATOM 2848 N N . ALA B 1 46 ? 17.307 62.655 24.277 1.00 13.95 43 ALA B N 1
ATOM 2849 C CA . ALA B 1 46 ? 18.657 63.261 24.303 1.00 14.74 43 ALA B CA 1
ATOM 2850 C C . ALA B 1 46 ? 18.711 64.638 24.978 1.00 14.91 43 ALA B C 1
ATOM 2851 O O . ALA B 1 46 ? 19.639 64.955 25.716 1.00 15.14 43 ALA B O 1
ATOM 2853 N N . ASP B 1 47 ? 17.689 65.456 24.740 1.00 15.42 44 ASP B N 1
ATOM 2854 C CA . ASP B 1 47 ? 17.603 66.766 25.345 1.00 16.37 44 ASP B CA 1
ATOM 2855 C C . ASP B 1 47 ? 16.931 66.785 26.734 1.00 15.63 44 ASP B C 1
ATOM 2856 O O . ASP B 1 47 ? 16.834 67.842 27.344 1.00 16.55 44 ASP B O 1
ATOM 2861 N N . LYS B 1 48 ? 16.520 65.626 27.247 1.00 15.04 45 LYS B N 1
ATOM 2862 C CA . LYS B 1 48 ? 15.902 65.504 28.584 1.00 15.34 45 LYS B CA 1
ATOM 2863 C C . LYS B 1 48 ? 14.646 66.354 28.701 1.00 14.07 45 LYS B C 1
ATOM 2864 O O . LYS B 1 48 ? 14.371 66.951 29.742 1.00 14.01 45 LYS B O 1
ATOM 2870 N N . LEU B 1 49 ? 13.917 66.456 27.601 1.00 13.13 46 LEU B N 1
ATOM 2871 C CA . LEU B 1 49 ? 12.706 67.264 27.567 1.00 13.33 46 LEU B CA 1
ATOM 2872 C C . LEU B 1 49 ? 11.729 66.764 28.635 1.00 12.25 46 LEU B C 1
ATOM 2873 O O . LEU B 1 49 ? 11.069 67.565 29.306 1.00 13.02 46 LEU B O 1
ATOM 2878 N N . PHE B 1 50 ? 11.670 65.444 28.831 1.00 11.14 47 PHE B N 1
ATOM 2879 C CA . PHE B 1 50 ? 10.687 64.900 29.747 1.00 11.12 47 PHE B CA 1
ATOM 2880 C C . PHE B 1 50 ? 11.029 65.127 31.218 1.00 11.49 47 PHE B C 1
ATOM 2881 O O . PHE B 1 50 ? 10.148 65.076 32.079 1.00 10.54 47 PHE B O 1
ATOM 2889 N N . ASP B 1 51 ? 12.300 65.426 31.507 1.00 11.98 48 ASP B N 1
ATOM 2890 C CA . ASP B 1 51 ? 12.661 65.917 32.829 1.00 12.93 48 ASP B CA 1
ATOM 2891 C C . ASP B 1 51 ? 12.047 67.298 33.121 1.00 12.31 48 ASP B C 1
ATOM 2892 O O . ASP B 1 51 ? 11.606 67.532 34.232 1.00 12.21 48 ASP B O 1
ATOM 2897 N N . LEU B 1 52 ? 12.036 68.201 32.132 1.00 11.56 49 LEU B N 1
ATOM 2898 C CA . LEU B 1 52 ? 11.352 69.485 32.250 1.00 10.90 49 LEU B CA 1
ATOM 2899 C C . LEU B 1 52 ? 9.823 69.342 32.419 1.00 11.16 49 LEU B C 1
ATOM 2900 O O . LEU B 1 52 ? 9.241 69.950 33.307 1.00 10.64 49 LEU B O 1
ATOM 2905 N N . THR B 1 53 ? 9.185 68.488 31.613 1.00 11.14 50 THR B N 1
ATOM 2906 C CA . THR B 1 53 ? 7.733 68.363 31.616 1.00 11.83 50 THR B CA 1
ATOM 2907 C C . THR B 1 53 ? 7.197 67.409 32.703 1.00 12.73 50 THR B C 1
ATOM 2908 O O . THR B 1 53 ? 6.033 67.060 32.694 1.00 13.58 50 THR B O 1
ATOM 2912 N N . GLN B 1 54 ? 8.031 67.056 33.679 1.00 13.82 51 GLN B N 1
ATOM 2913 C CA . GLN B 1 54 ? 7.526 66.449 34.891 1.00 15.16 51 GLN B CA 1
ATOM 2914 C C . GLN B 1 54 ? 6.567 67.394 35.590 1.00 15.64 51 GLN B C 1
ATOM 2915 O O . GLN B 1 54 ? 5.669 66.951 36.290 1.00 15.98 51 GLN B O 1
ATOM 2921 N N . THR B 1 55 ? 6.801 68.694 35.408 1.00 14.56 52 THR B N 1
ATOM 2922 C CA . THR B 1 55 ? 5.915 69.734 35.845 1.00 15.44 52 THR B CA 1
ATOM 2923 C C . THR B 1 55 ? 5.308 70.299 34.562 1.00 14.06 52 THR B C 1
ATOM 2924 O O . THR B 1 55 ? 6.011 70.439 33.573 1.00 13.83 52 THR B O 1
ATOM 2928 N N . GLY B 1 56 ? 4.018 70.613 34.571 1.00 13.47 53 GLY B N 1
ATOM 2929 C CA . GLY B 1 56 ? 3.356 71.133 33.357 1.00 13.63 53 GLY B CA 1
ATOM 2930 C C . GLY B 1 56 ? 4.001 72.413 32.869 1.00 12.71 53 GLY B C 1
ATOM 2931 O O . GLY B 1 56 ? 4.218 73.318 33.667 1.00 11.22 53 GLY B O 1
ATOM 2932 N N . ARG B 1 57 ? 4.321 72.483 31.560 1.00 13.12 54 ARG B N 1
ATOM 2933 C CA . ARG B 1 57 ? 4.987 73.635 30.963 1.00 11.50 54 ARG B CA 1
ATOM 2934 C C . ARG B 1 57 ? 4.214 74.112 29.759 1.00 12.51 54 ARG B C 1
ATOM 2935 O O . ARG B 1 57 ? 3.767 73.293 28.933 1.00 13.05 54 ARG B O 1
ATOM 2943 N N . THR B 1 58 ? 4.087 75.422 29.600 1.00 11.89 55 THR B N 1
ATOM 2944 C CA . THR B 1 58 ? 3.549 75.970 28.321 1.00 11.64 55 THR B CA 1
ATOM 2945 C C . THR B 1 58 ? 4.605 75.909 27.243 1.00 11.13 55 THR B C 1
ATOM 2946 O O . THR B 1 58 ? 5.788 75.816 27.557 1.00 10.90 55 THR B O 1
ATOM 2950 N N . PRO B 1 59 ? 4.199 75.940 25.950 1.00 10.53 56 PRO B N 1
ATOM 2951 C CA . PRO B 1 59 ? 5.264 76.010 24.970 1.00 10.62 56 PRO B CA 1
ATOM 2952 C C . PRO B 1 59 ? 6.210 77.199 25.156 1.00 9.95 56 PRO B C 1
ATOM 2953 O O . PRO B 1 59 ? 7.419 77.068 24.912 1.00 10.02 56 PRO B O 1
ATOM 2957 N N . ALA B 1 60 ? 5.661 78.364 25.511 1.00 10.78 57 ALA B N 1
ATOM 2958 C CA . ALA B 1 60 ? 6.515 79.517 25.827 1.00 11.85 57 ALA B CA 1
ATOM 2959 C C . ALA B 1 60 ? 7.588 79.213 26.908 1.00 11.24 57 ALA B C 1
ATOM 2960 O O . ALA B 1 60 ? 8.746 79.647 26.787 1.00 10.98 57 ALA B O 1
ATOM 2962 N N . GLU B 1 61 ? 7.181 78.510 27.972 1.00 11.69 58 GLU B N 1
ATOM 2963 C CA A GLU B 1 61 ? 8.094 78.086 29.044 0.50 12.13 58 GLU B CA 1
ATOM 2964 C CA B GLU B 1 61 ? 8.100 78.095 29.042 0.50 12.15 58 GLU B CA 1
ATOM 2965 C C . GLU B 1 61 ? 9.161 77.109 28.545 1.00 11.91 58 GLU B C 1
ATOM 2966 O O . GLU B 1 61 ? 10.348 77.253 28.848 1.00 10.98 58 GLU B O 1
ATOM 2977 N N . VAL B 1 62 ? 8.742 76.111 27.759 1.00 11.47 59 VAL B N 1
ATOM 2978 C CA . VAL B 1 62 ? 9.689 75.152 27.200 1.00 10.38 59 VAL B CA 1
ATOM 2979 C C . VAL B 1 62 ? 10.715 75.857 26.292 1.00 10.31 59 VAL B C 1
ATOM 2980 O O . VAL B 1 62 ? 11.915 75.605 26.390 1.00 10.03 59 VAL B O 1
ATOM 2984 N N . ALA B 1 63 ? 10.237 76.774 25.453 1.00 9.68 60 ALA B N 1
ATOM 2985 C CA . ALA B 1 63 ? 11.091 77.499 24.521 1.00 11.41 60 ALA B CA 1
ATOM 2986 C C . ALA B 1 63 ? 12.121 78.353 25.281 1.00 10.81 60 ALA B C 1
ATOM 2987 O O . ALA B 1 63 ? 13.297 78.380 24.927 1.00 11.64 60 ALA B O 1
ATOM 2989 N N . ALA B 1 64 ? 11.649 79.017 26.330 1.00 11.78 61 ALA B N 1
ATOM 2990 C CA . ALA B 1 64 ? 12.500 79.841 27.184 1.00 12.50 61 ALA B CA 1
ATOM 2991 C C . ALA B 1 64 ? 13.540 78.955 27.844 1.00 13.22 61 ALA B C 1
ATOM 2992 O O . ALA B 1 64 ? 14.719 79.308 27.901 1.00 14.28 61 ALA B O 1
ATOM 2994 N N . SER B 1 65 ? 13.107 77.790 28.320 1.00 13.58 62 SER B N 1
ATOM 2995 C CA . SER B 1 65 ? 14.009 76.848 28.989 1.00 14.37 62 SER B CA 1
ATOM 2996 C C . SER B 1 65 ? 15.126 76.353 28.064 1.00 15.05 62 SER B C 1
ATOM 2997 O O . SER B 1 65 ? 16.261 76.245 28.483 1.00 14.83 62 SER B O 1
ATOM 3000 N N . PHE B 1 66 ? 14.810 76.038 26.806 1.00 15.27 63 PHE B N 1
ATOM 3001 C CA . PHE B 1 66 ? 15.806 75.448 25.893 1.00 15.78 63 PHE B CA 1
ATOM 3002 C C . PHE B 1 66 ? 16.379 76.411 24.849 1.00 15.77 63 PHE B C 1
ATOM 3003 O O . PHE B 1 66 ? 17.176 76.009 24.014 1.00 17.01 63 PHE B O 1
ATOM 3011 N N . GLY B 1 67 ? 16.021 77.687 24.923 1.00 14.09 64 GLY B N 1
ATOM 3012 C CA . GLY B 1 67 ? 16.386 78.657 23.916 1.00 13.98 64 GLY B CA 1
ATOM 3013 C C . GLY B 1 67 ? 15.809 78.339 22.530 1.00 13.37 64 GLY B C 1
ATOM 3014 O O . GLY B 1 67 ? 16.521 78.466 21.528 1.00 14.04 64 GLY B O 1
ATOM 3023 N N . VAL B 1 69 ? 12.744 78.713 19.399 1.00 10.12 66 VAL B N 1
ATOM 3024 C CA . VAL B 1 69 ? 11.734 79.529 18.808 1.00 9.88 66 VAL B CA 1
ATOM 3025 C C . VAL B 1 69 ? 10.392 79.037 19.358 1.00 10.03 66 VAL B C 1
ATOM 3026 O O . VAL B 1 69 ? 10.040 77.843 19.210 1.00 10.35 66 VAL B O 1
ATOM 3030 N N . GLU B 1 70 ? 9.626 79.935 19.958 1.00 9.68 67 GLU B N 1
ATOM 3031 C CA . GLU B 1 70 ? 8.374 79.490 20.613 1.00 10.33 67 GLU B CA 1
ATOM 3032 C C . GLU B 1 70 ? 7.445 78.706 19.685 1.00 10.81 67 GLU B C 1
ATOM 3033 O O . GLU B 1 70 ? 6.908 77.678 20.056 1.00 10.69 67 GLU B O 1
ATOM 3039 N N . GLY B 1 71 ? 7.204 79.238 18.490 1.00 11.21 68 GLY B N 1
ATOM 3040 C CA . GLY B 1 71 ? 6.294 78.574 17.543 1.00 11.88 68 GLY B CA 1
ATOM 3041 C C . GLY B 1 71 ? 6.693 77.156 17.219 1.00 10.58 68 GLY B C 1
ATOM 3042 O O . GLY B 1 71 ? 5.861 76.256 17.055 1.00 9.89 68 GLY B O 1
ATOM 3043 N N . LYS B 1 72 ? 8.000 76.947 17.078 1.00 9.82 69 LYS B N 1
ATOM 3044 C CA . LYS B 1 72 ? 8.504 75.635 16.800 1.00 10.17 69 LYS B CA 1
ATOM 3045 C C . LYS B 1 72 ? 8.410 74.697 17.995 1.00 11.11 69 LYS B C 1
ATOM 3046 O O . LYS B 1 72 ? 8.104 73.494 17.854 1.00 12.25 69 LYS B O 1
ATOM 3052 N N . ALA B 1 73 ? 8.632 75.227 19.194 1.00 10.98 70 ALA B N 1
ATOM 3053 C CA . ALA B 1 73 ? 8.459 74.415 20.387 1.00 10.33 70 ALA B CA 1
ATOM 3054 C C . ALA B 1 73 ? 7.003 73.965 20.490 1.00 9.58 70 ALA B C 1
ATOM 3055 O O . ALA B 1 73 ? 6.736 72.835 20.893 1.00 9.73 70 ALA B O 1
ATOM 3057 N N . ALA B 1 74 ? 6.065 74.835 20.124 1.00 9.14 71 ALA B N 1
ATOM 3058 C CA . ALA B 1 74 ? 4.644 74.461 20.187 1.00 8.85 71 ALA B CA 1
ATOM 3059 C C . ALA B 1 74 ? 4.363 73.325 19.199 1.00 9.83 71 ALA B C 1
ATOM 3060 O O . ALA B 1 74 ? 3.666 72.382 19.531 1.00 9.87 71 ALA B O 1
ATOM 3062 N N . ILE B 1 75 ? 4.943 73.374 18.004 1.00 9.98 72 ILE B N 1
ATOM 3063 C CA . ILE B 1 75 ? 4.717 72.297 17.011 1.00 10.27 72 ILE B CA 1
ATOM 3064 C C . ILE B 1 75 ? 5.264 70.944 17.558 1.00 10.87 72 ILE B C 1
ATOM 3065 O O . ILE B 1 75 ? 4.600 69.881 17.490 1.00 11.23 72 ILE B O 1
ATOM 3070 N N . LEU B 1 76 ? 6.430 70.971 18.169 1.00 11.79 73 LEU B N 1
ATOM 3071 C CA . LEU B 1 76 ? 7.003 69.763 18.746 1.00 11.79 73 LEU B CA 1
ATOM 3072 C C . LEU B 1 76 ? 6.129 69.224 19.887 1.00 11.16 73 LEU B C 1
ATOM 3073 O O . LEU B 1 76 ? 5.871 68.027 19.940 1.00 11.37 73 LEU B O 1
ATOM 3078 N N . LEU B 1 77 ? 5.711 70.098 20.798 1.00 10.60 74 LEU B N 1
ATOM 3079 C CA . LEU B 1 77 ? 4.951 69.650 21.979 1.00 11.09 74 LEU B CA 1
ATOM 3080 C C . LEU B 1 77 ? 3.611 69.040 21.548 1.00 10.13 74 LEU B C 1
ATOM 3081 O O . LEU B 1 77 ? 3.179 67.997 22.083 1.00 9.52 74 LEU B O 1
ATOM 3086 N N . HIS B 1 78 ? 2.964 69.645 20.559 1.00 10.61 75 HIS B N 1
ATOM 3087 C CA . HIS B 1 78 ? 1.733 69.065 20.016 1.00 10.52 75 HIS B CA 1
ATOM 3088 C C . HIS B 1 78 ? 1.955 67.671 19.394 1.00 10.45 75 HIS B C 1
ATOM 3089 O O . HIS B 1 78 ? 1.125 66.767 19.528 1.00 9.29 75 HIS B O 1
ATOM 3096 N N . ALA B 1 79 ? 3.048 67.502 18.664 1.00 10.03 76 ALA B N 1
ATOM 3097 C CA . ALA B 1 79 ? 3.370 66.225 18.074 1.00 10.48 76 ALA B CA 1
ATOM 3098 C C . ALA B 1 79 ? 3.648 65.161 19.184 1.00 11.32 76 ALA B C 1
ATOM 3099 O O . ALA B 1 79 ? 3.212 63.990 19.099 1.00 11.00 76 ALA B O 1
ATOM 3101 N N . LEU B 1 80 ? 4.332 65.575 20.246 1.00 10.03 77 LEU B N 1
ATOM 3102 C CA . LEU B 1 80 ? 4.606 64.667 21.373 1.00 10.24 77 LEU B CA 1
ATOM 3103 C C . LEU B 1 80 ? 3.306 64.338 22.140 1.00 10.44 77 LEU B C 1
ATOM 3104 O O . LEU B 1 80 ? 3.150 63.208 22.619 1.00 11.58 77 LEU B O 1
ATOM 3109 N N . ALA B 1 81 ? 2.362 65.285 22.233 1.00 9.71 78 ALA B N 1
ATOM 3110 C CA . ALA B 1 81 ? 1.037 64.999 22.804 1.00 10.16 78 ALA B CA 1
ATOM 3111 C C . ALA B 1 81 ? 0.285 63.998 21.936 1.00 11.16 78 ALA B C 1
ATOM 3112 O O . ALA B 1 81 ? -0.333 63.054 22.448 1.00 10.57 78 ALA B O 1
ATOM 3114 N N . ALA B 1 82 ? 0.385 64.170 20.607 1.00 10.38 79 ALA B N 1
ATOM 3115 C CA . ALA B 1 82 ? -0.283 63.253 19.693 1.00 12.13 79 ALA B CA 1
ATOM 3116 C C . ALA B 1 82 ? 0.275 61.831 19.752 1.00 12.47 79 ALA B C 1
ATOM 3117 O O . ALA B 1 82 ? -0.473 60.876 19.547 1.00 13.85 79 ALA B O 1
ATOM 3119 N N . LEU B 1 83 ? 1.567 61.684 20.041 1.00 13.92 80 LEU B N 1
ATOM 3120 C CA . LEU B 1 83 ? 2.156 60.384 20.320 1.00 14.32 80 LEU B CA 1
ATOM 3121 C C . LEU B 1 83 ? 1.864 59.780 21.692 1.00 15.31 80 LEU B C 1
ATOM 3122 O O . LEU B 1 83 ? 2.299 58.654 21.966 1.00 16.60 80 LEU B O 1
ATOM 3127 N N . GLY B 1 84 ? 1.204 60.509 22.580 1.00 14.75 81 GLY B N 1
ATOM 3128 C CA . GLY B 1 84 ? 0.864 60.002 23.895 1.00 15.69 81 GLY B CA 1
ATOM 3129 C C . GLY B 1 84 ? 2.020 60.079 24.901 1.00 15.99 81 GLY B C 1
ATOM 3130 O O . GLY B 1 84 ? 1.981 59.429 25.951 1.00 15.71 81 GLY B O 1
ATOM 3131 N N . LEU B 1 85 ? 3.023 60.893 24.580 1.00 15.61 82 LEU B N 1
ATOM 3132 C CA . LEU B 1 85 ? 4.118 61.160 25.491 1.00 16.41 82 LEU B CA 1
ATOM 3133 C C . LEU B 1 85 ? 3.855 62.339 26.420 1.00 15.70 82 LEU B C 1
ATOM 3134 O O . LEU B 1 85 ? 4.437 62.408 27.515 1.00 16.63 82 LEU B O 1
ATOM 3139 N N . LEU B 1 86 ? 2.995 63.267 26.001 1.00 14.62 83 LEU B N 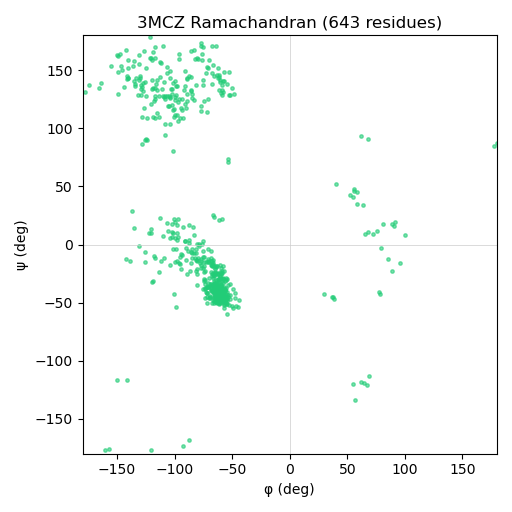1
ATOM 3140 C CA . LEU B 1 86 ? 2.625 64.365 26.826 1.00 14.72 83 LEU B CA 1
ATOM 3141 C C . LEU B 1 86 ? 1.114 64.450 26.802 1.00 15.12 83 LEU B C 1
ATOM 3142 O O . LEU B 1 86 ? 0.478 64.012 25.838 1.00 14.23 83 LEU B O 1
ATOM 3147 N N . THR B 1 87 ? 0.583 65.040 27.850 1.00 15.18 84 THR B N 1
ATOM 3148 C CA . THR B 1 87 ? -0.803 65.439 27.922 1.00 16.93 84 THR B CA 1
ATOM 3149 C C . THR B 1 87 ? -0.856 66.936 27.912 1.00 16.97 84 THR B C 1
ATOM 3150 O O . THR B 1 87 ? -0.088 67.597 28.646 1.00 16.78 84 THR B O 1
ATOM 3154 N N . LYS B 1 88 ? -1.747 67.491 27.097 1.00 16.98 85 LYS B N 1
ATOM 3155 C CA . LYS B 1 88 ? -1.983 68.929 27.124 1.00 18.34 85 LYS B CA 1
ATOM 3156 C C . LYS B 1 88 ? -3.130 69.243 28.078 1.00 18.97 85 LYS B C 1
ATOM 3157 O O . LYS B 1 88 ? -4.255 68.891 27.785 1.00 18.48 85 LYS B O 1
ATOM 3163 N N . GLU B 1 89 ? -2.823 69.849 29.220 1.00 19.66 86 GLU B N 1
ATOM 3164 C CA . GLU B 1 89 ? -3.809 70.177 30.240 1.00 22.28 86 GLU B CA 1
ATOM 3165 C C . GLU B 1 89 ? -3.973 71.678 30.210 1.00 22.58 86 GLU B C 1
ATOM 3166 O O . GLU B 1 89 ? -3.170 72.410 30.783 1.00 22.96 86 GLU B O 1
ATOM 3172 N N . GLY B 1 90 ? -4.964 72.132 29.461 1.00 22.75 87 GLY B N 1
ATOM 3173 C CA . GLY B 1 90 ? -5.167 73.544 29.227 1.00 22.76 87 GLY B CA 1
ATOM 3174 C C . GLY B 1 90 ? -4.062 74.113 28.376 1.00 22.61 87 GLY B C 1
ATOM 3175 O O . GLY B 1 90 ? -3.932 73.770 27.201 1.00 22.13 87 GLY B O 1
ATOM 3176 N N . ASP B 1 91 ? -3.263 74.991 28.973 1.00 21.54 88 ASP B N 1
ATOM 3177 C CA . ASP B 1 91 ? -2.186 75.645 28.259 1.00 21.76 88 ASP B CA 1
ATOM 3178 C C . ASP B 1 91 ? -0.844 74.913 28.418 1.00 19.29 88 ASP B C 1
ATOM 3179 O O . ASP B 1 91 ? 0.130 75.252 27.772 1.00 18.59 88 ASP B O 1
ATOM 3184 N N . ALA B 1 92 ? -0.814 73.915 29.289 1.00 18.30 89 ALA B N 1
ATOM 3185 C CA . ALA B 1 92 ? 0.425 73.306 29.740 1.00 17.11 89 ALA B CA 1
ATOM 3186 C C . ALA B 1 92 ? 0.540 71.854 29.321 1.00 16.73 89 ALA B C 1
ATOM 3187 O O . ALA B 1 92 ? -0.446 71.112 29.326 1.00 17.95 89 ALA B O 1
ATOM 3189 N N . PHE B 1 93 ? 1.755 71.455 28.958 1.00 14.42 90 PHE B N 1
ATOM 3190 C CA . PHE B 1 93 ? 2.078 70.073 28.632 1.00 13.38 90 PHE B CA 1
ATOM 3191 C C . PHE B 1 93 ? 2.804 69.388 29.799 1.00 13.69 90 PHE B C 1
ATOM 3192 O O . PHE B 1 93 ? 3.804 69.916 30.331 1.00 13.47 90 PHE B O 1
ATOM 3200 N N . ARG B 1 94 ? 2.372 68.174 30.120 1.00 13.58 91 ARG B N 1
ATOM 3201 C CA . ARG B 1 94 ? 2.939 67.412 31.223 1.00 14.16 91 ARG B CA 1
ATOM 3202 C C . ARG B 1 94 ? 3.137 65.991 30.785 1.00 13.71 91 ARG B C 1
ATOM 3203 O O . ARG B 1 94 ? 2.391 65.513 29.934 1.00 14.32 91 ARG B O 1
ATOM 3211 N N . ASN B 1 95 ? 4.083 65.289 31.399 1.00 12.93 92 ASN B N 1
ATOM 3212 C CA . ASN B 1 95 ? 4.302 63.892 31.087 1.00 11.74 92 ASN B CA 1
ATOM 3213 C C . ASN B 1 95 ? 3.045 63.050 31.286 1.00 12.06 92 ASN B C 1
ATOM 3214 O O . ASN B 1 95 ? 2.318 63.228 32.238 1.00 10.24 92 ASN B O 1
ATOM 3219 N N . THR B 1 96 ? 2.825 62.107 30.394 1.00 12.12 93 THR B N 1
ATOM 3220 C CA . THR B 1 96 ? 1.882 61.025 30.680 1.00 12.78 93 THR B CA 1
ATOM 3221 C C . THR B 1 96 ? 2.524 60.034 31.668 1.00 13.04 93 THR B C 1
ATOM 3222 O O . THR B 1 96 ? 3.728 60.099 31.954 1.00 12.79 93 THR B O 1
ATOM 3226 N N . ALA B 1 97 ? 1.711 59.112 32.176 1.00 13.74 94 ALA B N 1
ATOM 3227 C CA . ALA B 1 97 ? 2.148 58.082 33.099 1.00 13.45 94 ALA B CA 1
ATOM 3228 C C . ALA B 1 97 ? 3.258 57.251 32.471 1.00 13.41 94 ALA B C 1
ATOM 3229 O O . ALA B 1 97 ? 4.254 56.945 33.130 1.00 13.61 94 ALA B O 1
ATOM 3231 N N . LEU B 1 98 ? 3.105 56.914 31.197 1.00 13.48 95 LEU B N 1
ATOM 3232 C CA . LEU B 1 98 ? 4.128 56.163 30.446 1.00 14.04 95 LEU B CA 1
ATOM 3233 C C . LEU B 1 98 ? 5.490 56.882 30.449 1.00 12.44 95 LEU B C 1
ATOM 3234 O O . LEU B 1 98 ? 6.504 56.322 30.806 1.00 12.38 95 LEU B O 1
ATOM 3239 N N . THR B 1 99 ? 5.481 58.130 30.027 1.00 12.54 96 THR B N 1
ATOM 3240 C CA . THR B 1 99 ? 6.650 58.983 30.002 1.00 12.99 96 THR B CA 1
ATOM 3241 C C . THR B 1 99 ? 7.295 59.160 31.387 1.00 12.61 96 THR B C 1
ATOM 3242 O O . THR B 1 99 ? 8.501 59.044 31.525 1.00 12.82 96 THR B O 1
ATOM 3246 N N . GLU B 1 100 ? 6.485 59.431 32.393 1.00 12.54 97 GLU B N 1
ATOM 3247 C CA . GLU B 1 100 ? 6.972 59.627 33.736 1.00 13.69 97 GLU B CA 1
ATOM 3248 C C . GLU B 1 100 ? 7.753 58.390 34.200 1.00 14.15 97 GLU B C 1
ATOM 3249 O O . GLU B 1 100 ? 8.848 58.502 34.776 1.00 14.61 97 GLU B O 1
ATOM 3255 N N . ARG B 1 101 ? 7.200 57.219 33.923 1.00 13.89 98 ARG B N 1
ATOM 3256 C CA . ARG B 1 101 ? 7.816 55.977 34.376 1.00 14.87 98 ARG B CA 1
ATOM 3257 C C . ARG B 1 101 ? 9.087 55.616 33.580 1.00 14.35 98 ARG B C 1
ATOM 3258 O O . ARG B 1 101 ? 10.096 55.205 34.152 1.00 14.87 98 ARG B O 1
ATOM 3266 N N . TYR B 1 102 ? 9.021 55.717 32.263 1.00 14.18 99 TYR B N 1
ATOM 3267 C CA . TYR B 1 102 ? 10.100 55.186 31.415 1.00 14.21 99 TYR B CA 1
ATOM 3268 C C . TYR B 1 102 ? 11.052 56.210 30.805 1.00 14.21 99 TYR B C 1
ATOM 3269 O O . TYR B 1 102 ? 12.142 55.838 30.375 1.00 13.58 99 TYR B O 1
ATOM 3278 N N . LEU B 1 103 ? 10.661 57.484 30.770 1.00 14.23 100 LEU B N 1
ATOM 3279 C CA . LEU B 1 103 ? 11.440 58.473 30.048 1.00 14.42 100 LEU B CA 1
ATOM 3280 C C . LEU B 1 103 ? 11.963 59.652 30.899 1.00 15.07 100 LEU B C 1
ATOM 3281 O O . LEU B 1 103 ? 12.430 60.639 30.331 1.00 14.66 100 LEU B O 1
ATOM 3286 N N . THR B 1 104 ? 11.837 59.578 32.219 1.00 15.48 101 THR B N 1
ATOM 3287 C CA . THR B 1 104 ? 12.456 60.561 33.115 1.00 15.78 101 THR B CA 1
ATOM 3288 C C . THR B 1 104 ? 13.732 60.005 33.726 1.00 16.63 101 THR B C 1
ATOM 3289 O O . THR B 1 104 ? 13.791 58.834 34.130 1.00 16.24 101 THR B O 1
ATOM 3293 N N . THR B 1 105 ? 14.761 60.839 33.807 1.00 17.49 102 THR B N 1
ATOM 3294 C CA . THR B 1 105 ? 16.090 60.324 34.104 1.00 18.66 102 THR B CA 1
ATOM 3295 C C . THR B 1 105 ? 16.191 59.762 35.510 1.00 19.10 102 THR B C 1
ATOM 3296 O O . THR B 1 105 ? 17.021 58.885 35.763 1.00 20.14 102 THR B O 1
ATOM 3300 N N . THR B 1 106 ? 15.336 60.223 36.412 1.00 19.05 103 THR B N 1
ATOM 3301 C CA . THR B 1 106 ? 15.369 59.783 37.785 1.00 19.42 103 THR B CA 1
ATOM 3302 C C . THR B 1 106 ? 14.506 58.568 38.100 1.00 19.75 103 THR B C 1
ATOM 3303 O O . THR B 1 106 ? 14.577 58.061 39.219 1.00 19.52 103 THR B O 1
ATOM 3307 N N . SER B 1 107 ? 13.754 58.048 37.127 1.00 18.89 104 SER B N 1
ATOM 3308 C CA . SER B 1 107 ? 12.915 56.868 37.365 1.00 18.84 104 SER B CA 1
ATOM 3309 C C . SER B 1 107 ? 13.783 55.634 37.416 1.00 18.74 104 SER B C 1
ATOM 3310 O O . SER B 1 107 ? 14.746 55.524 36.653 1.00 18.36 104 SER B O 1
ATOM 3313 N N . ALA B 1 108 ? 13.447 54.722 38.324 1.00 19.10 105 ALA B N 1
ATOM 3314 C CA . ALA B 1 108 ? 14.095 53.421 38.405 1.00 18.85 105 ALA B CA 1
ATOM 3315 C C . ALA B 1 108 ? 13.916 52.637 37.091 1.00 19.05 105 ALA B C 1
ATOM 3316 O O . ALA B 1 108 ? 14.747 51.809 36.757 1.00 18.60 105 ALA B O 1
ATOM 3318 N N . ASP B 1 109 ? 12.856 52.943 36.325 1.00 18.48 106 ASP B N 1
ATOM 3319 C CA . ASP B 1 109 ? 12.546 52.250 35.084 1.00 18.15 106 ASP B CA 1
ATOM 3320 C C . ASP B 1 109 ? 12.937 53.017 33.798 1.00 17.78 106 ASP B C 1
ATOM 3321 O O . ASP B 1 109 ? 12.537 52.633 32.689 1.00 17.20 106 ASP B O 1
ATOM 3326 N N . TYR B 1 110 ? 13.707 54.093 33.957 1.00 16.83 107 TYR B N 1
ATOM 3327 C CA . TYR B 1 110 ? 14.214 54.865 32.833 1.00 16.18 107 TYR B CA 1
ATOM 3328 C C . TYR B 1 110 ? 14.840 53.952 31.771 1.00 15.88 107 TYR B C 1
ATOM 3329 O O . TYR B 1 110 ? 15.691 53.148 32.103 1.00 15.57 107 TYR B O 1
ATOM 3338 N N . ILE B 1 111 ? 14.437 54.116 30.513 1.00 15.38 108 ILE B N 1
ATOM 3339 C CA . ILE B 1 111 ? 14.992 53.343 29.375 1.00 15.36 108 ILE B CA 1
ATOM 3340 C C . ILE B 1 111 ? 16.009 54.143 28.547 1.00 15.30 108 ILE B C 1
ATOM 3341 O O . ILE B 1 111 ? 16.346 53.790 27.437 1.00 15.56 108 ILE B O 1
ATOM 3346 N N . GLY B 1 112 ? 16.525 55.216 29.124 1.00 15.88 109 GLY B N 1
ATOM 3347 C CA . GLY B 1 112 ? 17.504 56.081 28.452 1.00 16.45 109 GLY B CA 1
ATOM 3348 C C . GLY B 1 112 ? 18.599 55.333 27.729 1.00 16.47 109 GLY B C 1
ATOM 3349 O O . GLY B 1 112 ? 18.892 55.619 26.583 1.00 17.47 109 GLY B O 1
ATOM 3350 N N . PRO B 1 113 ? 19.203 54.352 28.398 1.00 16.86 110 PRO B N 1
ATOM 3351 C CA . PRO B 1 113 ? 20.286 53.660 27.716 1.00 16.18 110 PRO B CA 1
ATOM 3352 C C . PRO B 1 113 ? 19.853 52.859 26.494 1.00 14.63 110 PRO B C 1
ATOM 3353 O O . PRO B 1 113 ? 20.637 52.767 25.551 1.00 14.88 110 PRO B O 1
ATOM 3357 N N . ILE B 1 114 ? 18.656 52.265 26.506 1.00 13.40 111 ILE B N 1
ATOM 3358 C CA . ILE B 1 114 ? 18.123 51.584 25.324 1.00 14.42 111 ILE B CA 1
ATOM 3359 C C . ILE B 1 114 ? 17.987 52.591 24.173 1.00 14.42 111 ILE B C 1
ATOM 3360 O O . ILE B 1 114 ? 18.489 52.365 23.051 1.00 14.81 111 ILE B O 1
ATOM 3365 N N . VAL B 1 115 ? 17.346 53.726 24.467 1.00 14.88 112 VAL B N 1
ATOM 3366 C CA . VAL B 1 115 ? 17.103 54.765 23.448 1.00 14.16 112 VAL B CA 1
ATOM 3367 C C . VAL B 1 115 ? 18.440 55.317 22.908 1.00 14.98 112 VAL B C 1
ATOM 3368 O O . VAL B 1 115 ? 18.601 55.475 21.681 1.00 15.87 112 VAL B O 1
ATOM 3372 N N . GLU B 1 116 ? 19.405 55.546 23.803 1.00 16.13 113 GLU B N 1
ATOM 3373 C CA . GLU B 1 116 ? 20.742 56.041 23.429 1.00 16.93 113 GLU B CA 1
ATOM 3374 C C . GLU B 1 116 ? 21.486 55.058 22.530 1.00 16.49 113 GLU B C 1
ATOM 3375 O O . GLU B 1 116 ? 22.020 55.431 21.475 1.00 15.86 113 GLU B O 1
ATOM 3381 N N . HIS B 1 117 ? 21.517 53.795 22.934 1.00 16.24 114 HIS B N 1
ATOM 3382 C CA . HIS B 1 117 ? 22.129 52.795 22.115 1.00 15.60 114 HIS B CA 1
ATOM 3383 C C . HIS B 1 117 ? 21.489 52.792 20.719 1.00 16.07 114 HIS B C 1
ATOM 3384 O O . HIS B 1 117 ? 22.190 52.690 19.685 1.00 14.56 114 HIS B O 1
ATOM 3391 N N . GLN B 1 118 ? 20.155 52.898 20.682 1.00 15.03 115 GLN B N 1
ATOM 3392 C CA . GLN B 1 118 ? 19.442 52.908 19.406 1.00 15.74 115 GLN B CA 1
ATOM 3393 C C . GLN B 1 118 ? 19.752 54.147 18.566 1.00 15.80 115 GLN B C 1
ATOM 3394 O O . GLN B 1 118 ? 19.884 54.045 17.349 1.00 14.72 115 GLN B O 1
ATOM 3400 N N . TYR B 1 119 ? 19.837 55.331 19.179 1.00 15.46 116 TYR B N 1
ATOM 3401 C CA . TYR B 1 119 ? 20.130 56.491 18.364 1.00 15.36 116 TYR B CA 1
ATOM 3402 C C . TYR B 1 119 ? 21.582 56.577 17.917 1.00 15.39 116 TYR B C 1
ATOM 3403 O O . TYR B 1 119 ? 21.860 57.193 16.893 1.00 15.02 116 TYR B O 1
ATOM 3412 N N . LEU B 1 120 ? 22.483 55.946 18.655 1.00 14.77 117 LEU B N 1
ATOM 3413 C CA . LEU B 1 120 ? 23.899 55.894 18.256 1.00 15.39 117 LEU B CA 1
ATOM 3414 C C . LEU B 1 120 ? 24.147 54.999 17.041 1.00 15.60 117 LEU B C 1
ATOM 3415 O O . LEU B 1 120 ? 25.245 55.020 16.455 1.00 16.86 117 LEU B O 1
ATOM 3420 N N . GLN B 1 121 ? 23.163 54.185 16.700 1.00 15.73 118 GLN B N 1
ATOM 3421 C CA . GLN B 1 121 ? 23.188 53.377 15.483 1.00 16.20 118 GLN B CA 1
ATOM 3422 C C . GLN B 1 121 ? 22.626 54.058 14.241 1.00 15.41 118 GLN B C 1
ATOM 3423 O O . GLN B 1 121 ? 22.696 53.485 13.165 1.00 15.31 118 GLN B O 1
ATOM 3429 N N . TRP B 1 122 ? 22.067 55.264 14.371 1.00 14.70 119 TRP B N 1
ATOM 3430 C CA . TRP B 1 122 ? 21.331 55.928 13.291 1.00 14.48 119 TRP B CA 1
ATOM 3431 C C . TRP B 1 122 ? 22.108 55.984 11.993 1.00 14.86 119 TRP B C 1
ATOM 3432 O O . TRP B 1 122 ? 21.578 55.681 10.928 1.00 13.99 119 TRP B O 1
ATOM 3443 N N . ASP B 1 123 ? 23.362 56.376 12.082 1.00 15.64 120 ASP B N 1
ATOM 3444 C CA . ASP B 1 123 ? 24.196 56.523 10.888 1.00 17.32 120 ASP B CA 1
ATOM 3445 C C . ASP B 1 123 ? 24.772 55.237 10.317 1.00 1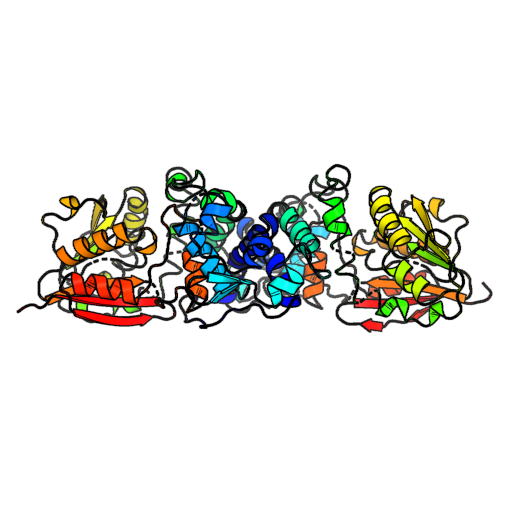6.92 120 ASP B C 1
ATOM 3446 O O . ASP B 1 123 ? 25.301 55.245 9.199 1.00 16.51 120 ASP B O 1
ATOM 3451 N N . ASN B 1 124 ? 24.666 54.146 11.075 1.00 15.80 121 ASN B N 1
ATOM 3452 C CA . ASN B 1 124 ? 25.144 52.850 10.628 1.00 15.69 121 ASN B CA 1
ATOM 3453 C C . ASN B 1 124 ? 24.243 52.182 9.603 1.00 14.70 121 ASN B C 1
ATOM 3454 O O . ASN B 1 124 ? 24.714 51.542 8.671 1.00 14.39 121 ASN B O 1
ATOM 3459 N N . TRP B 1 125 ? 22.937 52.330 9.783 1.00 13.81 122 TRP B N 1
ATOM 3460 C CA . TRP B 1 125 ? 21.962 51.632 8.934 1.00 13.82 122 TRP B CA 1
ATOM 3461 C C . TRP B 1 125 ? 21.976 52.026 7.461 1.00 14.67 122 TRP B C 1
ATOM 3462 O O . TRP B 1 125 ? 21.822 51.158 6.618 1.00 15.79 122 TRP B O 1
ATOM 3473 N N . PRO B 1 126 ? 22.208 53.317 7.136 1.00 15.02 123 PRO B N 1
ATOM 3474 C CA . PRO B 1 126 ? 22.319 53.670 5.719 1.00 15.93 123 PRO B CA 1
ATOM 3475 C C . PRO B 1 126 ? 23.590 53.173 5.069 1.00 15.11 123 PRO B C 1
ATOM 3476 O O . PRO B 1 126 ? 23.748 53.358 3.869 1.00 15.16 123 PRO B O 1
ATOM 3480 N N . ARG B 1 127 ? 24.474 52.560 5.847 1.00 14.04 124 ARG B N 1
ATOM 3481 C CA . ARG B 1 127 ? 25.724 52.006 5.321 1.00 14.39 124 ARG B CA 1
ATOM 3482 C C . ARG B 1 127 ? 25.669 50.509 5.041 1.00 13.05 124 ARG B C 1
ATOM 3483 O O . ARG B 1 127 ? 26.693 49.859 4.869 1.00 13.23 124 ARG B O 1
ATOM 3491 N N . LEU B 1 128 ? 24.460 49.966 4.964 1.00 13.45 125 LEU B N 1
ATOM 3492 C CA . LEU B 1 128 ? 24.239 48.571 4.623 1.00 13.21 125 LEU B CA 1
ATOM 3493 C C . LEU B 1 128 ? 25.013 48.104 3.408 1.00 13.11 125 LEU B C 1
ATOM 3494 O O . LEU B 1 128 ? 25.524 46.989 3.427 1.00 13.87 125 LEU B O 1
ATOM 3499 N N . GLY B 1 129 ? 25.064 48.937 2.355 1.00 12.19 126 GLY B N 1
ATOM 3500 C CA . GLY B 1 129 ? 25.796 48.629 1.112 1.00 12.85 126 GLY B CA 1
ATOM 3501 C C . GLY B 1 129 ? 27.286 48.359 1.337 1.00 12.67 126 GLY B C 1
ATOM 3502 O O . GLY B 1 129 ? 27.883 47.433 0.764 1.00 12.71 126 GLY B O 1
ATOM 3503 N N . GLU B 1 130 ? 27.886 49.168 2.195 1.00 13.04 127 GLU B N 1
ATOM 3504 C CA A GLU B 1 130 ? 29.279 48.981 2.589 0.50 12.96 127 GLU B CA 1
ATOM 3505 C CA B GLU B 1 130 ? 29.286 48.984 2.583 0.50 13.22 127 GLU B CA 1
ATOM 3506 C C . GLU B 1 130 ? 29.495 47.714 3.416 1.00 12.58 127 GLU B C 1
ATOM 3507 O O . GLU B 1 130 ? 30.452 46.968 3.201 1.00 11.81 127 GLU B O 1
ATOM 3518 N N . ILE B 1 131 ? 28.634 47.494 4.398 1.00 10.80 128 ILE B N 1
ATOM 3519 C CA . ILE B 1 131 ? 28.712 46.296 5.239 1.00 10.67 128 ILE B CA 1
ATOM 3520 C C . ILE B 1 131 ? 28.599 45.011 4.442 1.00 10.71 128 ILE B C 1
ATOM 3521 O O . ILE B 1 131 ? 29.332 44.006 4.682 1.00 12.25 128 ILE B O 1
ATOM 3526 N N . LEU B 1 132 ? 27.695 45.023 3.480 1.00 10.70 129 LEU B N 1
ATOM 3527 C CA . LEU B 1 132 ? 27.423 43.822 2.692 1.00 12.25 129 LEU B CA 1
ATOM 3528 C C . LEU B 1 132 ? 28.635 43.449 1.848 1.00 12.96 129 LEU B C 1
ATOM 3529 O O . LEU B 1 132 ? 28.833 42.289 1.541 1.00 13.78 129 LEU B O 1
ATOM 3534 N N . ARG B 1 133 ? 29.421 44.445 1.485 1.00 13.64 130 ARG B N 1
ATOM 3535 C CA . ARG B 1 133 ? 30.566 44.270 0.603 1.00 15.29 130 ARG B CA 1
ATOM 3536 C C . ARG B 1 133 ? 31.875 44.159 1.363 1.00 15.81 130 ARG B C 1
ATOM 3537 O O . ARG B 1 133 ? 32.915 44.060 0.751 1.00 16.02 130 ARG B O 1
ATOM 3545 N N . SER B 1 134 ? 31.832 44.159 2.690 1.00 16.73 131 SER B N 1
ATOM 3546 C CA . SER B 1 134 ? 33.060 44.124 3.488 1.00 17.11 131 SER B CA 1
ATOM 3547 C C . SER B 1 134 ? 33.267 42.769 4.179 1.00 17.06 131 SER B C 1
ATOM 3548 O O . SER B 1 134 ? 32.400 42.279 4.874 1.00 16.15 131 SER B O 1
ATOM 3551 N N . GLU B 1 135 ? 34.448 42.188 3.984 1.00 18.09 132 GLU B N 1
ATOM 3552 C CA . GLU B 1 135 ? 34.864 40.975 4.715 1.00 19.41 132 GLU B CA 1
ATOM 3553 C C . GLU B 1 135 ? 35.405 41.288 6.115 1.00 18.90 132 GLU B C 1
ATOM 3554 O O . GLU B 1 135 ? 35.601 40.387 6.922 1.00 18.69 132 GLU B O 1
ATOM 3560 N N . LYS B 1 136 ? 35.678 42.561 6.382 1.00 18.91 133 LYS B N 1
ATOM 3561 C CA . LYS B 1 136 ? 36.321 42.972 7.617 1.00 19.22 133 LYS B CA 1
ATOM 3562 C C . LYS B 1 136 ? 35.428 43.929 8.408 1.00 17.95 133 LYS B C 1
ATOM 3563 O O . LYS B 1 136 ? 34.534 44.568 7.832 1.00 17.21 133 LYS B O 1
ATOM 3569 N N . PRO B 1 137 ? 35.668 44.048 9.723 1.00 17.14 134 PRO B N 1
ATOM 3570 C CA . PRO B 1 137 ? 34.849 44.975 10.489 1.00 17.28 134 PRO B CA 1
ATOM 3571 C C . PRO B 1 137 ? 34.992 46.412 10.013 1.00 16.47 134 PRO B C 1
ATOM 3572 O O . PRO B 1 137 ? 36.088 46.846 9.624 1.00 15.53 134 PRO B O 1
ATOM 3576 N N . LEU B 1 138 ? 33.904 47.148 10.092 1.00 15.81 135 LEU B N 1
ATOM 3577 C CA . LEU B 1 138 ? 33.930 48.560 9.822 1.00 15.63 135 LEU B CA 1
ATOM 3578 C C . LEU B 1 138 ? 34.060 49.310 11.137 1.00 15.05 135 LEU B C 1
ATOM 3579 O O . LEU B 1 138 ? 33.796 48.760 12.219 1.00 14.34 135 LEU B O 1
ATOM 3584 N N . ALA B 1 139 ? 34.430 50.584 11.037 1.00 15.56 136 ALA B N 1
ATOM 3585 C CA . ALA B 1 139 ? 34.746 51.403 12.221 1.00 15.23 136 ALA B CA 1
ATOM 3586 C C . ALA B 1 139 ? 33.550 51.574 13.170 1.00 15.86 136 ALA B C 1
ATOM 3587 O O . ALA B 1 139 ? 33.718 51.684 14.384 1.00 15.76 136 ALA B O 1
ATOM 3589 N N . PHE B 1 140 ? 32.335 51.576 12.638 1.00 16.00 137 PHE B N 1
ATOM 3590 C CA . PHE B 1 140 ? 31.173 51.736 13.517 1.00 16.81 137 PHE B CA 1
ATOM 3591 C C . PHE B 1 140 ? 30.723 50.416 14.126 1.00 16.63 137 PHE B C 1
ATOM 3592 O O . PHE B 1 140 ? 29.883 50.406 15.026 1.00 18.02 137 PHE B O 1
ATOM 3600 N N . GLN B 1 141 ? 31.228 49.286 13.641 1.00 15.72 138 GLN B N 1
ATOM 3601 C CA . GLN B 1 141 ? 30.794 47.996 14.196 1.00 15.39 138 GLN B CA 1
ATOM 3602 C C . GLN B 1 141 ? 31.368 47.789 15.601 1.00 16.29 138 GLN B C 1
ATOM 3603 O O . GLN B 1 141 ? 32.410 48.372 15.921 1.00 16.96 138 GLN B O 1
ATOM 3609 N N . GLN B 1 142 ? 30.669 47.010 16.437 1.00 16.33 139 GLN B N 1
ATOM 3610 C CA . GLN B 1 142 ? 30.967 46.965 17.880 1.00 17.93 139 GLN B CA 1
ATOM 3611 C C . GLN B 1 142 ? 32.426 46.694 18.188 1.00 18.42 139 GLN B C 1
ATOM 3612 O O . GLN B 1 142 ? 33.004 47.346 19.059 1.00 18.53 139 GLN B O 1
ATOM 3618 N N . GLU B 1 143 ? 33.024 45.742 17.476 1.00 18.65 140 GLU B N 1
ATOM 3619 C CA . GLU B 1 143 ? 34.380 45.311 17.807 1.00 19.31 140 GLU B CA 1
ATOM 3620 C C . GLU B 1 143 ? 35.400 46.425 17.601 1.00 19.50 140 GLU B C 1
ATOM 3621 O O . GLU B 1 143 ? 36.493 46.360 18.172 1.00 19.18 140 GLU B O 1
ATOM 3627 N N . SER B 1 144 ? 35.066 47.432 16.785 1.00 18.73 141 SER B N 1
ATOM 3628 C CA . SER B 1 144 ? 35.957 48.580 16.584 1.00 18.67 141 SER B CA 1
ATOM 3629 C C . SER B 1 144 ? 35.517 49.754 17.441 1.00 17.45 141 SER B C 1
ATOM 3630 O O . SER B 1 144 ? 36.305 50.282 18.226 1.00 16.74 141 SER B O 1
ATOM 3633 N N . ARG B 1 145 ? 34.248 50.133 17.315 1.00 16.45 142 ARG B N 1
ATOM 3634 C CA A ARG B 1 145 ? 33.723 51.306 18.015 0.50 15.88 142 ARG B CA 1
ATOM 3635 C CA B ARG B 1 145 ? 33.724 51.299 18.018 0.50 16.15 142 ARG B CA 1
ATOM 3636 C C . ARG B 1 145 ? 33.925 51.205 19.519 1.00 15.86 142 ARG B C 1
ATOM 3637 O O . ARG B 1 145 ? 34.372 52.160 20.144 1.00 15.73 142 ARG B O 1
ATOM 3652 N N . PHE B 1 146 ? 33.629 50.046 20.092 1.00 16.68 143 PHE B N 1
ATOM 3653 C CA . PHE B 1 146 ? 33.706 49.900 21.542 1.00 18.04 143 PHE B CA 1
ATOM 3654 C C . PHE B 1 146 ? 35.137 49.899 22.089 1.00 19.16 143 PHE B C 1
ATOM 3655 O O . PHE B 1 146 ? 35.317 50.067 23.288 1.00 20.57 143 PHE B O 1
ATOM 3663 N N . ALA B 1 147 ? 36.145 49.775 21.224 1.00 19.28 144 ALA B N 1
ATOM 3664 C CA . ALA B 1 147 ? 37.545 49.989 21.608 1.00 19.21 144 ALA B CA 1
ATOM 3665 C C . ALA B 1 147 ? 37.912 51.465 21.740 1.00 20.02 144 ALA B C 1
ATOM 3666 O O . ALA B 1 147 ? 38.953 51.804 22.336 1.00 19.81 144 ALA B O 1
ATOM 3668 N N . HIS B 1 148 ? 37.112 52.336 21.117 1.00 19.52 145 HIS B N 1
ATOM 3669 C CA . HIS B 1 148 ? 37.426 53.766 21.013 1.00 19.92 145 HIS B CA 1
ATOM 3670 C C . HIS B 1 148 ? 36.335 54.709 21.515 1.00 19.58 145 HIS B C 1
ATOM 3671 O O . HIS B 1 148 ? 36.624 55.888 21.705 1.00 18.90 145 HIS B O 1
ATOM 3678 N N . ASP B 1 149 ? 35.103 54.195 21.700 1.00 18.73 146 ASP B N 1
ATOM 3679 C CA . ASP B 1 149 ? 33.916 55.013 22.046 1.00 18.56 146 ASP B CA 1
ATOM 3680 C C . ASP B 1 149 ? 33.265 54.444 23.313 1.00 18.27 146 ASP B C 1
ATOM 3681 O O . ASP B 1 149 ? 32.387 53.575 23.257 1.00 16.59 146 ASP B O 1
ATOM 3686 N N . THR B 1 150 ? 33.714 54.944 24.460 1.00 18.50 147 THR B N 1
ATOM 3687 C CA . THR B 1 150 ? 33.303 54.407 25.753 1.00 19.09 147 THR B CA 1
ATOM 3688 C C . THR B 1 150 ? 31.807 54.679 25.997 1.00 18.81 147 THR B C 1
ATOM 3689 O O . THR B 1 150 ? 31.094 53.812 26.509 1.00 19.18 147 THR B O 1
ATOM 3693 N N . ARG B 1 151 ? 31.330 55.869 25.620 1.00 18.32 148 ARG B N 1
ATOM 3694 C CA A ARG B 1 151 ? 29.894 56.178 25.721 0.50 18.22 148 ARG B CA 1
ATOM 3695 C CA B ARG B 1 151 ? 29.902 56.184 25.702 0.50 18.12 148 ARG B CA 1
ATOM 3696 C C . ARG B 1 151 ? 29.048 55.144 24.965 1.00 17.34 148 ARG B C 1
ATOM 3697 O O . ARG B 1 151 ? 28.076 54.654 25.494 1.00 16.24 148 ARG B O 1
ATOM 3712 N N . ALA B 1 152 ? 29.420 54.825 23.723 1.00 16.85 149 ALA B N 1
ATOM 3713 C CA . ALA B 1 152 ? 28.656 53.858 22.937 1.00 16.54 149 ALA B CA 1
ATOM 3714 C C . ALA B 1 152 ? 28.705 52.473 23.563 1.00 17.21 149 ALA B C 1
ATOM 3715 O O . ALA B 1 152 ? 27.680 51.797 23.635 1.00 16.18 149 ALA B O 1
ATOM 3717 N N . ARG B 1 153 ? 29.893 52.043 23.990 1.00 16.24 150 ARG B N 1
ATOM 3718 C CA . ARG B 1 153 ? 30.040 50.751 24.661 1.00 16.74 150 ARG B CA 1
ATOM 3719 C C . ARG B 1 153 ? 29.130 50.631 25.892 1.00 16.53 150 ARG B C 1
ATOM 3720 O O . ARG B 1 153 ? 28.410 49.622 26.062 1.00 16.76 150 ARG B O 1
ATOM 3728 N N . ASP B 1 154 ? 29.155 51.662 26.736 1.00 16.48 151 ASP B N 1
ATOM 3729 C CA . ASP B 1 154 ? 28.367 51.669 27.967 1.00 16.88 151 ASP B CA 1
ATOM 3730 C C . ASP B 1 154 ? 26.843 51.729 27.731 1.00 16.60 151 ASP B C 1
ATOM 3731 O O . ASP B 1 154 ? 26.093 51.070 28.439 1.00 16.04 151 ASP B O 1
ATOM 3736 N N . ALA B 1 155 ? 26.395 52.506 26.747 1.00 16.15 152 ALA B N 1
ATOM 3737 C CA . ALA B 1 155 ? 24.963 52.534 26.388 1.00 16.68 152 ALA B CA 1
ATOM 3738 C C . ALA B 1 155 ? 24.526 51.131 25.954 1.00 16.17 152 ALA B C 1
ATOM 3739 O O . ALA B 1 155 ? 23.489 50.622 26.400 1.00 16.80 152 ALA B O 1
ATOM 3741 N N . PHE B 1 156 ? 25.322 50.496 25.106 1.00 15.92 153 PHE B N 1
ATOM 3742 C CA . PHE B 1 156 ? 25.002 49.128 24.681 1.00 17.51 153 PHE B CA 1
ATOM 3743 C C . PHE B 1 156 ? 24.885 48.168 25.891 1.00 17.56 153 PHE B C 1
ATOM 3744 O O . PHE B 1 156 ? 23.890 47.470 26.055 1.00 16.65 153 PHE B O 1
ATOM 3752 N N . ASN B 1 157 ? 25.904 48.152 26.749 1.00 18.57 154 ASN B N 1
ATOM 3753 C CA . ASN B 1 157 ? 25.901 47.237 27.891 1.00 18.65 154 ASN B CA 1
ATOM 3754 C C . ASN B 1 157 ? 24.709 47.475 28.824 1.00 18.58 154 ASN B C 1
ATOM 3755 O O . ASN B 1 157 ? 23.986 46.542 29.175 1.00 18.96 154 ASN B O 1
ATOM 3760 N N . ASP B 1 158 ? 24.481 48.726 29.208 1.00 19.05 155 ASP B N 1
ATOM 3761 C CA . ASP B 1 158 ? 23.330 49.073 30.070 1.00 18.88 155 ASP B CA 1
ATOM 3762 C C . ASP B 1 158 ? 22.001 48.748 29.376 1.00 18.65 155 ASP B C 1
ATOM 3763 O O . ASP B 1 158 ? 21.046 48.306 30.008 1.00 17.41 155 ASP B O 1
ATOM 3768 N N . ALA B 1 159 ? 21.964 48.889 28.048 1.00 17.97 156 ALA B N 1
ATOM 3769 C CA . ALA B 1 159 ? 20.771 48.530 27.296 1.00 17.89 156 ALA B CA 1
ATOM 3770 C C . ALA B 1 159 ? 20.525 47.018 27.341 1.00 17.68 156 ALA B C 1
ATOM 3771 O O . ALA B 1 159 ? 19.407 46.569 27.569 1.00 16.22 156 ALA B O 1
ATOM 3781 N N . VAL B 1 161 ? 21.475 44.953 29.618 1.00 17.98 158 VAL B N 1
ATOM 3782 C CA . VAL B 1 161 ? 21.136 44.600 30.978 1.00 18.65 158 VAL B CA 1
ATOM 3783 C C . VAL B 1 161 ? 19.636 44.652 31.148 1.00 19.43 158 VAL B C 1
ATOM 3784 O O . VAL B 1 161 ? 19.051 43.729 31.692 1.00 20.02 158 VAL B O 1
ATOM 3788 N N . ARG B 1 162 ? 19.023 45.728 30.668 1.00 19.86 159 ARG B N 1
ATOM 3789 C CA . ARG B 1 162 ? 17.586 45.918 30.828 1.00 20.95 159 ARG B CA 1
ATOM 3790 C C . ARG B 1 162 ? 16.764 44.973 29.920 1.00 20.68 159 ARG B C 1
ATOM 3791 O O . ARG B 1 162 ? 15.748 44.420 30.332 1.00 20.13 159 ARG B O 1
ATOM 3799 N N . LEU B 1 163 ? 17.216 44.793 28.687 1.00 20.56 160 LEU B N 1
ATOM 3800 C CA . LEU B 1 163 ? 16.509 43.989 27.702 1.00 21.16 160 LEU B CA 1
ATOM 3801 C C . LEU B 1 163 ? 16.626 42.466 27.998 1.00 22.14 160 LEU B C 1
ATOM 3802 O O . LEU B 1 163 ? 15.813 41.669 27.539 1.00 21.12 160 LEU B O 1
ATOM 3807 N N . SER B 1 164 ? 17.660 42.068 28.736 1.00 22.34 161 SER B N 1
ATOM 3808 C CA . SER B 1 164 ? 17.868 40.661 29.035 1.00 23.00 161 SER B CA 1
ATOM 3809 C C . SER B 1 164 ? 16.985 40.144 30.195 1.00 23.98 161 SER B C 1
ATOM 3810 O O . SER B 1 164 ? 16.852 38.936 30.361 1.00 22.75 161 SER B O 1
ATOM 3813 N N . GLN B 1 165 ? 16.365 41.042 30.961 1.00 24.91 162 GLN B N 1
ATOM 3814 C CA A GLN B 1 165 ? 15.757 40.654 32.238 0.50 25.90 162 GLN B CA 1
ATOM 3815 C CA B GLN B 1 165 ? 15.741 40.679 32.235 0.50 25.99 162 GLN B CA 1
ATOM 3816 C C . GLN B 1 165 ? 14.713 39.536 32.120 1.00 26.54 162 GLN B C 1
ATOM 3817 O O . GLN B 1 165 ? 14.709 38.617 32.945 1.00 27.15 162 GLN B O 1
ATOM 3828 N N . PRO B 1 166 ? 13.836 39.577 31.095 1.00 26.97 163 PRO B N 1
ATOM 3829 C CA . PRO B 1 166 ? 12.841 38.470 31.034 1.00 27.20 163 PRO B CA 1
ATOM 3830 C C . PRO B 1 166 ? 13.455 37.073 30.869 1.00 27.20 163 PRO B C 1
ATOM 3831 O O . PRO B 1 166 ? 13.016 36.112 31.522 1.00 27.91 163 PRO B O 1
ATOM 3848 N N . VAL B 1 168 ? 16.646 36.350 31.647 1.00 25.30 165 VAL B N 1
ATOM 3849 C CA . VAL B 1 168 ? 17.435 36.135 32.884 1.00 23.97 165 VAL B CA 1
ATOM 3850 C C . VAL B 1 168 ? 16.616 35.405 33.963 1.00 23.88 165 VAL B C 1
ATOM 3851 O O . VAL B 1 168 ? 17.098 34.466 34.604 1.00 22.58 165 VAL B O 1
ATOM 3855 N N . ASP B 1 169 ? 15.375 35.842 34.160 1.00 24.34 166 ASP B N 1
ATOM 3856 C CA . ASP B 1 169 ? 14.474 35.211 35.135 1.00 24.68 166 ASP B CA 1
ATOM 3857 C C . ASP B 1 169 ? 14.201 33.753 34.812 1.00 24.30 166 ASP B C 1
ATOM 3858 O O . ASP B 1 169 ? 14.138 32.922 35.703 1.00 23.95 166 ASP B O 1
ATOM 3863 N N . VAL B 1 170 ? 13.989 33.461 33.533 1.00 23.38 167 VAL B N 1
ATOM 3864 C CA . VAL B 1 170 ? 13.703 32.098 33.104 1.00 23.24 167 VAL B CA 1
ATOM 3865 C C . VAL B 1 170 ? 14.928 31.228 33.352 1.00 21.87 167 VAL B C 1
ATOM 3866 O O . VAL B 1 170 ? 14.843 30.196 34.021 1.00 21.87 167 VAL B O 1
ATOM 3870 N N . VAL B 1 171 ? 16.086 31.684 32.883 1.00 21.08 168 VAL B N 1
ATOM 3871 C CA . VAL B 1 171 ? 17.323 30.942 33.107 1.00 20.62 168 VAL B CA 1
ATOM 3872 C C . VAL B 1 171 ? 17.632 30.681 34.587 1.00 20.98 168 VAL B C 1
ATOM 3873 O O . VAL B 1 171 ? 18.035 29.581 34.957 1.00 20.01 168 VAL B O 1
ATOM 3877 N N . SER B 1 172 ? 17.431 31.682 35.431 1.00 22.10 169 SER B N 1
ATOM 3878 C CA . SER B 1 172 ? 17.742 31.554 36.864 1.00 22.80 169 SER B CA 1
ATOM 3879 C C . SER B 1 172 ? 16.915 30.478 37.585 1.00 23.39 169 SER B C 1
ATOM 3880 O O . SER B 1 172 ? 17.350 29.911 38.590 1.00 23.24 169 SER B O 1
ATOM 3883 N N . GLU B 1 173 ? 15.731 30.182 37.060 1.00 24.09 170 GLU B N 1
ATOM 3884 C CA . GLU B 1 173 ? 14.827 29.201 37.683 1.00 25.19 170 GLU B CA 1
ATOM 3885 C C . GLU B 1 173 ? 15.009 27.759 37.195 1.00 23.96 170 GLU B C 1
ATOM 3886 O O . GLU B 1 173 ? 14.255 26.891 37.605 1.00 23.35 170 GLU B O 1
ATOM 3892 N N . LEU B 1 174 ? 15.990 27.505 36.324 1.00 22.85 171 LEU B N 1
ATOM 3893 C CA . LEU B 1 174 ? 16.213 26.167 35.781 1.00 22.00 171 LEU B CA 1
ATOM 3894 C C . LEU B 1 174 ? 16.682 25.192 36.840 1.00 21.69 171 LEU B C 1
ATOM 3895 O O . LEU B 1 174 ? 17.430 25.566 37.731 1.00 20.92 171 LEU B O 1
ATOM 3900 N N . GLY B 1 175 ? 16.292 23.925 36.684 1.00 21.98 172 GLY B N 1
ATOM 3901 C CA . GLY B 1 175 ? 16.567 22.888 37.675 1.00 22.18 172 GLY B CA 1
ATOM 3902 C C . GLY B 1 175 ? 18.002 22.376 37.711 1.00 22.60 172 GLY B C 1
ATOM 3903 O O . GLY B 1 175 ? 18.406 21.806 38.712 1.00 22.09 172 GLY B O 1
ATOM 3904 N N . VAL B 1 176 ? 18.767 22.565 36.630 1.00 22.59 173 VAL B N 1
ATOM 3905 C CA . VAL B 1 176 ? 20.180 22.151 36.605 1.00 22.62 173 VAL B CA 1
ATOM 3906 C C . VAL B 1 176 ? 21.002 22.842 37.686 1.00 23.29 173 VAL B C 1
ATOM 3907 O O . VAL B 1 176 ? 22.058 22.341 38.073 1.00 24.11 173 VAL B O 1
ATOM 3911 N N . PHE B 1 177 ? 20.555 24.016 38.134 1.00 22.72 174 PHE B N 1
ATOM 3912 C CA . PHE B 1 177 ? 21.298 24.763 39.134 1.00 22.80 174 PHE B CA 1
ATOM 3913 C C . PHE B 1 177 ? 21.047 24.241 40.534 1.00 23.75 174 PHE B C 1
ATOM 3914 O O . PHE B 1 177 ? 21.910 24.404 41.389 1.00 23.95 174 PHE B O 1
ATOM 3922 N N . ALA B 1 178 ? 19.890 23.603 40.752 1.00 24.78 175 ALA B N 1
ATOM 3923 C CA . ALA B 1 178 ? 19.501 23.090 42.084 1.00 25.17 175 ALA B CA 1
ATOM 3924 C C . ALA B 1 178 ? 20.608 22.286 42.719 1.00 25.29 175 ALA B C 1
ATOM 3925 O O . ALA B 1 178 ? 20.805 22.359 43.918 1.00 26.28 175 ALA B O 1
ATOM 3927 N N . ARG B 1 179 ? 21.317 21.508 41.911 1.00 25.92 176 ARG B N 1
ATOM 3928 C CA . ARG B 1 179 ? 22.320 20.593 42.415 1.00 26.02 176 ARG B CA 1
ATOM 3929 C C . ARG B 1 179 ? 23.760 20.812 41.881 1.00 24.63 176 ARG B C 1
ATOM 3930 O O . ARG B 1 179 ? 24.640 19.988 42.085 1.00 25.13 176 ARG B O 1
ATOM 3938 N N . ALA B 1 180 ? 24.006 21.949 41.253 1.00 22.57 177 ALA B N 1
ATOM 3939 C CA . ALA B 1 180 ? 25.363 22.357 40.859 1.00 20.86 177 ALA B CA 1
ATOM 3940 C C . ALA B 1 180 ? 26.095 23.088 42.009 1.00 19.12 177 ALA B C 1
ATOM 3941 O O . ALA B 1 180 ? 25.463 23.472 43.000 1.00 17.68 177 ALA B O 1
ATOM 3943 N N . ARG B 1 181 ? 27.415 23.241 41.851 1.00 17.96 178 ARG B N 1
ATOM 3944 C CA . ARG B 1 181 ? 28.258 24.128 42.670 1.00 17.72 178 ARG B CA 1
ATOM 3945 C C . ARG B 1 181 ? 28.969 25.251 41.874 1.00 17.36 178 ARG B C 1
ATOM 3946 O O . ARG B 1 181 ? 29.214 26.341 42.409 1.00 17.55 178 ARG B O 1
ATOM 3948 N N . THR B 1 182 ? 29.312 24.995 40.612 1.00 16.38 179 THR B N 1
ATOM 3949 C CA . THR B 1 182 ? 30.108 25.957 39.832 1.00 15.26 179 THR B CA 1
ATOM 3950 C C . THR B 1 182 ? 29.497 26.252 38.476 1.00 14.34 179 THR B C 1
ATOM 3951 O O . THR B 1 182 ? 28.960 25.353 37.813 1.00 14.51 179 THR B O 1
ATOM 3955 N N . VAL B 1 183 ? 29.607 27.504 38.058 1.00 13.70 180 VAL B N 1
ATOM 3956 C CA . VAL B 1 183 ? 29.033 27.963 36.795 1.00 13.72 180 VAL B CA 1
ATOM 3957 C C . VAL B 1 183 ? 30.051 28.813 36.020 1.00 14.04 180 VAL B C 1
ATOM 3958 O O . VAL B 1 183 ? 30.722 29.659 36.594 1.00 14.56 180 VAL B O 1
ATOM 3962 N N . ILE B 1 184 ? 30.158 28.580 34.710 1.00 14.87 181 ILE B N 1
ATOM 3963 C CA . ILE B 1 184 ? 30.928 29.452 33.825 1.00 15.29 181 ILE B CA 1
ATOM 3964 C C . ILE B 1 184 ? 30.007 30.094 32.783 1.00 15.92 181 ILE B C 1
ATOM 3965 O O . ILE B 1 184 ? 29.285 29.410 32.058 1.00 14.82 181 ILE B O 1
ATOM 3970 N N . ASP B 1 185 ? 30.083 31.421 32.684 1.00 16.77 182 ASP B N 1
ATOM 3971 C CA . ASP B 1 185 ? 29.268 32.194 31.770 1.00 18.35 182 ASP B CA 1
ATOM 3972 C C . ASP B 1 185 ? 30.203 32.684 30.654 1.00 18.70 182 ASP B C 1
ATOM 3973 O O . ASP B 1 185 ? 31.004 33.618 30.865 1.00 19.27 182 ASP B O 1
ATOM 3978 N N . LEU B 1 186 ? 30.115 32.044 29.491 1.00 18.10 183 LEU B N 1
ATOM 3979 C CA . LEU B 1 186 ? 30.983 32.337 28.355 1.00 18.14 183 LEU B CA 1
ATOM 3980 C C . LEU B 1 186 ? 30.392 33.483 27.555 1.00 19.38 183 LEU B C 1
ATOM 3981 O O . LEU B 1 186 ? 29.195 33.474 27.242 1.00 18.35 183 LEU B O 1
ATOM 3986 N N . ALA B 1 187 ? 31.235 34.451 27.208 1.00 19.35 184 ALA B N 1
ATOM 3987 C CA . ALA B 1 187 ? 30.826 35.674 26.517 1.00 20.95 184 ALA B CA 1
ATOM 3988 C C . ALA B 1 187 ? 29.737 36.304 27.346 1.00 22.03 184 ALA B C 1
ATOM 3989 O O . ALA B 1 187 ? 28.752 36.740 26.819 1.00 22.49 184 ALA B O 1
ATOM 3991 N N . GLY B 1 188 ? 29.907 36.283 28.665 1.00 23.53 185 GLY B N 1
ATOM 3992 C CA . GLY B 1 188 ? 28.831 36.654 29.590 1.00 24.28 185 GLY B CA 1
ATOM 3993 C C . GLY B 1 188 ? 28.607 38.152 29.612 1.00 24.99 185 GLY B C 1
ATOM 3994 O O . GLY B 1 188 ? 27.499 38.610 29.875 1.00 26.09 185 GLY B O 1
ATOM 3995 N N . GLY B 1 189 ? 29.663 38.911 29.365 1.00 24.95 186 GLY B N 1
ATOM 3996 C CA . GLY B 1 189 ? 29.538 40.368 29.171 1.00 25.13 186 GLY B CA 1
ATOM 3997 C C . GLY B 1 189 ? 29.045 41.042 30.439 1.00 24.14 186 GLY B C 1
ATOM 3998 O O . GLY B 1 189 ? 29.658 40.914 31.487 1.00 24.45 186 GLY B O 1
ATOM 3999 N N . HIS B 1 190 ? 27.902 41.698 30.365 1.00 23.06 187 HIS B N 1
ATOM 4000 C CA . HIS B 1 190 ? 27.355 42.358 31.538 1.00 23.21 187 HIS B CA 1
ATOM 4001 C C . HIS B 1 190 ? 27.077 41.397 32.715 1.00 22.24 187 HIS B C 1
ATOM 4002 O O . HIS B 1 190 ? 26.942 41.830 33.839 1.00 22.73 187 HIS B O 1
ATOM 4009 N N . GLY B 1 191 ? 26.959 40.107 32.449 1.00 21.72 188 GLY B N 1
ATOM 4010 C CA . GLY B 1 191 ? 26.901 39.104 33.522 1.00 20.83 188 GLY B CA 1
ATOM 4011 C C . GLY B 1 191 ? 25.588 38.988 34.274 1.00 20.00 188 GLY B C 1
ATOM 4012 O O . GLY B 1 191 ? 25.533 38.326 35.298 1.00 18.69 188 GLY B O 1
ATOM 4013 N N . THR B 1 192 ? 24.529 39.606 33.772 1.00 18.37 189 THR B N 1
ATOM 4014 C CA . THR B 1 192 ? 23.241 39.607 34.480 1.00 18.45 189 THR B CA 1
ATOM 4015 C C . THR B 1 192 ? 22.637 38.219 34.642 1.00 17.39 189 THR B C 1
ATOM 4016 O O . THR B 1 192 ? 22.024 37.936 35.654 1.00 16.87 189 THR B O 1
ATOM 4020 N N . TYR B 1 193 ? 22.843 37.329 33.672 1.00 16.68 190 TYR B N 1
ATOM 4021 C CA . TYR B 1 193 ? 22.314 35.978 33.797 1.00 16.50 190 TYR B CA 1
ATOM 4022 C C . TYR B 1 193 ? 22.955 35.235 34.976 1.00 16.39 190 TYR B C 1
ATOM 4023 O O . TYR B 1 193 ? 22.282 34.599 35.780 1.00 16.08 190 TYR B O 1
ATOM 4032 N N . LEU B 1 194 ? 24.276 35.286 35.026 1.00 16.91 191 LEU B N 1
ATOM 4033 C CA . LEU B 1 194 ? 25.045 34.651 36.084 1.00 17.41 191 LEU B CA 1
ATOM 4034 C C . LEU B 1 194 ? 24.665 35.241 37.434 1.00 17.05 191 LEU B C 1
ATOM 4035 O O . LEU B 1 194 ? 24.525 34.506 38.426 1.00 16.36 191 LEU B O 1
ATOM 4040 N N . ALA B 1 195 ? 24.499 36.563 37.483 1.00 17.12 192 ALA B N 1
ATOM 4041 C CA . ALA B 1 195 ? 24.195 37.217 38.749 1.00 17.15 192 ALA B CA 1
ATOM 4042 C C . ALA B 1 195 ? 22.854 36.729 39.327 1.00 17.16 192 ALA B C 1
ATOM 4043 O O . ALA B 1 195 ? 22.757 36.382 40.488 1.00 16.87 192 ALA B O 1
ATOM 4045 N N . GLN B 1 196 ? 21.823 36.698 38.509 1.00 18.29 193 GLN B N 1
ATOM 4046 C CA . GLN B 1 196 ? 20.516 36.243 38.976 1.00 19.46 193 GLN B CA 1
ATOM 4047 C C . GLN B 1 196 ? 20.531 34.755 39.350 1.00 19.20 193 GLN B C 1
ATOM 4048 O O . GLN B 1 196 ? 19.869 34.331 40.316 1.00 19.80 193 GLN B O 1
ATOM 4054 N N . VAL B 1 197 ? 21.276 33.965 38.591 1.00 18.43 194 VAL B N 1
ATOM 4055 C CA . VAL B 1 197 ? 21.453 32.547 38.912 1.00 18.42 194 VAL B CA 1
ATOM 4056 C C . VAL B 1 197 ? 22.065 32.357 40.309 1.00 18.55 194 VAL B C 1
ATOM 4057 O O . VAL B 1 197 ? 21.561 31.583 41.132 1.00 16.89 194 VAL B O 1
ATOM 4061 N N . LEU B 1 198 ? 23.143 33.084 40.583 1.00 18.99 195 LEU B N 1
ATOM 4062 C CA . LEU B 1 198 ? 23.765 33.054 41.909 1.00 20.24 195 LEU B CA 1
ATOM 4063 C C . LEU B 1 198 ? 22.875 33.634 43.020 1.00 20.76 195 LEU B C 1
ATOM 4064 O O . LEU B 1 198 ? 22.881 33.129 44.146 1.00 20.31 195 LEU B O 1
ATOM 4069 N N . ARG B 1 199 ? 22.130 34.692 42.722 1.00 21.68 196 ARG B N 1
ATOM 4070 C CA . ARG B 1 199 ? 21.212 35.242 43.725 1.00 23.14 196 ARG B CA 1
ATOM 4071 C C . ARG B 1 199 ? 20.196 34.165 44.137 1.00 23.17 196 ARG B C 1
ATOM 4072 O O . ARG B 1 199 ? 19.920 33.985 45.312 1.00 22.59 196 ARG B O 1
ATOM 4080 N N . ARG B 1 200 ? 19.677 33.429 43.155 1.00 23.37 197 ARG B N 1
ATOM 4081 C CA . ARG B 1 200 ? 18.661 32.404 43.401 1.00 22.85 197 ARG B CA 1
ATOM 4082 C C . ARG B 1 200 ? 19.242 31.154 44.074 1.00 22.82 197 ARG B C 1
ATOM 4083 O O . ARG B 1 200 ? 18.553 30.499 44.860 1.00 22.57 197 ARG B O 1
ATOM 408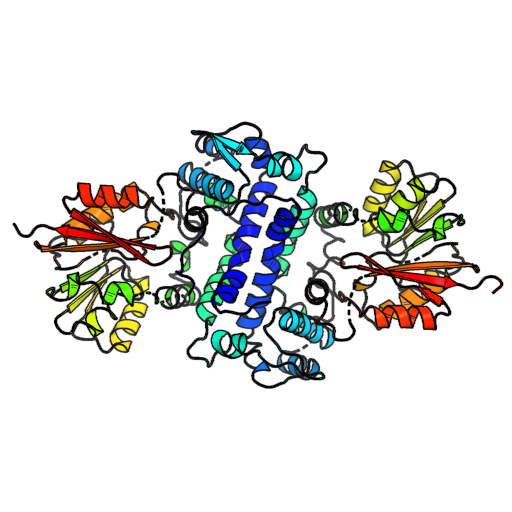5 N N . HIS B 1 201 ? 20.509 30.847 43.800 1.00 22.29 198 HIS B N 1
ATOM 4086 C CA . HIS B 1 201 ? 21.133 29.604 44.261 1.00 22.28 198 HIS B CA 1
ATOM 4087 C C . HIS B 1 201 ? 22.387 29.893 45.076 1.00 22.22 198 HIS B C 1
ATOM 4088 O O . HIS B 1 201 ? 23.495 29.948 44.530 1.00 21.37 198 HIS B O 1
ATOM 4095 N N . PRO B 1 202 ? 22.225 30.058 46.409 1.00 22.51 199 PRO B N 1
ATOM 4096 C CA . PRO B 1 202 ? 23.322 30.585 47.243 1.00 22.40 199 PRO B CA 1
ATOM 4097 C C . PRO B 1 202 ? 24.564 29.710 47.295 1.00 21.99 199 PRO B C 1
ATOM 4098 O O . PRO B 1 202 ? 25.624 30.204 47.638 1.00 21.34 199 PRO B O 1
ATOM 4102 N N . GLN B 1 203 ? 24.433 28.434 46.932 1.00 21.57 200 GLN B N 1
ATOM 4103 C CA . GLN B 1 203 ? 25.564 27.488 46.948 1.00 21.58 200 GLN B CA 1
ATOM 4104 C C . GLN B 1 203 ? 26.549 27.636 45.765 1.00 20.79 200 GLN B C 1
ATOM 4105 O O . GLN B 1 203 ? 27.647 27.095 45.796 1.00 21.11 200 GLN B O 1
ATOM 4111 N N . LEU B 1 204 ? 26.149 28.359 44.724 1.00 19.92 201 LEU B N 1
ATOM 4112 C CA . LEU B 1 204 ? 26.932 28.431 43.499 1.00 19.33 201 LEU B CA 1
ATOM 4113 C C . LEU B 1 204 ? 28.002 29.508 43.583 1.00 18.73 201 LEU B C 1
ATOM 4114 O O . LEU B 1 204 ? 27.770 30.577 44.173 1.00 19.48 201 LEU B O 1
ATOM 4119 N N . THR B 1 205 ? 29.151 29.225 42.967 1.00 17.58 202 THR B N 1
ATOM 4120 C CA . THR B 1 205 ? 30.115 30.247 42.565 1.00 17.32 202 THR B CA 1
ATOM 4121 C C . THR B 1 205 ? 30.266 30.237 41.051 1.00 16.83 202 THR B C 1
ATOM 4122 O O . THR B 1 205 ? 29.957 29.243 40.376 1.00 16.41 202 THR B O 1
ATOM 4126 N N . GLY B 1 206 ? 30.768 31.339 40.513 1.00 16.49 203 GLY B N 1
ATOM 4127 C CA . GLY B 1 206 ? 30.830 31.511 39.083 1.00 16.51 203 GLY B CA 1
ATOM 4128 C C . GLY B 1 206 ? 32.048 32.201 38.516 1.00 16.58 203 GLY B C 1
ATOM 4129 O O . GLY B 1 206 ? 32.812 32.874 39.225 1.00 17.16 203 GLY B O 1
ATOM 4130 N N . GLN B 1 207 ? 32.173 32.085 37.197 1.00 17.02 204 GLN B N 1
ATOM 4131 C CA . GLN B 1 207 ? 33.163 32.844 36.431 1.00 16.52 204 GLN B CA 1
ATOM 4132 C C . GLN B 1 207 ? 32.539 33.423 35.187 1.00 16.70 204 GLN B C 1
ATOM 4133 O O . GLN B 1 207 ? 31.732 32.760 34.523 1.00 14.68 204 GLN B O 1
ATOM 4139 N N . ILE B 1 208 ? 32.929 34.651 34.867 1.00 16.24 205 ILE B N 1
ATOM 4140 C CA . ILE B 1 208 ? 32.627 35.252 33.584 1.00 17.23 205 ILE B CA 1
ATOM 4141 C C . ILE B 1 208 ? 33.881 35.267 32.692 1.00 17.28 205 ILE B C 1
ATOM 4142 O O . ILE B 1 208 ? 34.931 35.780 33.087 1.00 16.14 205 ILE B O 1
ATOM 4147 N N . TRP B 1 209 ? 33.746 34.744 31.484 1.00 17.32 206 TRP B N 1
ATOM 4148 C CA . TRP B 1 209 ? 34.853 34.693 30.521 1.00 18.47 206 TRP B CA 1
ATOM 4149 C C . TRP B 1 209 ? 34.465 35.577 29.350 1.00 19.75 206 TRP B C 1
ATOM 4150 O O . TRP B 1 209 ? 33.482 35.281 28.644 1.00 21.04 206 TRP B O 1
ATOM 4161 N N . ASP B 1 210 ? 35.172 36.684 29.149 1.00 20.75 207 ASP B N 1
ATOM 4162 C CA . ASP B 1 210 ? 34.853 37.570 28.016 1.00 22.52 207 ASP B CA 1
ATOM 4163 C C . ASP B 1 210 ? 36.045 38.475 27.701 1.00 23.14 207 ASP B C 1
ATOM 4164 O O . ASP B 1 210 ? 37.113 38.340 28.304 1.00 22.60 207 ASP B O 1
ATOM 4169 N N . LEU B 1 211 ? 35.841 39.370 26.738 1.00 24.82 208 LEU B N 1
ATOM 4170 C CA . LEU B 1 211 ? 36.896 40.240 26.254 1.00 26.29 208 LEU B CA 1
ATOM 4171 C C . LEU B 1 211 ? 37.020 41.429 27.205 1.00 27.35 208 LEU B C 1
ATOM 4172 O O . LEU B 1 211 ? 36.070 41.745 27.940 1.00 26.91 208 LEU B O 1
ATOM 4177 N N . PRO B 1 212 ? 38.188 42.107 27.184 1.00 28.70 209 PRO B N 1
ATOM 4178 C CA . PRO B 1 212 ? 38.459 43.266 28.031 1.00 29.27 209 PRO B CA 1
ATOM 4179 C C . PRO B 1 212 ? 37.428 44.380 27.985 1.00 29.52 209 PRO B C 1
ATOM 4180 O O . PRO B 1 212 ? 37.193 45.009 29.004 1.00 30.10 209 PRO B O 1
ATOM 4184 N N . THR B 1 213 ? 36.803 44.606 26.837 1.00 29.69 210 THR B N 1
ATOM 4185 C CA . THR B 1 213 ? 35.809 45.654 26.705 1.00 30.14 210 THR B CA 1
ATOM 4186 C C . THR B 1 213 ? 34.531 45.430 27.509 1.00 29.07 210 THR B C 1
ATOM 4187 O O . THR B 1 213 ? 33.728 46.349 27.624 1.00 30.09 210 THR B O 1
ATOM 4191 N N . THR B 1 214 ? 34.312 44.224 28.032 1.00 27.47 211 THR B N 1
ATOM 4192 C CA . THR B 1 214 ? 33.130 43.944 28.844 1.00 25.24 211 THR B CA 1
ATOM 4193 C C . THR B 1 214 ? 33.408 43.925 30.359 1.00 24.20 211 THR B C 1
ATOM 4194 O O . THR B 1 214 ? 32.474 43.821 31.146 1.00 22.81 211 THR B O 1
ATOM 4198 N N . ARG B 1 215 ? 34.669 44.072 30.759 1.00 23.32 212 ARG B N 1
ATOM 4199 C CA . ARG B 1 215 ? 35.052 43.924 32.153 1.00 23.33 212 ARG B CA 1
ATOM 4200 C C . ARG B 1 215 ? 34.366 44.942 33.080 1.00 22.59 212 ARG B C 1
ATOM 4201 O O . ARG B 1 215 ? 33.892 44.571 34.156 1.00 21.92 212 ARG B O 1
ATOM 4209 N N . ASP B 1 216 ? 34.323 46.215 32.678 1.00 21.05 213 ASP B N 1
ATOM 4210 C CA . ASP B 1 216 ? 33.629 47.249 33.480 1.00 20.31 213 ASP B CA 1
ATOM 4211 C C . ASP B 1 216 ? 32.136 46.934 33.673 1.00 18.74 213 ASP B C 1
ATOM 4212 O O . ASP B 1 216 ? 31.599 47.095 34.769 1.00 16.99 213 ASP B O 1
ATOM 4217 N N . ALA B 1 217 ? 31.485 46.485 32.604 1.00 16.98 214 ALA B N 1
ATOM 4218 C CA . ALA B 1 217 ? 30.072 46.075 32.662 1.00 16.78 214 ALA B CA 1
ATOM 4219 C C . ALA B 1 217 ? 29.911 44.913 33.633 1.00 16.50 214 ALA B C 1
ATOM 4220 O O . ALA B 1 217 ? 28.989 44.912 34.472 1.00 16.39 214 ALA B O 1
ATOM 4222 N N . ALA B 1 218 ? 30.794 43.919 33.513 1.00 16.34 215 ALA B N 1
ATOM 4223 C CA . ALA B 1 218 ? 30.740 42.748 34.402 1.00 16.83 215 ALA B CA 1
ATOM 4224 C C . ALA B 1 218 ? 30.952 43.154 35.863 1.00 17.52 215 ALA B C 1
ATOM 4225 O O . ALA B 1 218 ? 30.205 42.728 36.737 1.00 17.74 215 ALA B O 1
ATOM 4227 N N . ARG B 1 219 ? 31.937 43.999 36.135 1.00 18.08 216 ARG B N 1
ATOM 4228 C CA . ARG B 1 219 ? 32.162 44.439 37.512 1.00 19.53 216 ARG B CA 1
ATOM 4229 C C . ARG B 1 219 ? 30.962 45.179 38.121 1.00 18.65 216 ARG B C 1
ATOM 4230 O O . ARG B 1 219 ? 30.660 45.021 39.301 1.00 17.59 216 ARG B O 1
ATOM 4238 N N . LYS B 1 220 ? 30.338 46.040 37.328 1.00 17.60 217 LYS B N 1
ATOM 4239 C CA . LYS B 1 220 ? 29.189 46.812 37.787 1.00 17.35 217 LYS B CA 1
ATOM 4240 C C . LYS B 1 220 ? 28.100 45.842 38.277 1.00 16.32 217 LYS B C 1
ATOM 4241 O O . LYS B 1 220 ? 27.539 46.001 39.372 1.00 15.98 217 LYS B O 1
ATOM 4247 N N . THR B 1 221 ? 27.847 44.808 37.477 1.00 15.22 218 THR B N 1
ATOM 4248 C CA . THR B 1 221 ? 26.855 43.789 37.826 1.00 15.92 218 THR B CA 1
ATOM 4249 C C . THR B 1 221 ? 27.261 42.980 39.051 1.00 15.21 218 THR B C 1
ATOM 4250 O O . THR B 1 221 ? 26.461 42.778 39.945 1.00 15.42 218 THR B O 1
ATOM 4254 N N . ILE B 1 222 ? 28.510 42.539 39.087 1.00 16.40 219 ILE B N 1
ATOM 4255 C CA . ILE B 1 222 ? 29.036 41.772 40.225 1.00 16.45 219 ILE B CA 1
ATOM 4256 C C . ILE B 1 222 ? 28.886 42.558 41.543 1.00 17.24 219 ILE B C 1
ATOM 4257 O O . ILE B 1 222 ? 28.353 42.046 42.526 1.00 16.41 219 ILE B O 1
ATOM 4262 N N . HIS B 1 223 ? 29.349 43.802 41.549 1.00 17.73 220 HIS B N 1
ATOM 4263 C CA . HIS B 1 223 ? 29.267 44.620 42.741 1.00 18.84 220 HIS B CA 1
ATOM 4264 C C . HIS B 1 223 ? 27.844 45.064 43.088 1.00 18.66 220 HIS B C 1
ATOM 4265 O O . HIS B 1 223 ? 27.518 45.151 44.267 1.00 18.98 220 HIS B O 1
ATOM 4272 N N . ALA B 1 224 ? 26.996 45.300 42.091 1.00 19.10 221 ALA B N 1
ATOM 4273 C CA . ALA B 1 224 ? 25.592 45.666 42.353 1.00 19.68 221 ALA B CA 1
ATOM 4274 C C . ALA B 1 224 ? 24.863 44.595 43.166 1.00 19.99 221 ALA B C 1
ATOM 4275 O O . ALA B 1 224 ? 23.973 44.921 43.948 1.00 20.17 221 ALA B O 1
ATOM 4277 N N . HIS B 1 225 ? 25.245 43.332 42.982 1.00 20.11 222 HIS B N 1
ATOM 4278 C CA . HIS B 1 225 ? 24.617 42.206 43.681 1.00 21.08 222 HIS B CA 1
ATOM 4279 C C . HIS B 1 225 ? 25.525 41.620 44.774 1.00 20.33 222 HIS B C 1
ATOM 4280 O O . HIS B 1 225 ? 25.342 40.478 45.174 1.00 20.27 222 HIS B O 1
ATOM 4287 N N . ASP B 1 226 ? 26.518 42.390 45.206 1.00 19.59 223 ASP B N 1
ATOM 4288 C CA . ASP B 1 226 ? 27.547 41.947 46.161 1.00 19.32 223 ASP B CA 1
ATOM 4289 C C . ASP B 1 226 ? 28.038 40.524 45.934 1.00 17.59 223 ASP B C 1
ATOM 4290 O O . ASP B 1 226 ? 28.072 39.694 46.844 1.00 16.21 223 ASP B O 1
ATOM 4295 N N . LEU B 1 227 ? 28.436 40.275 44.693 1.00 15.18 224 LEU B N 1
ATOM 4296 C CA . LEU B 1 227 ? 28.845 38.965 44.264 1.00 15.27 224 LEU B CA 1
ATOM 4297 C C . LEU B 1 227 ? 30.361 38.838 44.091 1.00 15.01 224 LEU B C 1
ATOM 4298 O O . LEU B 1 227 ? 30.833 37.816 43.591 1.00 15.12 224 LEU B O 1
ATOM 4303 N N . GLY B 1 228 ? 31.118 39.819 44.572 1.00 15.12 225 GLY B N 1
ATOM 4304 C CA . GLY B 1 228 ? 32.589 39.825 44.450 1.00 15.81 225 GLY B CA 1
ATOM 4305 C C . GLY B 1 228 ? 33.323 38.637 45.058 1.00 16.12 225 GLY B C 1
ATOM 4306 O O . GLY B 1 228 ? 34.407 38.270 44.612 1.00 17.80 225 GLY B O 1
ATOM 4307 N N . GLY B 1 229 ? 32.757 38.028 46.087 1.00 15.55 226 GLY B N 1
ATOM 4308 C CA . GLY B 1 229 ? 33.377 36.853 46.682 1.00 15.99 226 GLY B CA 1
ATOM 4309 C C . GLY B 1 229 ? 33.103 35.567 45.929 1.00 15.95 226 GLY B C 1
ATOM 4310 O O . GLY B 1 229 ? 33.835 34.606 46.071 1.00 15.40 226 GLY B O 1
ATOM 4311 N N . ARG B 1 230 ? 32.044 35.570 45.126 1.00 15.74 227 ARG B N 1
ATOM 4312 C CA . ARG B 1 230 ? 31.532 34.377 44.467 1.00 15.95 227 ARG B CA 1
ATOM 4313 C C . ARG B 1 230 ? 31.755 34.349 42.945 1.00 15.83 227 ARG B C 1
ATOM 4314 O O . ARG B 1 230 ? 31.522 33.311 42.316 1.00 15.98 227 ARG B O 1
ATOM 4322 N N . VAL B 1 231 ? 32.161 35.477 42.352 1.00 16.71 228 VAL B N 1
ATOM 4323 C CA . VAL B 1 231 ? 32.368 35.582 40.904 1.00 16.79 228 VAL B CA 1
ATOM 4324 C C . VAL B 1 231 ? 33.731 36.163 40.554 1.00 18.48 228 VAL B C 1
ATOM 4325 O O . VAL B 1 231 ? 34.149 37.175 41.162 1.00 18.15 228 VAL B O 1
ATOM 4329 N N . GLU B 1 232 ? 34.412 35.521 39.600 1.00 18.84 229 GLU B N 1
ATOM 4330 C CA . GLU B 1 232 ? 35.663 36.008 39.036 1.00 20.47 229 GLU B CA 1
ATOM 4331 C C . GLU B 1 232 ? 35.506 36.269 37.545 1.00 20.26 229 GLU B C 1
ATOM 4332 O O . GLU B 1 232 ? 34.937 35.452 36.799 1.00 18.48 229 GLU B O 1
ATOM 4338 N N . PHE B 1 233 ? 36.011 37.421 37.126 1.00 20.16 230 PHE B N 1
ATOM 4339 C CA . PHE B 1 233 ? 36.086 37.755 35.726 1.00 20.94 230 PHE B CA 1
ATOM 4340 C C . PHE B 1 233 ? 37.438 37.323 35.155 1.00 21.83 230 PHE B C 1
ATOM 4341 O O . PHE B 1 233 ? 38.499 37.601 35.756 1.00 21.17 230 PHE B O 1
ATOM 4349 N N . PHE B 1 234 ? 37.393 36.666 33.992 1.00 21.85 231 PHE B N 1
ATOM 4350 C CA . PHE B 1 234 ? 38.588 36.240 33.279 1.00 22.89 231 PHE B CA 1
ATOM 4351 C C . PHE B 1 234 ? 38.573 36.768 31.864 1.00 23.16 231 PHE B C 1
ATOM 4352 O O . PHE B 1 234 ? 37.592 36.573 31.137 1.00 22.91 231 PHE B O 1
ATOM 4360 N N . GLU B 1 235 ? 39.657 37.435 31.464 1.00 22.98 232 GLU B N 1
ATOM 4361 C CA . GLU B 1 235 ? 39.809 37.905 30.099 1.00 23.72 232 GLU B CA 1
ATOM 4362 C C . GLU B 1 235 ? 40.059 36.704 29.210 1.00 23.50 232 GLU B C 1
ATOM 4363 O O . GLU B 1 235 ? 41.078 36.041 29.345 1.00 22.32 232 GLU B O 1
ATOM 4369 N N . LYS B 1 236 ? 39.126 36.399 28.320 1.00 22.81 233 LYS B N 1
ATOM 4370 C CA . LYS B 1 236 ? 39.252 35.206 27.495 1.00 24.01 233 LYS B CA 1
ATOM 4371 C C . LYS B 1 236 ? 38.719 35.440 26.089 1.00 23.70 233 LYS B C 1
ATOM 4372 O O . LYS B 1 236 ? 37.635 35.985 25.912 1.00 24.48 233 LYS B O 1
ATOM 4378 N N . ASN B 1 237 ? 39.479 34.976 25.106 1.00 23.13 234 ASN B N 1
ATOM 4379 C CA . ASN B 1 237 ? 39.053 34.905 23.724 1.00 23.84 234 ASN B CA 1
ATOM 4380 C C . ASN B 1 237 ? 38.460 33.498 23.470 1.00 22.77 234 ASN B C 1
ATOM 4381 O O . ASN B 1 237 ? 39.173 32.497 23.555 1.00 22.53 234 ASN B O 1
ATOM 4386 N N . LEU B 1 238 ? 37.166 33.429 23.160 1.00 21.21 235 LEU B N 1
ATOM 4387 C CA . LEU B 1 238 ? 36.478 32.142 23.033 1.00 21.31 235 LEU B CA 1
ATOM 4388 C C . LEU B 1 238 ? 36.877 31.329 21.793 1.00 21.04 235 LEU B C 1
ATOM 4389 O O . LEU B 1 238 ? 36.587 30.133 21.709 1.00 20.46 235 LEU B O 1
ATOM 4394 N N . LEU B 1 239 ? 37.528 31.967 20.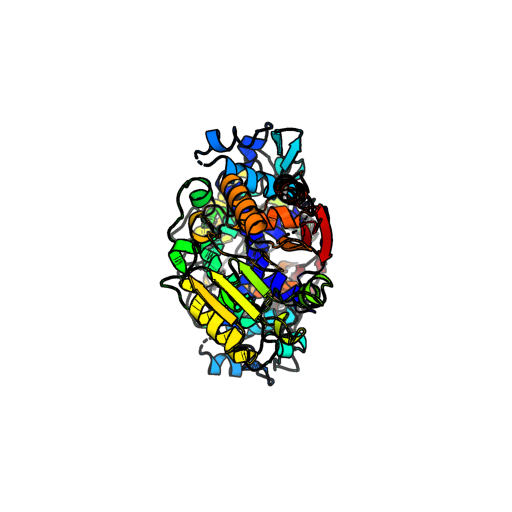834 1.00 21.35 236 LEU B N 1
ATOM 4395 C CA . LEU B 1 239 ? 38.031 31.258 19.660 1.00 22.35 236 LEU B CA 1
ATOM 4396 C C . LEU B 1 239 ? 39.408 30.615 19.854 1.00 22.46 236 LEU B C 1
ATOM 4397 O O . LEU B 1 239 ? 39.840 29.811 19.020 1.00 23.66 236 LEU B O 1
ATOM 4402 N N . ASP B 1 240 ? 40.054 30.890 20.985 1.00 22.13 237 ASP B N 1
ATOM 4403 C CA . ASP B 1 240 ? 41.379 30.302 21.301 1.00 21.28 237 ASP B CA 1
ATOM 4404 C C . ASP B 1 240 ? 41.233 29.090 22.203 1.00 21.05 237 ASP B C 1
ATOM 4405 O O . ASP B 1 240 ? 40.969 29.219 23.410 1.00 21.19 237 ASP B O 1
ATOM 4410 N N . ALA B 1 241 ? 41.434 27.898 21.638 1.00 20.60 238 ALA B N 1
ATOM 4411 C CA . ALA B 1 241 ? 41.254 26.651 22.381 1.00 19.82 238 ALA B CA 1
ATOM 4412 C C . ALA B 1 241 ? 42.094 26.568 23.652 1.00 19.55 238 ALA B C 1
ATOM 4413 O O . ALA B 1 241 ? 41.700 25.929 24.629 1.00 19.09 238 ALA B O 1
ATOM 4415 N N . ARG B 1 242 ? 43.271 27.193 23.629 1.00 19.07 239 ARG B N 1
ATOM 4416 C CA . ARG B 1 242 ? 44.173 27.187 24.774 1.00 18.49 239 ARG B CA 1
ATOM 4417 C C . ARG B 1 242 ? 43.573 27.787 26.047 1.00 18.59 239 ARG B C 1
ATOM 4418 O O . ARG B 1 242 ? 43.940 27.375 27.155 1.00 18.85 239 ARG B O 1
ATOM 4426 N N . ASN B 1 243 ? 42.657 28.736 25.890 1.00 19.54 240 ASN B N 1
ATOM 4427 C CA . ASN B 1 243 ? 41.984 29.392 27.024 1.00 20.62 240 ASN B CA 1
ATOM 4428 C C . ASN B 1 243 ? 41.051 28.472 27.817 1.00 20.78 240 ASN B C 1
ATOM 4429 O O . ASN B 1 243 ? 40.627 28.819 28.917 1.00 21.83 240 ASN B O 1
ATOM 4434 N N . PHE B 1 244 ? 40.728 27.318 27.260 1.00 20.78 241 PHE B N 1
ATOM 4435 C CA . PHE B 1 244 ? 39.773 26.405 27.881 1.00 21.20 241 PHE B CA 1
ATOM 4436 C C . PHE B 1 244 ? 40.439 25.328 28.727 1.00 22.24 241 PHE B C 1
ATOM 4437 O O . PHE B 1 244 ? 39.785 24.663 29.540 1.00 21.87 241 PHE B O 1
ATOM 4445 N N . GLU B 1 245 ? 41.741 25.145 28.524 1.00 23.63 242 GLU B N 1
ATOM 4446 C CA . GLU B 1 245 ? 42.479 24.085 29.210 1.00 24.80 242 GLU B CA 1
ATOM 4447 C C . GLU B 1 245 ? 42.423 24.303 30.713 1.00 24.85 242 GLU B C 1
ATOM 4448 O O . GLU B 1 245 ? 42.584 25.426 31.183 1.00 25.75 242 GLU B O 1
ATOM 4454 N N . GLY B 1 246 ? 42.130 23.248 31.458 1.00 24.84 243 GLY B N 1
ATOM 4455 C CA . GLY B 1 246 ? 42.029 23.344 32.913 1.00 24.99 243 GLY B CA 1
ATOM 4456 C C . GLY B 1 246 ? 40.642 23.705 33.418 1.00 24.66 243 GLY B C 1
ATOM 4457 O O . GLY B 1 246 ? 40.294 23.373 34.555 1.00 26.34 243 GLY B O 1
ATOM 4458 N N . GLY B 1 247 ? 39.827 24.326 32.574 1.00 22.82 244 GLY B N 1
ATOM 4459 C CA . GLY B 1 247 ? 38.519 24.800 32.993 1.00 21.92 244 GLY B CA 1
ATOM 4460 C C . GLY B 1 247 ? 37.542 23.661 33.188 1.00 20.27 244 GLY B C 1
ATOM 4461 O O . GLY B 1 247 ? 37.597 22.647 32.489 1.00 20.39 244 GLY B O 1
ATOM 4462 N N . ALA B 1 248 ? 36.631 23.845 34.137 1.00 19.47 245 ALA B N 1
ATOM 4463 C CA . ALA B 1 248 ? 35.579 22.867 34.408 1.00 18.25 245 ALA B CA 1
ATOM 4464 C C . ALA B 1 248 ? 34.496 23.506 35.275 1.00 17.52 245 ALA B C 1
ATOM 4465 O O . ALA B 1 248 ? 34.809 24.183 36.270 1.00 18.04 245 ALA B O 1
ATOM 4467 N N . ALA B 1 249 ? 33.241 23.277 34.913 1.00 16.09 246 ALA B N 1
ATOM 4468 C CA . ALA B 1 249 ? 32.101 23.737 35.703 1.00 15.69 246 ALA B CA 1
ATOM 4469 C C . ALA B 1 249 ? 30.954 22.757 35.598 1.00 15.23 246 ALA B C 1
ATOM 4470 O O . ALA B 1 249 ? 30.825 22.063 34.591 1.00 14.51 246 ALA B O 1
ATOM 4472 N N . ASP B 1 250 ? 30.101 22.723 36.624 1.00 14.95 247 ASP B N 1
ATOM 4473 C CA . ASP B 1 250 ? 28.872 21.923 36.580 1.00 14.61 247 ASP B CA 1
ATOM 4474 C C . ASP B 1 250 ? 27.905 22.446 35.504 1.00 13.88 247 ASP B C 1
ATOM 4475 O O . ASP B 1 250 ? 27.249 21.662 34.802 1.00 12.33 247 ASP B O 1
ATOM 4480 N N . VAL B 1 251 ? 27.821 23.759 35.391 1.00 12.55 248 VAL B N 1
ATOM 4481 C CA . VAL B 1 251 ? 27.013 24.391 34.340 1.00 12.61 248 VAL B CA 1
ATOM 4482 C C . VAL B 1 251 ? 27.814 25.403 33.552 1.00 11.98 248 VAL B C 1
ATOM 4483 O O . VAL B 1 251 ? 28.497 26.236 34.131 1.00 11.77 248 VAL B O 1
ATOM 4487 N N . VAL B 1 252 ? 27.719 25.321 32.223 1.00 12.14 249 VAL B N 1
ATOM 4488 C CA . VAL B 1 252 ? 28.402 26.248 31.331 1.00 12.90 249 VAL B CA 1
ATOM 4489 C C . VAL B 1 252 ? 27.322 26.933 30.477 1.00 13.04 249 VAL B C 1
ATOM 4490 O O . VAL B 1 252 ? 26.454 26.292 29.946 1.00 12.91 249 VAL B O 1
ATOM 4502 N N . LEU B 1 254 ? 26.184 29.821 27.380 1.00 16.98 251 LEU B N 1
ATOM 4503 C CA . LEU B 1 254 ? 26.336 30.680 26.210 1.00 17.39 251 LEU B CA 1
ATOM 4504 C C . LEU B 1 254 ? 24.969 31.362 26.019 1.00 18.55 251 LEU B C 1
ATOM 4505 O O . LEU B 1 254 ? 24.082 30.863 25.302 1.00 19.24 251 LEU B O 1
ATOM 4510 N N . ASN B 1 255 ? 24.776 32.484 26.677 1.00 18.39 252 ASN B N 1
ATOM 4511 C CA . ASN B 1 255 ? 23.463 33.136 26.697 1.00 20.27 252 ASN B CA 1
ATOM 4512 C C . ASN B 1 255 ? 23.423 34.240 25.653 1.00 20.43 252 ASN B C 1
ATOM 4513 O O . ASN B 1 255 ? 24.146 35.206 25.773 1.00 19.82 252 ASN B O 1
ATOM 4518 N N . ASP B 1 256 ? 22.624 34.048 24.604 1.00 20.72 253 ASP B N 1
ATOM 4519 C CA . ASP B 1 256 ? 22.314 35.132 23.657 1.00 21.13 253 ASP B CA 1
ATOM 4520 C C . ASP B 1 256 ? 23.592 35.729 23.086 1.00 20.86 253 ASP B C 1
ATOM 4521 O O . ASP B 1 256 ? 23.755 36.977 23.050 1.00 22.55 253 ASP B O 1
ATOM 4526 N N . CYS B 1 257 ? 24.520 34.860 22.676 1.00 20.42 254 CYS B N 1
ATOM 4527 C CA . CYS B 1 257 ? 25.845 35.294 22.214 1.00 19.30 254 CYS B CA 1
ATOM 4528 C C . CYS B 1 257 ? 26.448 34.587 20.977 1.00 18.66 254 CYS B C 1
ATOM 4529 O O . CYS B 1 257 ? 27.388 35.093 20.394 1.00 17.13 254 CYS B O 1
ATOM 4532 N N . LEU B 1 258 ? 25.909 33.446 20.544 1.00 17.87 255 LEU B N 1
ATOM 4533 C CA . LEU B 1 258 ? 26.498 32.750 19.381 1.00 17.59 255 LEU B CA 1
ATOM 4534 C C . LEU B 1 258 ? 26.349 33.520 18.047 1.00 17.38 255 LEU B C 1
ATOM 4535 O O . LEU B 1 258 ? 27.090 33.274 17.066 1.00 17.78 255 LEU B O 1
ATOM 4540 N N . HIS B 1 259 ? 25.433 34.483 18.022 1.00 16.46 256 HIS B N 1
ATOM 4541 C CA . HIS B 1 259 ? 25.216 35.297 16.815 1.00 17.06 256 HIS B CA 1
ATOM 4542 C C . HIS B 1 259 ? 26.298 36.345 16.559 1.00 17.54 256 HIS B C 1
ATOM 4543 O O . HIS B 1 259 ? 26.160 37.146 15.613 1.00 17.49 256 HIS B O 1
ATOM 4550 N N . TYR B 1 260 ? 27.336 36.372 17.408 1.00 16.22 257 TYR B N 1
ATOM 4551 C CA . TYR B 1 260 ? 28.526 37.158 17.146 1.00 17.27 257 TYR B CA 1
ATOM 4552 C C . TYR B 1 260 ? 29.565 36.426 16.260 1.00 16.39 257 TYR B C 1
ATOM 4553 O O . TYR B 1 260 ? 30.533 37.027 15.856 1.00 16.56 257 TYR B O 1
ATOM 4562 N N . PHE B 1 261 ? 29.321 35.174 15.903 1.00 15.55 258 PHE B N 1
ATOM 4563 C CA . PHE B 1 261 ? 30.317 34.332 15.220 1.00 16.00 258 PHE B CA 1
ATOM 4564 C C . PHE B 1 261 ? 29.743 33.800 13.953 1.00 15.90 258 PHE B C 1
ATOM 4565 O O . PHE B 1 261 ? 28.520 33.564 13.880 1.00 15.53 258 PHE B O 1
ATOM 4573 N N . ASP B 1 262 ? 30.588 33.530 12.965 1.00 15.37 259 ASP B N 1
ATOM 4574 C CA . ASP B 1 262 ? 30.108 32.829 11.767 1.00 16.56 259 ASP B CA 1
ATOM 4575 C C . ASP B 1 262 ? 29.962 31.352 12.091 1.00 16.09 259 ASP B C 1
ATOM 4576 O O . ASP B 1 262 ? 30.321 30.904 13.180 1.00 14.22 259 ASP B O 1
ATOM 4581 N N . ALA B 1 263 ? 29.412 30.583 11.154 1.00 17.21 260 ALA B N 1
ATOM 4582 C CA . ALA B 1 263 ? 29.111 29.171 11.413 1.00 17.14 260 ALA B CA 1
ATOM 4583 C C . ALA B 1 263 ? 30.346 28.354 11.875 1.00 17.19 260 ALA B C 1
ATOM 4584 O O . ALA B 1 263 ? 30.291 27.598 12.858 1.00 16.05 260 ALA B O 1
ATOM 4586 N N . ARG B 1 264 ? 31.463 28.486 11.170 1.00 17.04 261 ARG B N 1
ATOM 4587 C CA . ARG B 1 264 ? 32.685 27.755 11.558 1.00 17.73 261 ARG B CA 1
ATOM 4588 C C . ARG B 1 264 ? 33.083 28.117 12.979 1.00 16.71 261 ARG B C 1
ATOM 4589 O O . ARG B 1 264 ? 33.364 27.227 13.813 1.00 16.54 261 ARG B O 1
ATOM 4597 N N . GLU B 1 265 ? 33.077 29.414 13.263 1.00 14.89 262 GLU B N 1
ATOM 4598 C CA . GLU B 1 265 ? 33.452 29.909 14.574 1.00 14.41 262 GLU B CA 1
ATOM 4599 C C . GLU B 1 265 ? 32.485 29.424 15.637 1.00 14.61 262 GLU B C 1
ATOM 4600 O O . GLU B 1 265 ? 32.907 28.972 16.684 1.00 14.77 262 GLU B O 1
ATOM 4606 N N . ALA B 1 266 ? 31.195 29.534 15.367 1.00 14.00 263 ALA B N 1
ATOM 4607 C CA . ALA B 1 266 ? 30.200 29.119 16.341 1.00 14.86 263 ALA B CA 1
ATOM 4608 C C . ALA B 1 266 ? 30.358 27.634 16.681 1.00 15.25 263 ALA B C 1
ATOM 4609 O O . ALA B 1 266 ? 30.216 27.229 17.838 1.00 14.30 263 ALA B O 1
ATOM 4611 N N . ARG B 1 267 ? 30.706 26.832 15.676 1.00 16.60 264 ARG B N 1
ATOM 4612 C CA . ARG B 1 267 ? 30.918 25.391 15.895 1.00 17.35 264 ARG B CA 1
ATOM 4613 C C . ARG B 1 267 ? 32.098 25.155 16.819 1.00 16.90 264 ARG B C 1
ATOM 4614 O O . ARG B 1 267 ? 31.998 24.343 17.770 1.00 16.60 264 ARG B O 1
ATOM 4622 N N . GLU B 1 268 ? 33.194 25.888 16.597 1.00 17.40 265 GLU B N 1
ATOM 4623 C CA . GLU B 1 268 ? 34.360 25.783 17.477 1.00 17.32 265 GLU B CA 1
ATOM 4624 C C . GLU B 1 268 ? 34.031 26.208 18.910 1.00 16.34 265 GLU B C 1
ATOM 4625 O O . GLU B 1 268 ? 34.384 25.492 19.845 1.00 15.30 265 GLU B O 1
ATOM 4631 N N . VAL B 1 269 ? 33.312 27.326 19.070 1.00 14.48 266 VAL B N 1
ATOM 4632 C CA . VAL B 1 269 ? 32.959 27.836 20.390 1.00 14.96 266 VAL B CA 1
ATOM 4633 C C . VAL B 1 269 ? 32.036 26.855 21.134 1.00 13.92 266 VAL B C 1
ATOM 4634 O O . VAL B 1 269 ? 32.237 26.587 22.316 1.00 13.27 266 VAL B O 1
ATOM 4638 N N . ILE B 1 270 ? 31.080 26.258 20.432 1.00 14.01 267 ILE B N 1
ATOM 4639 C CA . ILE B 1 270 ? 30.183 25.290 21.089 1.00 14.59 267 ILE B CA 1
ATOM 4640 C C . ILE B 1 270 ? 30.964 24.071 21.558 1.00 14.82 267 ILE B C 1
ATOM 4641 O O . ILE B 1 270 ? 30.799 23.612 22.694 1.00 14.73 267 ILE B O 1
ATOM 4646 N N . GLY B 1 271 ? 31.848 23.562 20.701 1.00 15.74 268 GLY B N 1
ATOM 4647 C CA . GLY B 1 271 ? 32.750 22.466 21.093 1.00 15.65 268 GLY B CA 1
ATOM 4648 C C . GLY B 1 271 ? 33.629 22.799 22.292 1.00 15.68 268 GLY B C 1
ATOM 4649 O O . GLY B 1 271 ? 33.768 21.998 23.204 1.00 15.73 268 GLY B O 1
ATOM 4650 N N . HIS B 1 272 ? 34.223 23.981 22.312 1.00 15.90 269 HIS B N 1
ATOM 4651 C CA . HIS B 1 272 ? 35.020 24.379 23.482 1.00 15.81 269 HIS B CA 1
ATOM 4652 C C . HIS B 1 272 ? 34.177 24.469 24.765 1.00 15.40 269 HIS B C 1
ATOM 4653 O O . HIS B 1 272 ? 34.588 24.029 25.856 1.00 15.34 269 HIS B O 1
ATOM 4660 N N . ALA B 1 273 ? 32.988 25.014 24.617 1.00 13.80 270 ALA B N 1
ATOM 4661 C CA . ALA B 1 273 ? 32.056 25.186 25.724 1.00 13.24 270 ALA B CA 1
ATOM 4662 C C . ALA B 1 273 ? 31.663 23.813 26.295 1.00 12.80 270 ALA B C 1
ATOM 4663 O O . ALA B 1 273 ? 31.732 23.552 27.493 1.00 12.73 270 ALA B O 1
ATOM 4665 N N . ALA B 1 274 ? 31.320 22.893 25.414 1.00 13.97 271 ALA B N 1
ATOM 4666 C CA . ALA B 1 274 ? 30.913 21.565 25.826 1.00 13.88 271 ALA B CA 1
ATOM 4667 C C . ALA B 1 274 ? 32.021 20.872 26.603 1.00 15.18 271 ALA B C 1
ATOM 4668 O O . ALA B 1 274 ? 31.736 20.191 27.596 1.00 15.31 271 ALA B O 1
ATOM 4670 N N . GLY B 1 275 ? 33.281 21.114 26.215 1.00 14.54 272 GLY B N 1
ATOM 4671 C CA . GLY B 1 275 ? 34.424 20.549 26.859 1.00 14.51 272 GLY B CA 1
ATOM 4672 C C . GLY B 1 275 ? 34.627 21.009 28.286 1.00 14.88 272 GLY B C 1
ATOM 4673 O O . GLY B 1 275 ? 35.251 20.312 29.093 1.00 14.40 272 GLY B O 1
ATOM 4674 N N . LEU B 1 276 ? 34.102 22.182 28.605 1.00 14.29 273 LEU B N 1
ATOM 4675 C CA . LEU B 1 276 ? 34.203 22.722 29.950 1.00 14.16 273 LEU B CA 1
ATOM 4676 C C . LEU B 1 276 ? 33.227 22.071 30.900 1.00 13.39 273 LEU B C 1
ATOM 4677 O O . LEU B 1 276 ? 33.396 22.176 32.097 1.00 13.52 273 LEU B O 1
ATOM 4682 N N . VAL B 1 277 ? 32.206 21.403 30.378 1.00 13.08 274 VAL B N 1
ATOM 4683 C CA . VAL B 1 277 ? 31.171 20.833 31.216 1.00 11.99 274 VAL B CA 1
ATOM 4684 C C . VAL B 1 277 ? 31.671 19.572 31.930 1.00 11.99 274 VAL B C 1
ATOM 4685 O O . VAL B 1 277 ? 32.027 18.584 31.284 1.00 10.65 274 VAL B O 1
ATOM 4689 N N . LYS B 1 278 ? 31.595 19.569 33.255 1.00 11.70 275 LYS B N 1
ATOM 4690 C CA . LYS B 1 278 ? 31.950 18.384 34.025 1.00 13.18 275 LYS B CA 1
ATOM 4691 C C . LYS B 1 278 ? 30.967 17.229 33.769 1.00 12.27 275 LYS B C 1
ATOM 4692 O O . LYS B 1 278 ? 29.819 17.483 33.475 1.00 12.22 275 LYS B O 1
ATOM 4698 N N . PRO B 1 279 ? 31.406 15.988 33.951 1.00 12.51 276 PRO B N 1
ATOM 4699 C CA . PRO B 1 279 ? 30.508 14.823 33.878 1.00 12.65 276 PRO B CA 1
ATOM 4700 C C . PRO B 1 279 ? 29.296 15.064 34.764 1.00 12.03 276 PRO B C 1
ATOM 4701 O O . PRO B 1 279 ? 29.441 15.580 35.872 1.00 11.87 276 PRO B O 1
ATOM 4705 N N . GLY B 1 280 ? 28.115 14.771 34.254 1.00 11.40 277 GLY B N 1
ATOM 4706 C CA . GLY B 1 280 ? 26.873 15.000 34.963 1.00 11.45 277 GLY B CA 1
ATOM 4707 C C . GLY B 1 280 ? 26.321 16.397 34.820 1.00 11.01 277 GLY B C 1
ATOM 4708 O O . GLY B 1 280 ? 25.165 16.648 35.140 1.00 12.18 277 GLY B O 1
ATOM 4709 N N . GLY B 1 281 ? 27.118 17.318 34.298 1.00 11.39 278 GLY B N 1
ATOM 4710 C CA . GLY B 1 281 ? 26.702 18.705 34.160 1.00 11.10 278 GLY B CA 1
ATOM 4711 C C . GLY B 1 281 ? 25.960 19.048 32.887 1.00 11.42 278 GLY B C 1
ATOM 4712 O O . GLY B 1 281 ? 25.537 18.175 32.105 1.00 11.43 278 GLY B O 1
ATOM 4713 N N . ALA B 1 282 ? 25.805 20.341 32.667 1.00 11.66 279 ALA B N 1
ATOM 4714 C CA . ALA B 1 282 ? 25.032 20.822 31.544 1.00 12.99 279 ALA B CA 1
ATOM 4715 C C . ALA B 1 282 ? 25.621 22.050 30.855 1.00 13.39 279 ALA B C 1
ATOM 4716 O O . ALA B 1 282 ? 26.100 22.960 31.496 1.00 12.75 279 ALA B O 1
ATOM 4718 N N . LEU B 1 283 ? 25.479 22.076 29.535 1.00 13.83 280 LEU B N 1
ATOM 4719 C CA . LEU B 1 283 ? 25.673 23.271 28.744 1.00 13.51 280 LEU B CA 1
ATOM 4720 C C . LEU B 1 283 ? 24.304 23.896 28.449 1.00 14.38 280 LEU B C 1
ATOM 4721 O O . LEU B 1 283 ? 23.421 23.230 27.918 1.00 14.85 280 LEU B O 1
ATOM 4726 N N . LEU B 1 284 ? 24.158 25.181 28.734 1.00 14.47 281 LEU B N 1
ATOM 4727 C CA . LEU B 1 284 ? 22.967 25.938 28.396 1.00 14.79 281 LEU B CA 1
ATOM 4728 C C . LEU B 1 284 ? 23.244 26.901 27.269 1.00 15.27 281 LEU B C 1
ATOM 4729 O O . LEU B 1 284 ? 24.190 27.696 27.331 1.00 16.92 281 LEU B O 1
ATOM 4734 N N . ILE B 1 285 ? 22.456 26.812 26.215 1.00 14.52 282 ILE B N 1
ATOM 4735 C CA . ILE B 1 285 ? 22.523 27.798 25.154 1.00 15.22 282 ILE B CA 1
ATOM 4736 C C . ILE B 1 285 ? 21.151 28.471 24.997 1.00 14.83 282 ILE B C 1
ATOM 4737 O O . ILE B 1 285 ? 20.178 27.820 24.709 1.00 16.48 282 ILE B O 1
ATOM 4742 N N . LEU B 1 286 ? 21.114 29.778 25.165 1.00 15.33 283 LEU B N 1
ATOM 4743 C CA . LEU B 1 286 ? 19.945 30.596 24.892 1.00 15.22 283 LEU B CA 1
ATOM 4744 C C . LEU B 1 286 ? 20.162 31.294 23.546 1.00 15.27 283 LEU B C 1
ATOM 4745 O O . LEU B 1 286 ? 21.164 31.991 23.326 1.00 15.87 283 LEU B O 1
ATOM 4750 N N . THR B 1 287 ? 19.280 31.029 22.607 1.00 15.14 284 THR B N 1
ATOM 4751 C CA . THR B 1 287 ? 19.400 31.589 21.264 1.00 15.80 284 THR B CA 1
ATOM 4752 C C . THR B 1 287 ? 18.036 31.986 20.703 1.00 15.96 284 THR B C 1
ATOM 4753 O O . THR B 1 287 ? 16.982 31.330 20.977 1.00 15.08 284 THR B O 1
ATOM 4770 N N . THR B 1 289 ? 15.119 31.951 18.446 1.00 13.87 286 THR B N 1
ATOM 4771 C CA . THR B 1 289 ? 14.663 30.841 17.629 1.00 14.22 286 THR B CA 1
ATOM 4772 C C . THR B 1 289 ? 14.724 31.179 16.148 1.00 14.63 286 THR B C 1
ATOM 4773 O O . THR B 1 289 ? 14.202 32.227 15.701 1.00 13.48 286 THR B O 1
ATOM 4790 N N . ASN B 1 291 ? 14.291 28.960 12.407 1.00 15.64 288 ASN B N 1
ATOM 4791 C CA . ASN B 1 291 ? 14.106 27.704 11.710 1.00 16.44 288 ASN B CA 1
ATOM 4792 C C . ASN B 1 291 ? 15.133 27.548 10.592 1.00 16.47 288 ASN B C 1
ATOM 4793 O O . ASN B 1 291 ? 15.762 28.515 10.130 1.00 16.60 288 ASN B O 1
ATOM 4798 N N . ASP B 1 292 ? 15.280 26.316 10.127 1.00 16.28 289 ASP B N 1
ATOM 4799 C CA . ASP B 1 292 ? 16.220 26.000 9.042 1.00 16.67 289 ASP B CA 1
ATOM 4800 C C . ASP B 1 292 ? 16.016 26.826 7.763 1.00 16.07 289 ASP B C 1
ATOM 4801 O O . ASP B 1 292 ? 16.969 27.053 7.009 1.00 14.33 289 ASP B O 1
ATOM 4806 N N . ASP B 1 293 ? 14.784 27.270 7.498 1.00 15.26 290 ASP B N 1
ATOM 4807 C CA . ASP B 1 293 ? 14.518 28.055 6.282 1.00 15.86 290 ASP B CA 1
ATOM 4808 C C . ASP B 1 293 ? 15.041 29.495 6.378 1.00 15.38 290 ASP B C 1
ATOM 4809 O O . ASP B 1 293 ? 15.122 30.212 5.380 1.00 16.00 290 ASP B O 1
ATOM 4814 N N . ARG B 1 294 ? 15.352 29.905 7.587 1.00 15.21 291 ARG B N 1
ATOM 4815 C CA . ARG B 1 294 ? 15.984 31.187 7.890 1.00 15.87 291 ARG B CA 1
ATOM 4816 C C . ARG B 1 294 ? 15.093 32.399 7.616 1.00 15.73 291 ARG B C 1
ATOM 4817 O O . ARG B 1 294 ? 15.564 33.530 7.665 1.00 15.85 291 ARG B O 1
ATOM 4825 N N . VAL B 1 295 ? 13.808 32.170 7.361 1.00 16.37 292 VAL B N 1
ATOM 4826 C CA . VAL B 1 295 ? 12.868 33.272 7.139 1.00 17.17 292 VAL B CA 1
ATOM 4827 C C . VAL B 1 295 ? 11.782 33.257 8.216 1.00 18.37 292 VAL B C 1
ATOM 4828 O O . VAL B 1 295 ? 11.000 34.221 8.322 1.00 18.86 292 VAL B O 1
ATOM 4832 N N . THR B 1 296 ? 11.732 32.189 9.018 1.00 18.30 293 THR B N 1
ATOM 4833 C CA . THR B 1 296 ? 10.738 32.027 10.071 1.00 18.58 293 THR B CA 1
ATOM 4834 C C . THR B 1 296 ? 11.419 31.635 11.370 1.00 18.99 293 THR B C 1
ATOM 4835 O O . THR B 1 296 ? 12.410 30.888 11.342 1.00 18.50 293 THR B O 1
ATOM 4839 N N . PRO B 1 297 ? 10.945 32.164 12.517 1.00 19.43 294 PRO B N 1
ATOM 4840 C CA . PRO B 1 297 ? 9.981 33.258 12.775 1.00 20.10 294 PRO B CA 1
ATOM 4841 C C . PRO B 1 297 ? 10.444 34.564 12.110 1.00 19.74 294 PRO B C 1
ATOM 4842 O O . PRO B 1 297 ? 11.633 34.780 12.010 1.00 19.67 294 PRO B O 1
ATOM 4846 N N . ALA B 1 298 ? 9.545 35.439 11.661 1.00 20.78 295 ALA B N 1
ATOM 4847 C CA . ALA B 1 298 ? 9.979 36.590 10.831 1.00 21.22 295 ALA B CA 1
ATOM 4848 C C . ALA B 1 298 ? 10.912 37.550 11.555 1.00 21.24 295 ALA B C 1
ATOM 4849 O O . ALA B 1 298 ? 11.920 38.097 10.951 1.00 21.99 295 ALA B O 1
ATOM 4851 N N . LEU B 1 299 ? 10.603 37.786 12.830 1.00 19.74 296 LEU B N 1
ATOM 4852 C CA . LEU B 1 299 ? 11.440 38.738 13.583 1.00 19.89 296 LEU B CA 1
ATOM 4853 C C . LEU B 1 299 ? 12.866 38.180 13.747 1.00 18.44 296 LEU B C 1
ATOM 4854 O O . LEU B 1 299 ? 13.825 38.935 13.977 1.00 17.57 296 LEU B O 1
ATOM 4859 N N . SER B 1 300 ? 13.040 36.873 13.587 1.00 17.21 297 SER B N 1
ATOM 4860 C CA . SER B 1 300 ? 14.398 36.331 13.706 1.00 16.28 297 SER B CA 1
ATOM 4861 C C . SER B 1 300 ? 15.277 36.668 12.498 1.00 15.10 297 SER B C 1
ATOM 4862 O O . SER B 1 300 ? 16.450 36.997 12.673 1.00 14.27 297 SER B O 1
ATOM 4865 N N . ALA B 1 301 ? 14.705 36.657 11.295 1.00 14.03 298 ALA B N 1
ATOM 4866 C CA . ALA B 1 301 ? 15.435 37.109 10.110 1.00 13.49 298 ALA B CA 1
ATOM 4867 C C . ALA B 1 301 ? 15.875 38.564 10.258 1.00 13.42 298 ALA B C 1
ATOM 4868 O O . ALA B 1 301 ? 17.001 38.925 9.865 1.00 11.72 298 ALA B O 1
ATOM 4870 N N . ASP B 1 302 ? 15.002 39.383 10.857 1.00 12.37 299 ASP B N 1
ATOM 4871 C CA . ASP B 1 302 ? 15.336 40.783 11.178 1.00 12.83 299 ASP B CA 1
ATOM 4872 C C . ASP B 1 302 ? 16.478 40.898 12.173 1.00 12.19 299 ASP B C 1
ATOM 4873 O O . ASP B 1 302 ? 17.402 41.685 11.975 1.00 11.95 299 ASP B O 1
ATOM 4878 N N . PHE B 1 303 ? 16.458 40.066 13.210 1.00 11.61 300 PHE B N 1
ATOM 4879 C CA . PHE B 1 303 ? 17.490 40.076 14.204 1.00 12.88 300 PHE B CA 1
ATOM 4880 C C . PHE B 1 303 ? 18.823 39.659 13.568 1.00 11.37 300 PHE B C 1
ATOM 4881 O O . PHE B 1 303 ? 19.850 40.242 13.894 1.00 10.44 300 PHE B O 1
ATOM 4889 N N . SER B 1 304 ? 18.800 38.674 12.668 1.00 10.89 301 SER B N 1
ATOM 4890 C CA . SER B 1 304 ? 20.028 38.241 11.990 1.00 11.64 301 SER B CA 1
ATOM 4891 C C . SER B 1 304 ? 20.682 39.405 11.253 1.00 11.16 301 SER B C 1
ATOM 4892 O O . SER B 1 304 ? 21.888 39.637 11.409 1.00 12.38 301 SER B O 1
ATOM 4895 N N . LEU B 1 305 ? 19.899 40.159 10.476 1.00 11.07 302 LEU B N 1
ATOM 4896 C CA . LEU B 1 305 ? 20.380 41.357 9.802 1.00 10.78 302 LEU B CA 1
ATOM 4897 C C . LEU B 1 305 ? 20.871 42.431 10.780 1.00 10.95 302 LEU B C 1
ATOM 4898 O O . LEU B 1 305 ? 21.892 43.053 10.546 1.00 10.73 302 LEU B O 1
ATOM 4903 N N . HIS B 1 306 ? 20.119 42.680 11.859 1.00 11.30 303 HIS B N 1
ATOM 4904 C CA . HIS B 1 306 ? 20.521 43.619 12.909 1.00 11.93 303 HIS B CA 1
ATOM 4905 C C . HIS B 1 306 ? 21.916 43.246 13.418 1.00 13.04 303 HIS B C 1
ATOM 4906 O O . HIS B 1 306 ? 22.795 44.127 13.558 1.00 13.32 303 HIS B O 1
ATOM 4929 N N . VAL B 1 309 ? 24.602 44.148 10.899 1.00 11.10 306 VAL B N 1
ATOM 4930 C CA . VAL B 1 309 ? 24.920 45.541 10.967 1.00 11.52 306 VAL B CA 1
ATOM 4931 C C . VAL B 1 309 ? 25.827 45.845 12.171 1.00 12.15 306 VAL B C 1
ATOM 4932 O O . VAL B 1 309 ? 26.793 46.623 12.035 1.00 13.22 306 VAL B O 1
ATOM 4936 N N . ASN B 1 310 ? 25.562 45.227 13.309 1.00 12.85 307 ASN B N 1
ATOM 4937 C CA . ASN B 1 310 ? 26.292 45.552 14.537 1.00 13.96 307 ASN B CA 1
ATOM 4938 C C . ASN B 1 310 ? 27.725 44.997 14.587 1.00 13.37 307 ASN B C 1
ATOM 4939 O O . ASN B 1 310 ? 28.554 45.564 15.260 1.00 12.68 307 ASN B O 1
ATOM 4944 N N . THR B 1 311 ? 27.974 43.853 13.961 1.00 12.75 308 THR B N 1
ATOM 4945 C CA . THR B 1 311 ? 29.279 43.203 14.079 1.00 13.35 308 THR B CA 1
ATOM 4946 C C . THR B 1 311 ? 29.633 42.415 12.809 1.00 13.02 308 THR B C 1
ATOM 4947 O O . THR B 1 311 ? 28.741 41.884 12.162 1.00 12.76 308 THR B O 1
ATOM 4951 N N . ASN B 1 312 ? 30.923 42.311 12.469 1.00 12.57 309 ASN B N 1
ATOM 4952 C CA . ASN B 1 312 ? 31.335 41.729 11.188 1.00 12.38 309 ASN B CA 1
ATOM 4953 C C . ASN B 1 312 ? 30.695 40.370 10.867 1.00 12.54 309 ASN B C 1
ATOM 4954 O O . ASN B 1 312 ? 30.088 40.191 9.799 1.00 12.63 309 ASN B O 1
ATOM 4959 N N . HIS B 1 313 ? 30.811 39.418 11.786 1.00 13.07 310 HIS B N 1
ATOM 4960 C CA . HIS B 1 313 ? 30.259 38.074 11.558 1.00 13.88 310 HIS B CA 1
ATOM 4961 C C . HIS B 1 313 ? 28.872 37.905 12.195 1.00 13.40 310 HIS B C 1
ATOM 4962 O O . HIS B 1 313 ? 28.421 36.793 12.436 1.00 14.06 310 HIS B O 1
ATOM 4969 N N . GLY B 1 314 ? 28.182 38.998 12.432 1.00 14.03 311 GLY B N 1
ATOM 4970 C CA . GLY B 1 314 ? 26.836 38.934 13.020 1.00 13.12 311 GLY B CA 1
ATOM 4971 C C . GLY B 1 314 ? 25.900 38.114 12.165 1.00 14.54 311 GLY B C 1
ATOM 4972 O O . GLY B 1 314 ? 25.802 38.358 10.944 1.00 14.17 311 GLY B O 1
ATOM 4973 N N . GLU B 1 315 ? 25.212 37.148 12.794 1.00 14.55 312 GLU B N 1
ATOM 4974 C CA . GLU B 1 315 ? 24.339 36.200 12.082 1.00 14.92 312 GLU B CA 1
ATOM 4975 C C . GLU B 1 315 ? 23.672 35.285 13.056 1.00 14.60 312 GLU B C 1
ATOM 4976 O O . GLU B 1 315 ? 24.340 34.694 13.918 1.00 14.13 312 GLU B O 1
ATOM 4982 N N . LEU B 1 316 ? 22.362 35.127 12.920 1.00 13.93 313 LEU B N 1
ATOM 4983 C CA . LEU B 1 316 ? 21.648 34.189 13.753 1.00 14.35 313 LEU B CA 1
ATOM 4984 C C . LEU B 1 316 ? 21.608 32.838 13.057 1.00 14.57 313 LEU B C 1
ATOM 4985 O O . LEU B 1 316 ? 21.085 32.714 11.951 1.00 15.20 313 LEU B O 1
ATOM 4990 N N . HIS B 1 317 ? 22.153 31.832 13.712 1.00 13.62 314 HIS B N 1
ATOM 4991 C CA . HIS B 1 317 ? 22.247 30.498 13.165 1.00 14.47 314 HIS B CA 1
ATOM 4992 C C . HIS B 1 317 ? 20.984 29.695 13.466 1.00 15.33 314 HIS B C 1
ATOM 4993 O O . HIS B 1 317 ? 20.361 29.913 14.518 1.00 14.29 314 HIS B O 1
ATOM 5000 N N . PRO B 1 318 ? 20.577 28.815 12.527 1.00 15.19 315 PRO B N 1
ATOM 5001 C CA . PRO B 1 318 ? 19.364 28.047 12.814 1.00 15.94 315 PRO B CA 1
ATOM 5002 C C . PRO B 1 318 ? 19.517 27.234 14.081 1.00 14.79 315 PRO B C 1
ATOM 5003 O O . PRO B 1 318 ? 20.572 26.644 14.349 1.00 15.14 315 PRO B O 1
ATOM 5007 N N . THR B 1 319 ? 18.453 27.247 14.872 1.00 15.31 316 THR B N 1
ATOM 5008 C CA . THR B 1 319 ? 18.401 26.569 16.140 1.00 14.76 316 THR B CA 1
ATOM 5009 C C . THR B 1 319 ? 18.663 25.056 15.989 1.00 15.55 316 THR B C 1
ATOM 5010 O O . THR B 1 319 ? 19.479 24.497 16.729 1.00 14.85 316 THR B O 1
ATOM 5014 N N . PRO B 1 320 ? 18.033 24.398 14.986 1.00 15.73 317 PRO B N 1
ATOM 5015 C CA . PRO B 1 320 ? 18.344 22.978 14.839 1.00 15.67 317 PRO B CA 1
ATOM 5016 C C . PRO B 1 320 ? 19.816 22.686 14.542 1.00 15.35 317 PRO B C 1
ATOM 5017 O O . PRO B 1 320 ? 20.324 21.644 14.970 1.00 14.61 317 PRO B O 1
ATOM 5021 N N . TRP B 1 321 ? 20.479 23.568 13.815 1.00 13.76 318 TRP B N 1
ATOM 5022 C CA . TRP B 1 321 ? 21.889 23.403 13.555 1.00 14.36 318 TRP B CA 1
ATOM 5023 C C . TRP B 1 321 ? 22.727 23.522 14.856 1.00 15.19 318 TRP B C 1
ATOM 5024 O O . TRP B 1 321 ? 23.616 22.683 15.105 1.00 13.77 318 TRP B O 1
ATOM 5035 N N . ILE B 1 322 ? 22.411 24.530 15.677 1.00 14.90 319 ILE B N 1
ATOM 5036 C CA . ILE B 1 322 ? 23.060 24.699 16.968 1.00 14.53 319 ILE B CA 1
ATOM 5037 C C . ILE B 1 322 ? 22.888 23.447 17.792 1.00 14.01 319 ILE B C 1
ATOM 5038 O O . ILE B 1 322 ? 23.868 22.915 18.331 1.00 13.39 319 ILE B O 1
ATOM 5043 N N . ALA B 1 323 ? 21.653 22.955 17.865 1.00 13.95 320 ALA B N 1
ATOM 5044 C CA . ALA B 1 323 ? 21.353 21.743 18.625 1.00 14.09 320 ALA B CA 1
ATOM 5045 C C . ALA B 1 323 ? 22.175 20.537 18.121 1.00 13.64 320 ALA B C 1
ATOM 5046 O O . ALA B 1 323 ? 22.707 19.753 18.933 1.00 13.97 320 ALA B O 1
ATOM 5048 N N . GLY B 1 324 ? 22.312 20.406 16.809 1.00 12.85 321 GLY B N 1
ATOM 5049 C CA . GLY B 1 324 ? 23.075 19.296 16.220 1.00 13.88 321 GLY B CA 1
ATOM 5050 C C . GLY B 1 324 ? 24.545 19.370 16.592 1.00 14.01 321 GLY B C 1
ATOM 5051 O O . GLY B 1 324 ? 25.189 18.329 16.857 1.00 14.10 321 GLY B O 1
ATOM 5052 N N . VAL B 1 325 ? 25.094 20.591 16.641 1.00 13.85 322 VAL B N 1
ATOM 5053 C CA . VAL B 1 325 ? 26.477 20.766 17.079 1.00 14.01 322 VAL B CA 1
ATOM 5054 C C . VAL B 1 325 ? 26.695 20.310 18.533 1.00 14.04 322 VAL B C 1
ATOM 5055 O O . VAL B 1 325 ? 27.651 19.627 18.817 1.00 13.24 322 VAL B O 1
ATOM 5059 N N . VAL B 1 326 ? 25.766 20.660 19.428 1.00 14.37 323 VAL B N 1
ATOM 5060 C CA . VAL B 1 326 ? 25.825 20.240 20.808 1.00 14.45 323 VAL B CA 1
ATOM 5061 C C . VAL B 1 326 ? 25.761 18.706 20.923 1.00 15.19 323 VAL B C 1
ATOM 5062 O O . VAL B 1 326 ? 26.517 18.083 21.691 1.00 15.83 323 VAL B O 1
ATOM 5066 N N . ARG B 1 327 ? 24.866 18.087 20.167 1.00 17.51 324 ARG B N 1
ATOM 5067 C CA . ARG B 1 327 ? 24.824 16.615 20.054 1.00 18.41 324 ARG B CA 1
ATOM 5068 C C . ARG B 1 327 ? 26.132 16.026 19.559 1.00 18.89 324 ARG B C 1
ATOM 5069 O O . ARG B 1 327 ? 26.638 15.099 20.142 1.00 19.29 324 ARG B O 1
ATOM 5077 N N . ASP B 1 328 ? 26.699 16.584 18.506 1.00 19.76 325 ASP B N 1
ATOM 5078 C CA . ASP B 1 328 ? 28.002 16.114 18.018 1.00 21.05 325 ASP B CA 1
ATOM 5079 C C . ASP B 1 328 ? 29.074 16.116 19.118 1.00 20.82 325 ASP B C 1
ATOM 5080 O O . ASP B 1 328 ? 29.978 15.286 19.096 1.00 21.28 325 ASP B O 1
ATOM 5085 N N . ALA B 1 329 ? 28.946 17.026 20.089 1.00 19.42 326 ALA B N 1
ATOM 5086 C CA . ALA B 1 329 ? 29.917 17.204 21.144 1.00 19.13 326 ALA B CA 1
ATOM 5087 C C . ALA B 1 329 ? 29.713 16.181 22.244 1.00 19.32 326 ALA B C 1
ATOM 5088 O O . ALA B 1 329 ? 30.476 16.109 23.198 1.00 20.72 326 ALA B O 1
ATOM 5090 N N . GLY B 1 330 ? 28.679 15.378 22.102 1.00 18.85 327 GLY B N 1
ATOM 5091 C CA . GLY B 1 330 ? 28.436 14.280 22.994 1.00 19.15 327 GLY B CA 1
ATOM 5092 C C . GLY B 1 330 ? 27.385 14.579 24.044 1.00 18.33 327 GLY B C 1
ATOM 5093 O O . GLY B 1 330 ? 27.201 13.778 24.955 1.00 19.76 327 GLY B O 1
ATOM 5094 N N . LEU B 1 331 ? 26.700 15.712 23.937 1.00 17.11 328 LEU B N 1
ATOM 5095 C CA . LEU B 1 331 ? 25.686 16.071 24.926 1.00 17.05 328 LEU B CA 1
ATOM 5096 C C . LEU B 1 331 ? 24.265 15.752 24.417 1.00 17.56 328 LEU B C 1
ATOM 5097 O O . LEU B 1 331 ? 23.974 15.910 23.220 1.00 19.03 328 LEU B O 1
ATOM 5102 N N . ALA B 1 332 ? 23.405 15.249 25.307 1.00 16.13 329 ALA B N 1
ATOM 5103 C CA . ALA B 1 332 ? 22.038 14.984 24.966 1.00 15.87 329 ALA B CA 1
ATOM 5104 C C . ALA B 1 332 ? 21.266 16.290 25.112 1.00 16.24 329 ALA B C 1
ATOM 5105 O O . ALA B 1 332 ? 21.291 16.947 26.171 1.00 15.84 329 ALA B O 1
ATOM 5107 N N . VAL B 1 333 ? 20.604 16.679 24.033 1.00 16.26 330 VAL B N 1
ATOM 5108 C CA . VAL B 1 333 ? 19.972 17.987 23.975 1.00 17.20 330 VAL B CA 1
ATOM 5109 C C . VAL B 1 333 ? 18.485 17.975 24.307 1.00 18.14 330 VAL B C 1
ATOM 5110 O O . VAL B 1 333 ? 17.713 17.265 23.676 1.00 17.95 330 VAL B O 1
ATOM 5114 N N . GLY B 1 334 ? 18.111 18.762 25.314 1.00 18.78 331 GLY B N 1
ATOM 5115 C CA . GLY B 1 334 ? 16.709 19.070 25.617 1.00 19.47 331 GLY B CA 1
ATOM 5116 C C . GLY B 1 334 ? 16.451 20.488 25.120 1.00 20.84 331 GLY B C 1
ATOM 5117 O O . GLY B 1 334 ? 17.315 21.355 25.207 1.00 19.35 331 GLY B O 1
ATOM 5118 N N . GLU B 1 335 ? 15.261 20.726 24.599 1.00 22.00 332 GLU B N 1
ATOM 5119 C CA A GLU B 1 335 ? 14.934 21.974 23.912 0.70 23.87 332 GLU B CA 1
ATOM 5120 C CA B GLU B 1 335 ? 14.960 21.999 23.953 0.30 22.98 332 GLU B CA 1
ATOM 5121 C C . GLU B 1 335 ? 13.681 22.552 24.545 1.00 24.18 332 GLU B C 1
ATOM 5122 O O . GLU B 1 335 ? 12.733 21.808 24.789 1.00 23.67 332 GLU B O 1
ATOM 5133 N N . ARG B 1 336 ? 13.682 23.849 24.828 1.00 25.12 333 ARG B N 1
ATOM 5134 C CA . ARG B 1 336 ? 12.445 24.513 25.216 1.00 26.42 333 ARG B CA 1
ATOM 5135 C C . ARG B 1 336 ? 12.345 25.902 24.614 1.00 26.24 333 ARG B C 1
ATOM 5136 O O . ARG B 1 336 ? 13.335 26.636 24.529 1.00 25.31 333 ARG B O 1
ATOM 5144 N N . SER B 1 337 ? 11.116 26.233 24.232 1.00 26.67 334 SER B N 1
ATOM 5145 C CA . SER B 1 337 ? 10.790 27.429 23.476 1.00 26.94 334 SER B CA 1
ATOM 5146 C C . SER B 1 337 ? 10.148 28.362 24.460 1.00 26.66 334 SER B C 1
ATOM 5147 O O . SER B 1 337 ? 9.117 28.031 25.037 1.00 26.20 334 SER B O 1
ATOM 5150 N N . ILE B 1 338 ? 10.754 29.521 24.669 1.00 26.76 335 ILE B N 1
ATOM 5151 C CA . ILE B 1 338 ? 10.196 30.546 25.545 1.00 26.98 335 ILE B CA 1
ATOM 5152 C C . ILE B 1 338 ? 10.143 31.906 24.818 1.00 25.49 335 ILE B C 1
ATOM 5153 O O . ILE B 1 338 ? 11.183 32.508 24.519 1.00 25.90 335 ILE B O 1
ATOM 5158 N N . GLY B 1 339 ? 8.949 32.372 24.485 1.00 22.79 336 GLY B N 1
ATOM 5159 C CA . GLY B 1 339 ? 8.822 33.586 23.697 1.00 21.60 336 GLY B CA 1
ATOM 5160 C C . GLY B 1 339 ? 9.584 33.434 22.385 1.00 20.21 336 GLY B C 1
ATOM 5161 O O . GLY B 1 339 ? 9.526 32.375 21.756 1.00 19.72 336 GLY B O 1
ATOM 5162 N N . ARG B 1 340 ? 10.362 34.452 22.016 1.00 19.14 337 ARG B N 1
ATOM 5163 C CA . ARG B 1 340 ? 11.120 34.450 20.765 1.00 18.99 337 ARG B CA 1
ATOM 5164 C C . ARG B 1 340 ? 12.414 33.608 20.860 1.00 17.45 337 ARG B C 1
ATOM 5165 O O . ARG B 1 340 ? 13.150 33.497 19.874 1.00 15.37 337 ARG B O 1
ATOM 5173 N N . TYR B 1 341 ? 12.683 33.042 22.029 1.00 16.90 338 TYR B N 1
ATOM 5174 C CA . TYR B 1 341 ? 13.922 32.291 22.274 1.00 17.79 338 TYR B CA 1
ATOM 5175 C C . TYR B 1 341 ? 13.729 30.801 22.466 1.00 17.27 338 TYR B C 1
ATOM 5176 O O . TYR B 1 341 ? 12.665 30.339 22.884 1.00 16.55 338 TYR B O 1
ATOM 5185 N N . THR B 1 342 ? 14.810 30.066 22.187 1.00 15.71 339 THR B N 1
ATOM 5186 C CA . THR B 1 342 ? 14.922 28.647 22.501 1.00 16.30 339 THR B CA 1
ATOM 5187 C C . THR B 1 342 ? 16.070 28.476 23.490 1.00 16.83 339 THR B C 1
ATOM 5188 O O . THR B 1 342 ? 17.188 29.094 23.329 1.00 17.61 339 THR B O 1
ATOM 5192 N N . LEU B 1 343 ? 15.798 27.684 24.522 1.00 16.10 340 LEU B N 1
ATOM 5193 C CA . LEU B 1 343 ? 16.806 27.281 25.474 1.00 16.94 340 LEU B CA 1
ATOM 5194 C C . LEU B 1 343 ? 17.163 25.841 25.170 1.00 16.02 340 LEU B C 1
ATOM 5195 O O . LEU B 1 343 ? 16.306 24.957 25.154 1.00 17.01 340 LEU B O 1
ATOM 5200 N N . LEU B 1 344 ? 18.424 25.628 24.851 1.00 15.63 341 LEU B N 1
ATOM 5201 C CA . LEU B 1 344 ? 18.948 24.296 24.615 1.00 15.97 341 LEU B CA 1
ATOM 5202 C C . LEU B 1 344 ? 19.716 23.904 25.854 1.00 16.05 341 LEU B C 1
ATOM 5203 O O . LEU B 1 344 ? 20.521 24.685 26.372 1.00 15.86 341 LEU B O 1
ATOM 5208 N N . ILE B 1 345 ? 19.421 22.722 26.371 1.00 16.21 342 ILE B N 1
ATOM 5209 C CA . ILE B 1 345 ? 20.101 22.215 27.554 1.00 16.77 342 ILE B CA 1
ATOM 5210 C C . ILE B 1 345 ? 20.836 20.951 27.097 1.00 16.45 342 ILE B C 1
ATOM 5211 O O . ILE B 1 345 ? 20.205 19.952 26.738 1.00 16.59 342 ILE B O 1
ATOM 5216 N N . GLY B 1 346 ? 22.155 21.039 27.029 1.00 15.20 343 GLY B N 1
ATOM 5217 C CA . GLY B 1 346 ? 23.005 19.949 26.637 1.00 14.95 343 GLY B CA 1
ATOM 5218 C C . GLY B 1 346 ? 23.549 19.191 27.855 1.00 14.21 343 GLY B C 1
ATOM 5219 O O . GLY B 1 346 ? 24.390 19.686 28.562 1.00 13.44 343 GLY B O 1
ATOM 5220 N N . GLN B 1 347 ? 23.076 17.976 28.073 1.00 14.41 344 GLN B N 1
ATOM 5221 C CA . GLN B 1 347 ? 23.386 17.206 29.298 1.00 13.33 344 GLN B CA 1
ATOM 5222 C C . GLN B 1 347 ? 24.602 16.322 29.021 1.00 12.60 344 GLN B C 1
ATOM 5223 O O . GLN B 1 347 ? 24.597 15.538 28.044 1.00 11.32 344 GLN B O 1
ATOM 5229 N N . ARG B 1 348 ? 25.636 16.455 29.850 1.00 12.07 345 ARG B N 1
ATOM 5230 C CA . ARG B 1 348 ? 26.800 15.557 29.767 1.00 12.22 345 ARG B CA 1
ATOM 5231 C C . ARG B 1 348 ? 26.554 14.377 30.682 1.00 12.18 345 ARG B C 1
ATOM 5232 O O . ARG B 1 348 ? 26.100 14.539 31.808 1.00 11.48 345 ARG B O 1
ATOM 5240 N N . SER B 1 349 ? 26.865 13.187 30.197 1.00 12.08 346 SER B N 1
ATOM 5241 C CA . SER B 1 349 ? 26.764 11.990 31.027 1.00 12.04 346 SER B CA 1
ATOM 5242 C C . SER B 1 349 ? 27.670 12.000 32.266 1.00 13.37 346 SER B C 1
ATOM 5243 O O . SER B 1 349 ? 28.791 12.519 32.230 1.00 12.29 346 SER B O 1
ATOM 5246 N N . SER B 1 350 ? 27.170 11.427 33.348 1.00 13.83 347 SER B N 1
ATOM 5247 C CA . SER B 1 350 ? 27.953 11.130 34.536 1.00 15.22 347 SER B CA 1
ATOM 5248 C C . SER B 1 350 ? 28.924 9.979 34.234 1.00 17.83 347 SER B C 1
ATOM 5249 O O . SER B 1 350 ? 28.664 9.133 33.373 1.00 15.33 347 SER B O 1
ATOM 5252 N N . GLY B 1 351 ? 30.045 9.973 34.938 1.00 20.35 348 GLY B N 1
ATOM 5253 C CA . GLY B 1 351 ? 31.008 8.883 34.857 1.00 23.60 348 GLY B CA 1
ATOM 5254 C C . GLY B 1 351 ? 32.172 9.081 33.893 1.00 26.75 348 GLY B C 1
ATOM 5255 O O . GLY B 1 351 ? 33.159 8.374 34.009 1.00 28.64 348 GLY B O 1
ATOM 5256 N N . GLU B 1 352 ? 32.107 10.031 32.954 1.00 29.03 349 GLU B N 1
ATOM 5257 C CA . GLU B 1 352 ? 33.009 9.975 31.765 1.00 30.82 349 GLU B CA 1
ATOM 5258 C C . GLU B 1 352 ? 34.535 9.993 32.018 1.00 31.37 349 GLU B C 1
ATOM 5259 O O . GLU B 1 352 ? 35.001 10.341 33.101 1.00 32.70 349 GLU B O 1
#

InterPro domains:
  IPR001077 O-methyltransferase, C-terminal domain [PF00891] (144-313)
  IPR012967 Caffeic acid 3-O-methyltransferase-like, dimerisation domain [PF08100] (27-101)
  IPR016461 O-methyltransferase-like [PS51683] (26-347)
  IPR029063 S-adenosyl-L-methionine-dependent methyltransferase superfamily [G3DSA:3.40.50.150] (103-349)
  IPR029063 S-adenosyl-L-methionine-dependent methyltransferase superfamily [SSF53335] (110-330)
  IPR036388 Winged helix-like DNA-binding domain superfamily [G3DSA:1.10.10.10] (21-102)

Foldseek 3Di:
DVLAADAFDDDDDDVVVVVCVVVVVVVLVLLLVCLVVQLQQVQQDWDALVRSCVVVPPSVVSLVSQVVCVVVVQWPQDPRIIHGDPVCVAARHPPHPNHLSLLSQLVVLCVVLVVCVVVLVVDLDWDCSADVNALVPPVSNLVSVLVNLNVPVLLVVLLPDPLLAPWQEEEEEQCQLVSNVLSNCLSHVNYAYEYEHAPSRVVSVVCSCVVSPNVPRYYYDHDDLQDLVRLPPAATQEYEEAHLQQAAPVSSLSSLLSRLVRHDAQGKYKYKAAAPVCCTSPVSVVQQSVSRHSSGGGDHPVVSQVSLVVSVFDWDWDDDRHMIIIITGHHND/DDDDVVSVVCVVPVVVVLVLLLVCLVVQVQQVQQPWDALVRSCVVVPPSVVSNVSLVVCVVVQQWPCDPRTTHGDPVCVQARHPPHPNHLSLLSVLVVLCVVLVVCLVVLVPDLDDDCQACVNVLVPPVSNLVSVLVNLNVPVVLVVLLPDPLLVPWAEEEEEQCQLVSNVLSNCVSRVRHAYEYEEAPSRVVSVVVSCVVSVNVVRYYYDHDDLQDLVRLPPAATLEYYEAHLQQAAPVSSLSSLLSGLVRHDAQGKYKYKAAAPVCPPPPVSVVQQSVSRHNSGGGDHPVVSLVSLVVSVFDWDWDDDVPIIMIITGHHHPD

CATH classification: 1.10.10.10 (+1 more: 3.40.50.150)

Nearest PDB structures (foldseek):
  8tji-assembly1_B  TM=8.438E-01  e=5.852E-24  uncultured bacterium
  7clf-assembly1_B  TM=8.790E-01  e=7.023E-20  Serratia marcescens
  7clu-assembly1_B  TM=8.381E-01  e=1.228E-19  Serratia marcescens
  7clu-assembly1_A  TM=8.133E-01  e=6.641E-20  Serratia marcescens
  7ux6-assembly1_A  TM=7.520E-01  e=9.621E-18  Streptomyces drozdowiczii

Sequence (657 aa):
TIYESTEDKAALTSVVDLVKLSDQYRQSAILHYAVADKLLFDLTQTGRTPAEVAASFGVEGKAAILLHALAALGLLTKEGDAFRRNTALTERYLTTTSADYIGPIVEHQYLQWDNWPRLGEILRSEKPLAFQQESRFAHDTRARRDAFNDAVRLSQPVDVVSELGVFARARTVIDLAGGHGTYLAQQVLRRHPQLTGQIWDLPTTRDAARKTIHAHDLGGRVEFFEKNLLDARNFEGGAADVVLNDCLHYFDAREAREVIGHAAGLVKPGGALLILTTNDDRVTPALSADFSLHVNTNHGELHPTPWIAGVVRDAGLAVGERSIGRYTLLIGQRSSGALTSVVDLVKLSDQYRQSAILHYAVADKLFDLTQTGRTPAEEVAASFGVEGKAAILLHALAALGLLTKEGDAFRNTALTERYLTTTSADYIGPIVEHQYLQWDNWPRLGEEILRSEKPLAFQQESRRFAHDTRRARDAFNDAVRLSQQPVDVVSELGVFARARTVIDLAGGHGTYLAQVLRRHPQLTGQIWDLPTTRDAARKTIHAHDLGGRVEFFEKNLLDARNFEGGAADVVLNDCLHYFDAREAREVIGHAAGLVKPGGALLILTTNDDRVTPALSADFSLHVNTNHGELHPTPWIAGVVRDAGLAVGEERSIGRYTLLIGQRSSGE